Protein AF-0000000079819442 (afdb_homodimer)

Radius of gyration: 22.73 Å; Cα contacts (8 Å, |Δi|>4): 1414; chains: 2; bounding box: 49×64×48 Å

Sequence (502 aa):
MTVTVTVIGSAGTHSSAERVCSSYLVTHEGTDLLLDVGSGALHNLLKVRDVADLDGLVISHMHPDHYMDVFGLNYALRFHPSDLPAIPVFGPADMYPVVSNTLPEESVEKMADLLHFHTARAGDRVHVNEMAIELFAMNHPMETLGSRITIGDTVVAFTGDTAPTPEIDGLAADADLLICDATWLESQRPLPADVHCTGAEAGRAAASAGARRLLITHVSPYNDPQAVADEAATHYDGEVIVAVDLMEIDLMTVTVTVIGSAGTHSSAERVCSSYLVTHEGTDLLLDVGSGALHNLLKVRDVADLDGLVISHMHPDHYMDVFGLNYALRFHPSDLPAIPVFGPADMYPVVSNTLPEESVEKMADLLHFHTARAGDRVHVNEMAIELFAMNHPMETLGSRITIGDTVVAFTGDTAPTPEIDGLAADADLLICDATWLESQRPLPADVHCTGAEAGRAAASAGARRLLITHVSPYNDPQAVADEAATHYDGEVIVAVDLMEIDL

Structure (mmCIF, N/CA/C/O backbone):
data_AF-0000000079819442-model_v1
#
loop_
_entity.id
_entity.type
_entity.pdbx_description
1 polymer 'Metal-dependent hydrolase'
#
loop_
_atom_site.group_PDB
_atom_site.id
_atom_site.type_symbol
_atom_site.label_atom_id
_atom_site.label_alt_id
_atom_site.label_comp_id
_atom_site.label_asym_id
_atom_site.label_entity_id
_atom_site.label_seq_id
_atom_site.pdbx_PDB_ins_code
_atom_site.Cartn_x
_atom_site.Cartn_y
_atom_site.Cartn_z
_atom_site.occupancy
_atom_site.B_iso_or_equiv
_atom_site.auth_seq_id
_atom_site.auth_comp_id
_atom_site.auth_asym_id
_atom_site.auth_atom_id
_atom_site.pdbx_PDB_model_num
ATOM 1 N N . MET A 1 1 ? -18.938 -20.828 -19.391 1 66.25 1 MET A N 1
ATOM 2 C CA . MET A 1 1 ? -18.922 -19.516 -18.766 1 66.25 1 MET A CA 1
ATOM 3 C C . MET A 1 1 ? -17.5 -19.094 -18.422 1 66.25 1 MET A C 1
ATOM 5 O O . MET A 1 1 ? -16.656 -19.938 -18.125 1 66.25 1 MET A O 1
ATOM 9 N N . THR A 1 2 ? -16.922 -17.812 -18.75 1 91.19 2 THR A N 1
ATOM 10 C CA . THR A 1 2 ? -15.539 -17.375 -18.922 1 91.19 2 THR A CA 1
ATOM 11 C C . THR A 1 2 ? -14.898 -17.062 -17.578 1 91.19 2 THR A C 1
ATOM 13 O O . THR A 1 2 ? -15.562 -16.562 -16.672 1 91.19 2 THR A O 1
ATOM 16 N N . VAL A 1 3 ? -13.805 -17.766 -17.266 1 98.38 3 VAL A N 1
ATOM 17 C CA . VAL A 1 3 ? -12.953 -17.391 -16.156 1 98.38 3 VAL A CA 1
ATOM 18 C C . VAL A 1 3 ? -12.039 -16.234 -16.562 1 98.38 3 VAL A C 1
ATOM 20 O O . VAL A 1 3 ? -11.414 -16.281 -17.625 1 98.38 3 VAL A O 1
ATOM 23 N N . THR A 1 4 ? -12.055 -15.148 -15.727 1 98.75 4 THR A N 1
ATOM 24 C CA . THR A 1 4 ? -11.203 -13.992 -16 1 98.75 4 THR A CA 1
ATOM 25 C C . THR A 1 4 ? -10.195 -13.789 -14.875 1 98.75 4 THR A C 1
ATOM 27 O O . THR A 1 4 ? -10.547 -13.891 -13.695 1 98.75 4 THR A O 1
ATOM 30 N N . VAL A 1 5 ? -8.961 -13.578 -15.234 1 98.88 5 VAL A N 1
ATOM 31 C CA . VAL A 1 5 ? -7.93 -13.18 -14.273 1 98.88 5 VAL A CA 1
ATOM 32 C C . VAL A 1 5 ? -7.539 -11.727 -14.508 1 98.88 5 VAL A C 1
ATOM 34 O O . VAL A 1 5 ? -7.145 -11.359 -15.617 1 98.88 5 VAL A O 1
ATOM 37 N N . THR A 1 6 ? -7.695 -10.914 -13.523 1 98.94 6 THR A N 1
ATOM 38 C CA . THR A 1 6 ? -7.234 -9.531 -13.562 1 98.94 6 THR A CA 1
ATOM 39 C C . THR A 1 6 ? -5.961 -9.359 -12.742 1 98.94 6 THR A C 1
ATOM 41 O O . THR A 1 6 ? -5.926 -9.719 -11.562 1 98.94 6 THR A O 1
ATOM 44 N N . VAL A 1 7 ? -4.934 -8.836 -13.375 1 98.94 7 VAL A N 1
ATOM 45 C CA . VAL A 1 7 ? -3.709 -8.492 -12.648 1 98.94 7 VAL A CA 1
ATOM 46 C C . VAL A 1 7 ? -3.9 -7.18 -11.898 1 98.94 7 VAL A C 1
ATOM 48 O O . VAL A 1 7 ? -3.855 -6.102 -12.492 1 98.94 7 VAL A O 1
ATOM 51 N N . ILE A 1 8 ? -4.059 -7.301 -10.625 1 98.94 8 ILE A N 1
ATOM 52 C CA . ILE A 1 8 ? -4.238 -6.098 -9.82 1 98.94 8 ILE A CA 1
ATOM 53 C C . ILE A 1 8 ? -2.885 -5.438 -9.57 1 98.94 8 ILE A C 1
ATOM 55 O O . ILE A 1 8 ? -2.758 -4.215 -9.656 1 98.94 8 ILE A O 1
ATOM 59 N N . GLY A 1 9 ? -1.923 -6.227 -9.266 1 98.88 9 GLY A N 1
ATOM 60 C CA . GLY A 1 9 ? -0.54 -5.816 -9.086 1 98.88 9 GLY A CA 1
ATOM 61 C C . GLY A 1 9 ? 0.454 -6.926 -9.367 1 98.88 9 GLY A C 1
ATOM 62 O O . GLY A 1 9 ? 0.17 -8.102 -9.109 1 98.88 9 GLY A O 1
ATOM 63 N N . SER A 1 10 ? 1.693 -6.504 -9.828 1 98.75 10 SER A N 1
ATOM 64 C CA . SER A 1 10 ? 2.582 -7.551 -10.32 1 98.75 10 SER A CA 1
ATOM 65 C C . SER A 1 10 ? 4.039 -7.242 -9.984 1 98.75 10 SER A C 1
ATOM 67 O O . SER A 1 10 ? 4.945 -7.934 -10.453 1 98.75 10 SER A O 1
ATOM 69 N N . ALA A 1 11 ? 4.277 -6.195 -9.148 1 98.12 11 ALA A N 1
ATOM 70 C CA . ALA A 1 11 ? 5.656 -5.809 -8.852 1 98.12 11 ALA A CA 1
ATOM 71 C C . ALA A 1 11 ? 6.305 -6.797 -7.887 1 98.12 11 ALA A C 1
ATOM 73 O O . ALA A 1 11 ? 5.645 -7.316 -6.984 1 98.12 11 ALA A O 1
ATOM 74 N N . GLY A 1 12 ? 7.59 -7.004 -8.156 1 96.12 12 GLY A N 1
ATOM 75 C CA . GLY A 1 12 ? 8.367 -7.809 -7.223 1 96.12 12 GLY A CA 1
ATOM 76 C C . GLY A 1 12 ? 9.023 -6.988 -6.133 1 96.12 12 GLY A C 1
ATOM 77 O O . GLY A 1 12 ? 9.602 -5.93 -6.402 1 96.12 12 GLY A O 1
ATOM 78 N N . THR A 1 13 ? 8.859 -7.41 -4.977 1 94.56 13 THR A N 1
ATOM 79 C CA . THR A 1 13 ? 9.602 -6.953 -3.803 1 94.56 13 THR A CA 1
ATOM 80 C C . THR A 1 13 ? 9.055 -5.621 -3.305 1 94.56 13 THR A C 1
ATOM 82 O O . THR A 1 13 ? 8.82 -5.449 -2.105 1 94.56 13 THR A O 1
ATOM 85 N N . HIS A 1 14 ? 8.922 -4.668 -4.145 1 97.69 14 HIS A N 1
ATOM 86 C CA . HIS A 1 14 ? 8.289 -3.393 -3.824 1 97.69 14 HIS A CA 1
ATOM 87 C C . HIS A 1 14 ? 7.668 -2.762 -5.066 1 97.69 14 HIS A C 1
ATOM 89 O O . HIS A 1 14 ? 7.988 -3.15 -6.191 1 97.69 14 HIS A O 1
ATOM 95 N N . SER A 1 15 ? 6.773 -1.848 -4.852 1 98.38 15 SER A N 1
ATOM 96 C CA . SER A 1 15 ? 6.125 -1.174 -5.973 1 98.38 15 SER A CA 1
ATOM 97 C C . SER A 1 15 ? 7.125 -0.368 -6.789 1 98.38 15 SER A C 1
ATOM 99 O O . SER A 1 15 ? 8.227 -0.073 -6.316 1 98.38 15 SER A O 1
ATOM 101 N N . SER A 1 16 ? 6.848 -0.103 -8.039 1 98.12 16 SER A N 1
ATOM 102 C CA . SER A 1 16 ? 7.523 0.824 -8.938 1 98.12 16 SER A CA 1
ATOM 103 C C . SER A 1 16 ? 6.57 1.899 -9.445 1 98.12 16 SER A C 1
ATOM 105 O O . SER A 1 16 ? 5.406 1.946 -9.039 1 98.12 16 SER A O 1
ATOM 107 N N . ALA A 1 17 ? 7.086 2.805 -10.25 1 98 17 ALA A N 1
ATOM 108 C CA . ALA A 1 17 ? 6.227 3.809 -10.875 1 98 17 ALA A CA 1
ATOM 109 C C . ALA A 1 17 ? 5.191 3.152 -11.789 1 98 17 ALA A C 1
ATOM 111 O O . ALA A 1 17 ? 4.137 3.73 -12.047 1 98 17 ALA A O 1
ATOM 112 N N . GLU A 1 18 ? 5.434 1.902 -12.188 1 97.69 18 GLU A N 1
ATOM 113 C CA . GLU A 1 18 ? 4.598 1.271 -13.203 1 97.69 18 GLU A CA 1
ATOM 114 C C . GLU A 1 18 ? 3.682 0.214 -12.586 1 97.69 18 GLU A C 1
ATOM 116 O O . GLU A 1 18 ? 2.623 -0.095 -13.141 1 97.69 18 GLU A O 1
ATOM 121 N N . ARG A 1 19 ? 4.113 -0.333 -11.422 1 98.38 19 ARG A N 1
ATOM 122 C CA . ARG A 1 19 ? 3.414 -1.501 -10.898 1 98.38 19 ARG A CA 1
ATOM 123 C C . ARG A 1 19 ? 3.311 -1.443 -9.383 1 98.38 19 ARG A C 1
ATOM 125 O O . ARG A 1 19 ? 4.254 -1.028 -8.703 1 98.38 19 ARG A O 1
ATOM 132 N N . VAL A 1 20 ? 2.162 -1.886 -8.891 1 98.75 20 VAL A N 1
ATOM 133 C CA . VAL A 1 20 ? 2.016 -2.082 -7.453 1 98.75 20 VAL A CA 1
ATOM 134 C C . VAL A 1 20 ? 2.309 -3.537 -7.098 1 98.75 20 VAL A C 1
ATOM 136 O O . VAL A 1 20 ? 2.635 -4.344 -7.973 1 98.75 20 VAL A O 1
ATOM 139 N N . CYS A 1 21 ? 2.223 -3.883 -5.844 1 98.69 21 CYS A N 1
ATOM 140 C CA . CYS A 1 21 ? 2.701 -5.176 -5.367 1 98.69 21 CYS A CA 1
ATOM 141 C C . CYS A 1 21 ? 1.679 -6.273 -5.645 1 98.69 21 CYS A C 1
ATOM 143 O O . CYS A 1 21 ? 0.582 -5.996 -6.133 1 98.69 21 CYS A O 1
ATOM 145 N N . SER A 1 22 ? 2.025 -7.453 -5.355 1 98.81 22 SER A N 1
ATOM 146 C CA . SER A 1 22 ? 1.402 -8.703 -5.785 1 98.81 22 SER A CA 1
ATOM 147 C C . SER A 1 22 ? -0.069 -8.75 -5.387 1 98.81 22 SER A C 1
ATOM 149 O O . SER A 1 22 ? -0.402 -8.641 -4.207 1 98.81 22 SER A O 1
ATOM 151 N N . SER A 1 23 ? -0.927 -8.969 -6.418 1 98.94 23 SER A N 1
ATOM 152 C CA . SER A 1 23 ? -2.355 -9.211 -6.23 1 98.94 23 SER A CA 1
ATOM 153 C C . SER A 1 23 ? -3.023 -9.609 -7.543 1 98.94 23 SER A C 1
ATOM 155 O O . SER A 1 23 ? -2.752 -9.016 -8.586 1 98.94 23 SER A O 1
ATOM 157 N N . TYR A 1 24 ? -3.891 -10.609 -7.555 1 98.94 24 TYR A N 1
ATOM 158 C CA . TYR A 1 24 ? -4.59 -11.133 -8.719 1 98.94 24 TYR A CA 1
ATOM 159 C C . TYR A 1 24 ? -6.035 -11.477 -8.383 1 98.94 24 TYR A C 1
ATOM 161 O O . TYR A 1 24 ? -6.312 -12.062 -7.34 1 98.94 24 TYR A O 1
ATOM 169 N N . LEU A 1 25 ? -6.91 -11.078 -9.25 1 98.94 25 LEU A N 1
ATOM 170 C CA . LEU A 1 25 ? -8.336 -11.312 -9.047 1 98.94 25 LEU A CA 1
ATOM 171 C C . LEU A 1 25 ? -8.859 -12.359 -10.023 1 98.94 25 LEU A C 1
ATOM 173 O O . LEU A 1 25 ? -8.75 -12.188 -11.242 1 98.94 25 LEU A O 1
ATOM 177 N N . VAL A 1 26 ? -9.305 -13.453 -9.508 1 98.94 26 VAL A N 1
ATOM 178 C CA . VAL A 1 26 ? -9.945 -14.477 -10.32 1 98.94 26 VAL A CA 1
ATOM 179 C C . VAL A 1 26 ? -11.461 -14.336 -10.219 1 98.94 26 VAL A C 1
ATOM 181 O O . VAL A 1 26 ? -12.031 -14.398 -9.133 1 98.94 26 VAL A O 1
ATOM 184 N N . THR A 1 27 ? -12.109 -14.156 -11.344 1 98.69 27 THR A N 1
ATOM 185 C CA . THR A 1 27 ? -13.547 -13.93 -11.383 1 98.69 27 THR A CA 1
ATOM 186 C C . THR A 1 27 ? -14.242 -14.984 -12.234 1 98.69 27 THR A C 1
ATOM 188 O O . THR A 1 27 ? -13.773 -15.312 -13.328 1 98.69 27 THR A O 1
ATOM 191 N N . HIS A 1 28 ? -15.273 -15.562 -11.695 1 98.19 28 HIS A N 1
ATOM 192 C CA . HIS A 1 28 ? -16.141 -16.469 -12.43 1 98.19 28 HIS A CA 1
ATOM 193 C C . HIS A 1 28 ? -17.578 -16.391 -11.93 1 98.19 28 HIS A C 1
ATOM 195 O O . HIS A 1 28 ? -17.844 -16.656 -10.758 1 98.19 28 HIS A O 1
ATOM 201 N N . GLU A 1 29 ? -18.562 -16.094 -12.844 1 94.31 29 GLU A N 1
ATOM 202 C CA . GLU A 1 29 ? -20 -16.109 -12.578 1 94.31 29 GLU A CA 1
ATOM 203 C C . GLU A 1 29 ? -20.312 -15.414 -11.258 1 94.31 29 GLU A C 1
ATOM 205 O O . GLU A 1 29 ? -21.031 -15.969 -10.422 1 94.31 29 GLU A O 1
ATOM 210 N N . GLY A 1 30 ? -19.719 -14.242 -10.969 1 93.19 30 GLY A N 1
ATOM 211 C CA . GLY A 1 30 ? -20.062 -13.414 -9.82 1 93.19 30 GLY A CA 1
ATOM 212 C C . GLY A 1 30 ? -19.219 -13.727 -8.602 1 93.19 30 GLY A C 1
ATOM 213 O O . GLY A 1 30 ? -19.359 -13.07 -7.562 1 93.19 30 GLY A O 1
ATOM 214 N N . THR A 1 31 ? -18.406 -14.805 -8.656 1 97.69 31 THR A N 1
ATOM 215 C CA . THR A 1 31 ? -17.484 -15.109 -7.57 1 97.69 31 THR A CA 1
ATOM 216 C C . THR A 1 31 ? -16.141 -14.43 -7.801 1 97.69 31 THR A C 1
ATOM 218 O O . THR A 1 31 ? -15.555 -14.555 -8.883 1 97.69 31 THR A O 1
ATOM 221 N N . ASP A 1 32 ? -15.68 -13.688 -6.812 1 98.69 32 ASP A N 1
ATOM 222 C CA . ASP A 1 32 ? -14.398 -13 -6.871 1 98.69 32 ASP A CA 1
ATOM 223 C C . ASP A 1 32 ? -13.438 -13.523 -5.805 1 98.69 32 ASP A C 1
ATOM 225 O O . ASP A 1 32 ? -13.695 -13.391 -4.609 1 98.69 32 ASP A O 1
ATOM 229 N N . LEU A 1 33 ? -12.359 -14.148 -6.262 1 98.94 33 LEU A N 1
ATOM 230 C CA . LEU A 1 33 ? -11.297 -14.625 -5.387 1 98.94 33 LEU A CA 1
ATOM 231 C C . LEU A 1 33 ? -10.023 -13.805 -5.586 1 98.94 33 LEU A C 1
ATOM 233 O O . LEU A 1 33 ? -9.5 -13.719 -6.703 1 98.94 33 LEU A O 1
ATOM 237 N N . LEU A 1 34 ? -9.617 -13.203 -4.555 1 98.94 34 LEU A N 1
ATOM 238 C CA . LEU A 1 34 ? -8.375 -12.438 -4.602 1 98.94 34 LEU A CA 1
ATOM 239 C C . LEU A 1 34 ? -7.199 -13.281 -4.137 1 98.94 34 LEU A C 1
ATOM 241 O O . LEU A 1 34 ? -7.301 -14.008 -3.143 1 98.94 34 LEU A O 1
ATOM 245 N N . LEU A 1 35 ? -6.141 -13.266 -4.902 1 98.94 35 LEU A N 1
ATOM 246 C CA . LEU A 1 35 ? -4.867 -13.875 -4.531 1 98.94 35 LEU A CA 1
ATOM 247 C C . LEU A 1 35 ? -3.848 -12.812 -4.141 1 98.94 35 LEU A C 1
ATOM 249 O O . LEU A 1 35 ? -3.465 -11.984 -4.965 1 98.94 35 LEU A O 1
ATOM 253 N N . ASP A 1 36 ? -3.387 -12.805 -2.877 1 98.88 36 ASP A N 1
ATOM 254 C CA . ASP A 1 36 ? -2.525 -11.781 -2.287 1 98.88 36 ASP A CA 1
ATOM 255 C C . ASP A 1 36 ? -3.18 -10.406 -2.363 1 98.88 36 ASP A C 1
ATOM 257 O O . ASP A 1 36 ? -4.117 -10.195 -3.137 1 98.88 36 ASP A O 1
ATOM 261 N N . VAL A 1 37 ? -2.689 -9.531 -1.55 1 98.81 37 VAL A N 1
ATOM 262 C CA . VAL A 1 37 ? -3.115 -8.141 -1.525 1 98.81 37 VAL A CA 1
ATOM 263 C C . VAL A 1 37 ? -1.986 -7.262 -0.985 1 98.81 37 VAL A C 1
ATOM 265 O O . VAL A 1 37 ? -2.082 -6.73 0.124 1 98.81 37 VAL A O 1
ATOM 268 N N . GLY A 1 38 ? -0.968 -7.117 -1.791 1 98.38 38 GLY A N 1
ATOM 269 C CA . GLY A 1 38 ? 0.222 -6.375 -1.406 1 98.38 38 GLY A CA 1
ATOM 270 C C . GLY A 1 38 ? 0.031 -4.871 -1.465 1 98.38 38 GLY A C 1
ATOM 271 O O . GLY A 1 38 ? -1.04 -4.391 -1.842 1 98.38 38 GLY A O 1
ATOM 272 N N . SER A 1 39 ? 1.021 -4.164 -1.126 1 97.62 39 SER A N 1
ATOM 273 C CA . SER A 1 39 ? 0.965 -2.709 -1.042 1 97.62 39 SER A CA 1
ATOM 274 C C . SER A 1 39 ? 0.527 -2.094 -2.367 1 97.62 39 SER A C 1
ATOM 276 O O . SER A 1 39 ? 1.105 -2.389 -3.416 1 97.62 39 SER A O 1
ATOM 278 N N . GLY A 1 40 ? -0.453 -1.19 -2.305 1 98.56 40 GLY A N 1
ATOM 279 C CA . GLY A 1 40 ? -0.965 -0.514 -3.486 1 98.56 40 GLY A CA 1
ATOM 280 C C . GLY A 1 40 ? -2.055 -1.296 -4.195 1 98.56 40 GLY A C 1
ATOM 281 O O . GLY A 1 40 ? -2.76 -0.753 -5.051 1 98.56 40 GLY A O 1
ATOM 282 N N . ALA A 1 41 ? -2.238 -2.539 -3.848 1 98.88 41 ALA A N 1
ATOM 283 C CA . ALA A 1 41 ? -3.17 -3.412 -4.555 1 98.88 41 ALA A CA 1
ATOM 284 C C . ALA A 1 41 ? -4.613 -2.965 -4.344 1 98.88 41 ALA A C 1
ATOM 286 O O . ALA A 1 41 ? -5.438 -3.053 -5.254 1 98.88 41 ALA A O 1
ATOM 287 N N . LEU A 1 42 ? -4.957 -2.553 -3.111 1 98.88 42 LEU A N 1
ATOM 288 C CA . LEU A 1 42 ? -6.332 -2.139 -2.852 1 98.88 42 LEU A CA 1
ATOM 289 C C . LEU A 1 42 ? -6.734 -0.989 -3.768 1 98.88 42 LEU A C 1
ATOM 291 O O . LEU A 1 42 ? -7.859 -0.959 -4.273 1 98.88 42 LEU A O 1
ATOM 295 N N . HIS A 1 43 ? -5.816 -0.023 -3.963 1 98.88 43 HIS A N 1
ATOM 296 C CA . HIS A 1 43 ? -6.055 1.098 -4.867 1 98.88 43 HIS A CA 1
ATOM 297 C C . HIS A 1 43 ? -6.426 0.611 -6.262 1 98.88 43 HIS A C 1
ATOM 299 O O . HIS A 1 43 ? -7.414 1.062 -6.84 1 98.88 43 HIS A O 1
ATOM 305 N N . ASN A 1 44 ? -5.688 -0.311 -6.844 1 98.94 44 ASN A N 1
ATOM 306 C CA . ASN A 1 44 ? -5.953 -0.864 -8.164 1 98.94 44 ASN A CA 1
ATOM 307 C C . ASN A 1 44 ? -7.227 -1.705 -8.18 1 98.94 44 ASN A C 1
ATOM 309 O O . ASN A 1 44 ? -8.008 -1.637 -9.125 1 98.94 44 ASN A O 1
ATOM 313 N N . LEU A 1 45 ? -7.383 -2.521 -7.09 1 98.94 45 LEU A N 1
ATOM 314 C CA . LEU A 1 45 ? -8.57 -3.361 -6.996 1 98.94 45 LEU A CA 1
ATOM 315 C C . LEU A 1 45 ? -9.844 -2.521 -7.109 1 98.94 45 LEU A C 1
ATOM 317 O O . LEU A 1 45 ? -10.766 -2.883 -7.84 1 98.94 45 LEU A O 1
ATOM 321 N N . LEU A 1 46 ? -9.883 -1.383 -6.492 1 98.75 46 LEU A N 1
ATOM 322 C CA . LEU A 1 46 ? -11.078 -0.556 -6.395 1 98.75 46 LEU A CA 1
ATOM 323 C C . LEU A 1 46 ? -11.359 0.159 -7.711 1 98.75 46 LEU A C 1
ATOM 325 O O . LEU A 1 46 ? -12.43 0.732 -7.898 1 98.75 46 LEU A O 1
ATOM 329 N N . LYS A 1 47 ? -10.398 0.129 -8.625 1 98.69 47 LYS A N 1
ATOM 330 C CA . LYS A 1 47 ? -10.641 0.649 -9.969 1 98.69 47 LYS A CA 1
ATOM 331 C C . LYS A 1 47 ? -11.516 -0.304 -10.781 1 98.69 47 LYS A C 1
ATOM 333 O O . LYS A 1 47 ? -12.125 0.1 -11.766 1 98.69 47 LYS A O 1
ATOM 338 N N . VAL A 1 48 ? -11.555 -1.584 -10.32 1 98.56 48 VAL A N 1
ATOM 339 C CA . VAL A 1 48 ? -12.203 -2.549 -11.195 1 98.56 48 VAL A CA 1
ATOM 340 C C . VAL A 1 48 ? -13.297 -3.293 -10.438 1 98.56 48 VAL A C 1
ATOM 342 O O . VAL A 1 48 ? -14.172 -3.916 -11.039 1 98.56 48 VAL A O 1
ATOM 345 N N . ARG A 1 49 ? -13.219 -3.297 -9.117 1 98.19 49 ARG A N 1
ATOM 346 C CA . ARG A 1 49 ? -14.18 -4.055 -8.32 1 98.19 49 ARG A CA 1
ATOM 347 C C . ARG A 1 49 ? -14.469 -3.354 -7 1 98.19 49 ARG A C 1
ATOM 349 O O . ARG A 1 49 ? -13.578 -2.764 -6.395 1 98.19 49 ARG A O 1
ATOM 356 N N . ASP A 1 50 ? -15.742 -3.426 -6.559 1 98 50 ASP A N 1
ATOM 357 C CA . ASP A 1 50 ? -16.078 -3.043 -5.195 1 98 50 ASP A CA 1
ATOM 358 C C . ASP A 1 50 ? -15.688 -4.133 -4.199 1 98 50 ASP A C 1
ATOM 360 O O . ASP A 1 50 ? -15.82 -5.324 -4.488 1 98 50 ASP A O 1
ATOM 364 N N . VAL A 1 51 ? -15.258 -3.762 -3.02 1 98.31 51 VAL A N 1
ATOM 365 C CA . VAL A 1 51 ? -14.859 -4.758 -2.031 1 98.31 51 VAL A CA 1
ATOM 366 C C . VAL A 1 51 ? -16.062 -5.617 -1.642 1 98.31 51 VAL A C 1
ATOM 368 O O . VAL A 1 51 ? -15.891 -6.75 -1.183 1 98.31 51 VAL A O 1
ATOM 371 N N . ALA A 1 52 ? -17.234 -5.109 -1.767 1 97.62 52 ALA A N 1
ATOM 372 C CA . ALA A 1 52 ? -18.469 -5.84 -1.448 1 97.62 52 ALA A CA 1
ATOM 373 C C . ALA A 1 52 ? -18.609 -7.074 -2.338 1 97.62 52 ALA A C 1
ATOM 375 O O . ALA A 1 52 ? -19.375 -7.984 -2.023 1 97.62 52 ALA A O 1
ATOM 376 N N . ASP A 1 53 ? -17.875 -7.09 -3.459 1 97.62 53 ASP A N 1
ATOM 377 C CA . ASP A 1 53 ? -18 -8.172 -4.43 1 97.62 53 ASP A CA 1
ATOM 378 C C . ASP A 1 53 ? -17.016 -9.305 -4.117 1 97.62 53 ASP A C 1
ATOM 380 O O . ASP A 1 53 ? -17.094 -10.375 -4.715 1 97.62 53 ASP A O 1
ATOM 384 N N . LEU A 1 54 ? -16.094 -9.102 -3.176 1 98.5 54 LEU A N 1
ATOM 385 C CA . LEU A 1 54 ? -15.086 -10.109 -2.871 1 98.5 54 LEU A CA 1
ATOM 386 C C . LEU A 1 54 ? -15.695 -11.281 -2.104 1 98.5 54 LEU A C 1
ATOM 388 O O . LEU A 1 54 ? -16.422 -11.07 -1.129 1 98.5 54 LEU A O 1
ATOM 392 N N . ASP A 1 55 ? -15.359 -12.484 -2.543 1 98.69 55 ASP A N 1
ATOM 393 C CA . ASP A 1 55 ? -15.914 -13.672 -1.897 1 98.69 55 ASP A CA 1
ATOM 394 C C . ASP A 1 55 ? -14.852 -14.398 -1.078 1 98.69 55 ASP A C 1
ATOM 396 O O . ASP A 1 55 ? -15.18 -15.25 -0.24 1 98.69 55 ASP A O 1
ATOM 400 N N . GLY A 1 56 ? -13.609 -14.086 -1.303 1 98.81 56 GLY A N 1
ATOM 401 C CA . GLY A 1 56 ? -12.531 -14.719 -0.554 1 98.81 56 GLY A CA 1
ATOM 402 C C . GLY A 1 56 ? -11.164 -14.164 -0.9 1 98.81 56 GLY A C 1
ATOM 403 O O . GLY A 1 56 ? -11.008 -13.445 -1.891 1 98.81 56 GLY A O 1
ATOM 404 N N . LEU A 1 57 ? -10.219 -14.445 -0.083 1 98.88 57 LEU A N 1
ATOM 405 C CA . LEU A 1 57 ? -8.828 -14.016 -0.215 1 98.88 57 LEU A CA 1
ATOM 406 C C . LEU A 1 57 ? -7.871 -15.133 0.178 1 98.88 57 LEU A C 1
ATOM 408 O O . LEU A 1 57 ? -8.078 -15.812 1.188 1 98.88 57 LEU A O 1
ATOM 412 N N . VAL A 1 58 ? -6.898 -15.43 -0.665 1 98.94 58 VAL A N 1
ATOM 413 C CA . VAL A 1 58 ? -5.789 -16.312 -0.309 1 98.94 58 VAL A CA 1
ATOM 414 C C . VAL A 1 58 ? -4.496 -15.5 -0.229 1 98.94 58 VAL A C 1
ATOM 416 O O . VAL A 1 58 ? -4.164 -14.758 -1.156 1 98.94 58 VAL A O 1
ATOM 419 N N . ILE A 1 59 ? -3.816 -15.547 0.862 1 98.75 59 ILE A N 1
ATOM 420 C CA . ILE A 1 59 ? -2.508 -14.93 1.033 1 98.75 59 ILE A CA 1
ATOM 421 C C . ILE A 1 59 ? -1.415 -15.992 0.933 1 98.75 59 ILE A C 1
ATOM 423 O O . ILE A 1 59 ? -1.397 -16.953 1.712 1 98.75 59 ILE A O 1
ATOM 427 N N . SER A 1 60 ? -0.557 -15.789 -0.005 1 98.75 60 SER A N 1
ATOM 428 C CA . SER A 1 60 ? 0.465 -16.797 -0.267 1 98.75 60 SER A CA 1
ATOM 429 C C . SER A 1 60 ? 1.461 -16.891 0.884 1 98.75 60 SER A C 1
ATOM 431 O O . SER A 1 60 ? 1.831 -17.984 1.307 1 98.75 60 SER A O 1
ATOM 433 N N . HIS A 1 61 ? 1.935 -15.734 1.375 1 97.25 61 HIS A N 1
ATOM 434 C CA . HIS A 1 61 ? 2.893 -15.711 2.475 1 97.25 61 HIS A CA 1
ATOM 435 C C . HIS A 1 61 ? 3.01 -14.312 3.072 1 97.25 61 HIS A C 1
ATOM 437 O O . HIS A 1 61 ? 2.363 -13.375 2.6 1 97.25 61 HIS A O 1
ATOM 443 N N . MET A 1 62 ? 3.844 -14.18 4.109 1 95.31 62 MET A N 1
ATOM 444 C CA . MET A 1 62 ? 3.754 -12.984 4.941 1 95.31 62 MET A CA 1
ATOM 445 C C . MET A 1 62 ? 4.902 -12.031 4.645 1 95.31 62 MET A C 1
ATOM 447 O O . MET A 1 62 ? 5.336 -11.281 5.52 1 95.31 62 MET A O 1
ATOM 451 N N . HIS A 1 63 ? 5.484 -12.039 3.436 1 95.19 63 HIS A N 1
ATOM 452 C CA . HIS A 1 63 ? 6.254 -10.867 3.031 1 95.19 63 HIS A CA 1
ATOM 453 C C . HIS A 1 63 ? 5.344 -9.68 2.764 1 95.19 63 HIS A C 1
ATOM 455 O O . HIS A 1 63 ? 4.27 -9.828 2.18 1 95.19 63 HIS A O 1
ATOM 461 N N . PRO A 1 64 ? 5.785 -8.5 3.109 1 94.12 64 PRO A N 1
ATOM 462 C CA . PRO A 1 64 ? 4.938 -7.309 3.059 1 94.12 64 PRO A CA 1
ATOM 463 C C . PRO A 1 64 ? 4.344 -7.062 1.674 1 94.12 64 PRO A C 1
ATOM 465 O O . PRO A 1 64 ? 3.191 -6.633 1.56 1 94.12 64 PRO A O 1
ATOM 468 N N . ASP A 1 65 ? 5.051 -7.312 0.642 1 96.56 65 ASP A N 1
ATOM 469 C CA . ASP A 1 65 ? 4.586 -7.02 -0.709 1 96.56 65 ASP A CA 1
ATOM 470 C C . ASP A 1 65 ? 3.51 -8.008 -1.147 1 96.56 65 ASP A C 1
ATOM 472 O O . ASP A 1 65 ? 3 -7.93 -2.268 1 96.56 65 ASP A O 1
ATOM 476 N N . HIS A 1 66 ? 3.049 -8.859 -0.241 1 97.94 66 HIS A N 1
ATOM 477 C CA . HIS A 1 66 ? 2.014 -9.812 -0.61 1 97.94 66 HIS A CA 1
ATOM 478 C C . HIS A 1 66 ? 0.768 -9.641 0.253 1 97.94 66 HIS A C 1
ATOM 480 O O . HIS A 1 66 ? -0.295 -10.172 -0.07 1 97.94 66 HIS A O 1
ATOM 486 N N . TYR A 1 67 ? 0.862 -8.836 1.374 1 96.88 67 TYR A N 1
ATOM 487 C CA . TYR A 1 67 ? -0.322 -8.875 2.225 1 96.88 67 TYR A CA 1
ATOM 488 C C . TYR A 1 67 ? -0.596 -7.508 2.84 1 96.88 67 TYR A C 1
ATOM 490 O O . TYR A 1 67 ? -1.62 -7.309 3.498 1 96.88 67 TYR A O 1
ATOM 498 N N . MET A 1 68 ? 0.178 -6.531 2.676 1 96.5 68 MET A N 1
ATOM 499 C CA . MET A 1 68 ? 0.139 -5.316 3.484 1 96.5 68 MET A CA 1
ATOM 500 C C . MET A 1 68 ? -1.197 -4.602 3.326 1 96.5 68 MET A C 1
ATOM 502 O O . MET A 1 68 ? -1.655 -3.922 4.246 1 96.5 68 MET A O 1
ATOM 506 N N . ASP A 1 69 ? -1.848 -4.68 2.24 1 98.06 69 ASP A N 1
ATOM 507 C CA . ASP A 1 69 ? -3.098 -3.955 2.027 1 98.06 69 ASP A CA 1
ATOM 508 C C . ASP A 1 69 ? -4.273 -4.691 2.664 1 98.06 69 ASP A C 1
ATOM 510 O O . ASP A 1 69 ? -5.426 -4.273 2.52 1 98.06 69 ASP A O 1
ATOM 514 N N . VAL A 1 70 ? -3.996 -5.797 3.473 1 97.12 70 VAL A N 1
ATOM 515 C CA . VAL A 1 70 ? -5.051 -6.453 4.238 1 97.12 70 VAL A CA 1
ATOM 516 C C . VAL A 1 70 ? -5.672 -5.461 5.219 1 97.12 70 VAL A C 1
ATOM 518 O O . VAL A 1 70 ? -6.879 -5.508 5.477 1 97.12 70 VAL A O 1
ATOM 521 N N . PHE A 1 71 ? -4.879 -4.586 5.711 1 95.94 71 PHE A N 1
ATOM 522 C CA . PHE A 1 71 ? -5.359 -3.6 6.672 1 95.94 71 PHE A CA 1
ATOM 523 C C . PHE A 1 71 ? -6.293 -2.6 6.004 1 95.94 71 PHE A C 1
ATOM 525 O O . PHE A 1 71 ? -7.359 -2.283 6.539 1 95.94 71 PHE A O 1
ATOM 532 N N . GLY A 1 72 ? -5.848 -2.096 4.828 1 96.75 72 GLY A N 1
ATOM 533 C CA . GLY A 1 72 ? -6.738 -1.245 4.055 1 96.75 72 GLY A CA 1
ATOM 534 C C . GLY A 1 72 ? -8.023 -1.938 3.648 1 96.75 72 GLY A C 1
ATOM 535 O O . GLY A 1 72 ? -9.094 -1.329 3.67 1 96.75 72 GLY A O 1
ATOM 536 N N . LEU A 1 73 ? -7.879 -3.188 3.277 1 97.94 73 LEU A N 1
ATOM 537 C CA . LEU A 1 73 ? -9.055 -3.975 2.912 1 97.94 73 LEU A CA 1
ATOM 538 C C . LEU A 1 73 ? -10.016 -4.09 4.086 1 97.94 73 LEU A C 1
ATOM 540 O O . LEU A 1 73 ? -11.227 -3.918 3.918 1 97.94 73 LEU A O 1
ATOM 544 N N . ASN A 1 74 ? -9.508 -4.387 5.258 1 96.44 74 ASN A N 1
ATOM 545 C CA . ASN A 1 74 ? -10.328 -4.441 6.461 1 96.44 74 ASN A CA 1
ATOM 546 C C . ASN A 1 74 ? -11.094 -3.139 6.676 1 96.44 74 ASN A C 1
ATOM 548 O O . ASN A 1 74 ? -12.289 -3.158 6.98 1 96.44 74 ASN A O 1
ATOM 552 N N . TYR A 1 75 ? -10.445 -2.014 6.516 1 95.56 75 TYR A N 1
ATOM 553 C CA . TYR A 1 75 ? -11.078 -0.712 6.688 1 95.56 75 TYR A CA 1
ATOM 554 C C . TYR A 1 75 ? -12.141 -0.479 5.617 1 95.56 75 TYR A C 1
ATOM 556 O O . TYR A 1 75 ? -13.219 0.052 5.906 1 95.56 75 TYR A O 1
ATOM 564 N N . ALA A 1 76 ? -11.797 -0.848 4.383 1 97.31 76 ALA A N 1
ATOM 565 C CA . ALA A 1 76 ? -12.758 -0.685 3.293 1 97.31 76 ALA A CA 1
ATOM 566 C C . ALA A 1 76 ? -14.031 -1.471 3.566 1 97.31 76 ALA A C 1
ATOM 568 O O . ALA A 1 76 ? -15.133 -0.996 3.279 1 97.31 76 ALA A O 1
ATOM 569 N N . LEU A 1 77 ? -13.891 -2.684 4.121 1 97.12 77 LEU A N 1
ATOM 570 C CA . LEU A 1 77 ? -15.047 -3.5 4.484 1 97.12 77 LEU A CA 1
ATOM 571 C C . LEU A 1 77 ? -15.805 -2.887 5.66 1 97.12 77 LEU A C 1
ATOM 573 O O . LEU A 1 77 ? -17.031 -2.781 5.629 1 97.12 77 LEU A O 1
ATOM 577 N N . ARG A 1 78 ? -15.109 -2.451 6.633 1 94.38 78 ARG A N 1
ATOM 578 C CA . ARG A 1 78 ? -15.672 -1.954 7.887 1 94.38 78 ARG A CA 1
ATOM 579 C C . ARG A 1 78 ? -16.484 -0.691 7.66 1 94.38 78 ARG A C 1
ATOM 581 O O . ARG A 1 78 ? -17.547 -0.517 8.266 1 94.38 78 ARG A O 1
ATOM 588 N N . PHE A 1 79 ? -15.961 0.167 6.797 1 93.56 79 PHE A N 1
ATOM 589 C CA . PHE A 1 79 ? -16.578 1.485 6.676 1 93.56 79 PHE A CA 1
ATOM 590 C C . PHE A 1 79 ? -17.406 1.585 5.402 1 93.56 79 PHE A C 1
ATOM 592 O O . PHE A 1 79 ? -17.844 2.672 5.027 1 93.56 79 PHE A O 1
ATOM 599 N N . HIS A 1 80 ? -17.516 0.471 4.73 1 95.94 80 HIS A N 1
ATOM 600 C CA . HIS A 1 80 ? -18.375 0.438 3.553 1 95.94 80 HIS A CA 1
ATOM 601 C C . HIS A 1 80 ? -19.781 0.931 3.885 1 95.94 80 HIS A C 1
ATOM 603 O O . HIS A 1 80 ? -20.297 0.668 4.977 1 95.94 80 HIS A O 1
ATOM 609 N N . PRO A 1 81 ? -20.375 1.693 2.965 1 94.69 81 PRO A N 1
ATOM 610 C CA . PRO A 1 81 ? -21.719 2.221 3.229 1 94.69 81 PRO A CA 1
ATOM 611 C C . PRO A 1 81 ? -22.75 1.121 3.51 1 94.69 81 PRO A C 1
ATOM 613 O O . PRO A 1 81 ? -23.766 1.371 4.16 1 94.69 81 PRO A O 1
ATOM 616 N N . SER A 1 82 ? -22.469 -0.079 2.979 1 95.19 82 SER A N 1
ATOM 617 C CA . SER A 1 82 ? -23.312 -1.23 3.266 1 95.19 82 SER A CA 1
ATOM 618 C C . SER A 1 82 ? -22.688 -2.123 4.336 1 95.19 82 SER A C 1
ATOM 620 O O . SER A 1 82 ? -21.469 -2.102 4.543 1 95.19 82 SER A O 1
ATOM 622 N N . ASP A 1 83 ? -23.578 -2.777 5.078 1 93.56 83 ASP A N 1
ATOM 623 C CA . ASP A 1 83 ? -23.094 -3.812 5.984 1 93.56 83 ASP A CA 1
ATOM 624 C C . ASP A 1 83 ? -22.688 -5.07 5.219 1 93.56 83 ASP A C 1
ATOM 626 O O . ASP A 1 83 ? -23.531 -5.734 4.617 1 93.56 83 ASP A O 1
ATOM 630 N N . LEU A 1 84 ? -21.453 -5.281 5.305 1 94.88 84 LEU A N 1
ATOM 631 C CA . LEU A 1 84 ? -20.938 -6.387 4.5 1 94.88 84 LEU A CA 1
ATOM 632 C C . LEU A 1 84 ? -20.625 -7.598 5.371 1 94.88 84 LEU A C 1
ATOM 634 O O . LEU A 1 84 ? -20.203 -7.449 6.52 1 94.88 84 LEU A O 1
ATOM 638 N N . PRO A 1 85 ? -20.859 -8.773 4.824 1 93.19 85 PRO A N 1
ATOM 639 C CA . PRO A 1 85 ? -20.438 -9.977 5.551 1 93.19 85 PRO A CA 1
ATOM 640 C C . PRO A 1 85 ? -18.922 -10.156 5.574 1 93.19 85 PRO A C 1
ATOM 642 O O . PRO A 1 85 ? -18.219 -9.57 4.754 1 93.19 85 PRO A O 1
ATOM 645 N N . ALA A 1 86 ? -18.5 -10.969 6.52 1 96.06 86 ALA A N 1
ATOM 646 C CA . ALA A 1 86 ? -17.078 -11.328 6.566 1 96.06 86 ALA A CA 1
ATOM 647 C C . ALA A 1 86 ? -16.688 -12.172 5.355 1 96.06 86 ALA A C 1
ATOM 649 O O . ALA A 1 86 ? -17.516 -12.922 4.82 1 96.06 86 ALA A O 1
ATOM 650 N N . ILE A 1 87 ? -15.484 -11.953 4.91 1 96.94 87 ILE A N 1
ATOM 651 C CA . ILE A 1 87 ? -15.008 -12.828 3.844 1 96.94 87 ILE A CA 1
ATOM 652 C C . ILE A 1 87 ? -13.93 -13.758 4.387 1 96.94 87 ILE A C 1
ATOM 654 O O . ILE A 1 87 ? -13.156 -13.38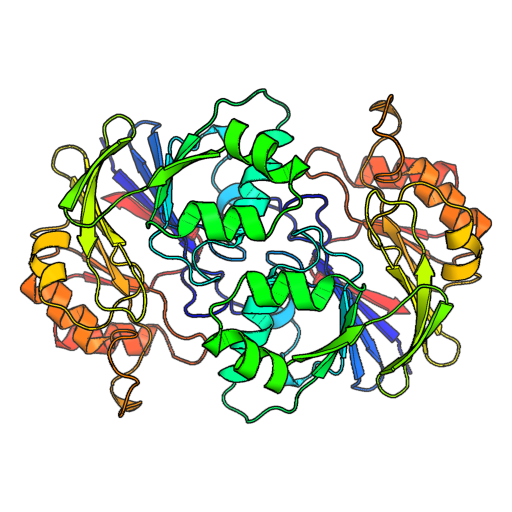3 5.273 1 96.94 87 ILE A O 1
ATOM 658 N N . PRO A 1 88 ? -13.891 -15.031 3.891 1 98.44 88 PRO A N 1
ATOM 659 C CA . PRO A 1 88 ? -12.828 -15.945 4.309 1 98.44 88 PRO A CA 1
ATOM 660 C C . PRO A 1 88 ? -11.461 -15.555 3.752 1 98.44 88 PRO A C 1
ATOM 662 O O . PRO A 1 88 ? -11.352 -15.133 2.598 1 98.44 88 PRO A O 1
ATOM 665 N N . VAL A 1 89 ? -10.477 -15.617 4.605 1 98.62 89 VAL A N 1
ATOM 666 C CA . VAL A 1 89 ? -9.086 -15.391 4.242 1 98.62 89 VAL A CA 1
ATOM 667 C C . VAL A 1 89 ? -8.25 -16.625 4.586 1 98.62 89 VAL A C 1
ATOM 669 O O . VAL A 1 89 ? -8.148 -17.016 5.75 1 98.62 89 VAL A O 1
ATOM 672 N N . PHE A 1 90 ? -7.676 -17.234 3.57 1 98.75 90 PHE A N 1
ATOM 673 C CA . PHE A 1 90 ? -6.828 -18.406 3.766 1 98.75 90 PHE A CA 1
ATOM 674 C C . PHE A 1 90 ? -5.355 -18.031 3.662 1 98.75 90 PHE A C 1
ATOM 676 O O . PHE A 1 90 ? -4.961 -17.266 2.771 1 98.75 90 PHE A O 1
ATOM 683 N N . GLY A 1 91 ? -4.535 -18.422 4.492 1 98.38 91 GLY A N 1
ATOM 684 C CA . GLY A 1 91 ? -3.111 -18.125 4.449 1 98.38 91 GLY A CA 1
ATOM 685 C C . GLY A 1 91 ? -2.295 -19 5.383 1 98.38 91 GLY A C 1
ATOM 686 O O . GLY A 1 91 ? -2.832 -19.906 6.027 1 98.38 91 GLY A O 1
ATOM 687 N N . PRO A 1 92 ? -0.999 -18.781 5.414 1 97.94 92 PRO A N 1
ATOM 688 C CA . PRO A 1 92 ? -0.114 -19.641 6.207 1 97.94 92 PRO A CA 1
ATOM 689 C C . PRO A 1 92 ? -0.315 -19.469 7.711 1 97.94 92 PRO A C 1
ATOM 691 O O . PRO A 1 92 ? -1.117 -18.641 8.141 1 97.94 92 PRO A O 1
ATOM 694 N N . ALA A 1 93 ? 0.354 -20.266 8.5 1 96 93 ALA A N 1
ATOM 695 C CA . ALA A 1 93 ? 0.146 -20.375 9.938 1 96 93 ALA A CA 1
ATOM 696 C C . ALA A 1 93 ? 0.434 -19.047 10.648 1 96 93 ALA A C 1
ATOM 698 O O . ALA A 1 93 ? -0.213 -18.719 11.641 1 96 93 ALA A O 1
ATOM 699 N N . ASP A 1 94 ? 1.317 -18.281 10.117 1 93.06 94 ASP A N 1
ATOM 700 C CA . ASP A 1 94 ? 1.752 -17.062 10.797 1 93.06 94 ASP A CA 1
ATOM 701 C C . ASP A 1 94 ? 0.873 -15.883 10.406 1 93.06 94 ASP A C 1
ATOM 703 O O . ASP A 1 94 ? 1.033 -14.781 10.938 1 93.06 94 ASP A O 1
ATOM 707 N N . MET A 1 95 ? -0.114 -16.062 9.555 1 94 95 MET A N 1
ATOM 708 C CA . MET A 1 95 ? -0.888 -14.961 8.992 1 94 95 MET A CA 1
ATOM 709 C C . MET A 1 95 ? -1.592 -14.18 10.094 1 94 95 MET A C 1
ATOM 711 O O . MET A 1 95 ? -1.329 -12.992 10.281 1 94 95 MET A O 1
ATOM 715 N N . TYR A 1 96 ? -2.387 -14.883 10.953 1 91.81 96 TYR A N 1
ATOM 716 C CA . TYR A 1 96 ? -3.191 -14.18 11.953 1 91.81 96 TYR A CA 1
ATOM 717 C C . TYR A 1 96 ? -2.305 -13.523 13 1 91.81 96 TYR A C 1
ATOM 719 O O . TYR A 1 96 ? -2.465 -12.336 13.305 1 91.81 96 TYR A O 1
ATOM 727 N N . PRO A 1 97 ? -1.269 -14.211 13.508 1 89.75 97 PRO A N 1
ATOM 728 C CA . PRO A 1 97 ? -0.371 -13.57 14.469 1 89.75 97 PRO A CA 1
ATOM 729 C C . PRO A 1 97 ? 0.316 -12.328 13.914 1 89.75 97 PRO A C 1
ATOM 731 O O . PRO A 1 97 ? 0.415 -11.312 14.602 1 89.75 97 PRO A O 1
ATOM 734 N N . VAL A 1 98 ? 0.743 -12.375 12.695 1 89.75 98 VAL A N 1
ATOM 735 C CA . VAL A 1 98 ? 1.474 -11.266 12.102 1 89.75 98 VAL A CA 1
ATOM 736 C C . VAL A 1 98 ? 0.54 -10.07 11.914 1 89.75 98 VAL A C 1
ATOM 738 O O . VAL A 1 98 ? 0.875 -8.945 12.305 1 89.75 98 VAL A O 1
ATOM 741 N N . VAL A 1 99 ? -0.631 -10.297 11.367 1 91.56 99 VAL A N 1
ATOM 742 C CA . VAL A 1 99 ? -1.585 -9.227 11.102 1 91.56 99 VAL A CA 1
ATOM 743 C C . VAL A 1 99 ? -2.092 -8.641 12.422 1 91.56 99 VAL A C 1
ATOM 745 O O . VAL A 1 99 ? -2.207 -7.426 12.562 1 91.56 99 VAL A O 1
ATOM 748 N N . SER A 1 100 ? -2.334 -9.469 13.43 1 88.12 100 SER A N 1
ATOM 749 C CA . SER A 1 100 ? -2.875 -9.031 14.711 1 88.12 100 SER A CA 1
ATOM 750 C C . SER A 1 100 ? -1.851 -8.219 15.492 1 88.12 100 SER A C 1
ATOM 752 O O . SER A 1 100 ? -2.211 -7.285 16.219 1 88.12 100 SER A O 1
ATOM 754 N N . ASN A 1 101 ? -0.636 -8.547 15.281 1 83.81 101 ASN A N 1
ATOM 755 C CA . ASN A 1 101 ? 0.419 -7.855 16.016 1 83.81 101 ASN A CA 1
ATOM 756 C C . ASN A 1 101 ? 0.673 -6.457 15.453 1 83.81 101 ASN A C 1
ATOM 758 O O . ASN A 1 101 ? 1.328 -5.637 16.094 1 83.81 101 ASN A O 1
ATOM 762 N N . THR A 1 102 ? 0.229 -6.246 14.32 1 82.06 102 THR A N 1
ATOM 763 C CA . THR A 1 102 ? 0.438 -4.957 13.664 1 82.06 102 THR A CA 1
ATOM 764 C C . THR A 1 102 ? -0.621 -3.951 14.102 1 82.06 102 THR A C 1
ATOM 766 O O . THR A 1 102 ? -0.452 -2.744 13.914 1 82.06 102 THR A O 1
ATOM 769 N N . LEU A 1 103 ? -1.713 -4.398 14.703 1 80.75 103 LEU A N 1
ATOM 770 C CA . LEU A 1 103 ? -2.854 -3.559 15.055 1 80.75 103 LEU A CA 1
ATOM 771 C C . LEU A 1 103 ? -3.012 -3.459 16.562 1 80.75 103 LEU A C 1
ATOM 773 O O . LEU A 1 103 ? -2.678 -4.398 17.297 1 80.75 103 LEU A O 1
ATOM 777 N N . PRO A 1 104 ? -3.498 -2.252 16.953 1 73.12 104 PRO A N 1
ATOM 778 C CA . PRO A 1 104 ? -3.916 -2.225 18.359 1 73.12 104 PRO A CA 1
ATOM 779 C C . PRO A 1 104 ? -4.961 -3.289 18.672 1 73.12 104 PRO A C 1
ATOM 781 O O . PRO A 1 104 ? -5.758 -3.662 17.812 1 73.12 104 PRO A O 1
ATOM 784 N N . GLU A 1 105 ? -4.98 -3.766 19.922 1 70.56 105 GLU A N 1
ATOM 785 C CA . GLU A 1 105 ? -5.828 -4.875 20.344 1 70.56 105 GLU A CA 1
ATOM 786 C C . GLU A 1 105 ? -7.281 -4.645 19.953 1 70.56 105 GLU A C 1
ATOM 788 O O . GLU A 1 105 ? -7.934 -5.543 19.406 1 70.56 105 GLU A O 1
ATOM 793 N N . GLU A 1 106 ? -7.801 -3.48 20.188 1 70.62 106 GLU A N 1
ATOM 794 C CA . GLU A 1 106 ? -9.195 -3.188 19.859 1 70.62 106 GLU A CA 1
ATOM 795 C C . GLU A 1 106 ? -9.461 -3.312 18.375 1 70.62 106 GLU A C 1
ATOM 797 O O . GLU A 1 106 ? -10.578 -3.615 17.953 1 70.62 106 GLU A O 1
ATOM 802 N N . SER A 1 107 ? -8.43 -3.223 17.656 1 79.94 107 SER A N 1
ATOM 803 C CA . SER A 1 107 ? -8.547 -3.289 16.203 1 79.94 107 SER A CA 1
ATOM 804 C C . SER A 1 107 ? -8.531 -4.73 15.711 1 79.94 107 SER A C 1
ATOM 806 O O . SER A 1 107 ? -9.047 -5.031 14.633 1 79.94 107 SER A O 1
ATOM 808 N N . VAL A 1 108 ? -8.023 -5.664 16.531 1 80.12 108 VAL A N 1
ATOM 809 C CA . VAL A 1 108 ? -7.875 -7.059 16.125 1 80.12 108 VAL A CA 1
ATOM 810 C C . VAL A 1 108 ? -9.242 -7.73 16.078 1 80.12 108 VAL A C 1
ATOM 812 O O . VAL A 1 108 ? -9.555 -8.445 15.125 1 80.12 108 VAL A O 1
ATOM 815 N N . GLU A 1 109 ? -10.039 -7.441 17.078 1 82.62 109 GLU A N 1
ATOM 816 C CA . GLU A 1 109 ? -11.375 -8.023 17.125 1 82.62 109 GLU A CA 1
ATOM 817 C C . GLU A 1 109 ? -12.234 -7.539 15.953 1 82.62 109 GLU A C 1
ATOM 819 O O . GLU A 1 109 ? -12.922 -8.328 15.312 1 82.62 109 GLU A O 1
ATOM 824 N N . LYS A 1 110 ? -12.156 -6.328 15.703 1 85.19 110 LYS A N 1
ATOM 825 C CA . LYS A 1 110 ? -12.93 -5.734 14.617 1 85.19 110 LYS A CA 1
ATOM 826 C C . LYS A 1 110 ? -12.484 -6.281 13.258 1 85.19 110 LYS A C 1
ATOM 828 O O . LYS A 1 110 ? -13.312 -6.531 12.383 1 85.19 110 LYS A O 1
ATOM 833 N N . MET A 1 111 ? -11.172 -6.477 13.18 1 89.56 111 MET A N 1
ATOM 834 C CA . MET A 1 111 ? -10.633 -7.055 11.953 1 89.56 111 MET A CA 1
ATOM 835 C C . MET A 1 111 ? -11.148 -8.477 11.75 1 89.56 111 MET A C 1
ATOM 837 O O . MET A 1 111 ? -11.578 -8.836 10.648 1 89.56 111 MET A O 1
ATOM 841 N N . ALA A 1 112 ? -11.242 -9.227 12.828 1 88.56 112 ALA A N 1
ATOM 842 C CA . ALA A 1 112 ? -11.648 -10.625 12.75 1 88.56 112 ALA A CA 1
ATOM 843 C C . ALA A 1 112 ? -13.141 -10.742 12.43 1 88.56 112 ALA A C 1
ATOM 845 O O . ALA A 1 112 ? -13.586 -11.773 11.914 1 88.56 112 ALA A O 1
ATOM 846 N N . ASP A 1 113 ? -13.875 -9.68 12.719 1 91.88 113 ASP A N 1
ATOM 847 C CA . ASP A 1 113 ? -15.305 -9.656 12.422 1 91.88 113 ASP A CA 1
ATOM 848 C C . ASP A 1 113 ? -15.547 -9.547 10.922 1 91.88 113 ASP A C 1
ATOM 850 O O . ASP A 1 113 ? -16.609 -9.938 10.43 1 91.88 113 ASP A O 1
ATOM 854 N N . LEU A 1 114 ? -14.547 -9.023 10.164 1 95.38 114 LEU A N 1
ATOM 855 C CA . LEU A 1 114 ? -14.766 -8.734 8.75 1 95.38 114 LEU A CA 1
ATOM 856 C C . LEU A 1 114 ? -13.906 -9.633 7.875 1 95.38 114 LEU A C 1
ATOM 858 O O . LEU A 1 114 ? -14.211 -9.844 6.699 1 95.38 114 LEU A O 1
ATOM 862 N N . LEU A 1 115 ? -12.805 -10.062 8.406 1 97.12 115 LEU A N 1
ATOM 863 C CA . LEU A 1 115 ? -11.914 -11.016 7.758 1 97.12 115 LEU A CA 1
ATOM 864 C C . LEU A 1 115 ? -11.797 -12.305 8.57 1 97.12 115 LEU A C 1
ATOM 866 O O . LEU A 1 115 ? -11.211 -12.305 9.656 1 97.12 115 LEU A O 1
ATOM 870 N N . HIS A 1 116 ? -12.391 -13.352 8.062 1 97.12 116 HIS A N 1
ATOM 871 C CA . HIS A 1 116 ? -12.344 -14.641 8.75 1 97.12 116 HIS A CA 1
ATOM 872 C C . HIS A 1 116 ? -11.094 -15.422 8.375 1 97.12 116 HIS A C 1
ATOM 874 O O . HIS A 1 116 ? -11.07 -16.125 7.363 1 97.12 116 HIS A O 1
ATOM 880 N N . PHE A 1 117 ? -10.102 -15.383 9.211 1 96.88 117 PHE A N 1
ATOM 881 C CA . PHE A 1 117 ? -8.797 -15.977 8.938 1 96.88 117 PHE A CA 1
ATOM 882 C C . PHE A 1 117 ? -8.836 -17.484 9.141 1 96.88 117 PHE A C 1
ATOM 884 O O . PHE A 1 117 ? -9.25 -17.969 10.203 1 96.88 117 PHE A O 1
ATOM 891 N N . HIS A 1 118 ? -8.477 -18.188 8.133 1 97.88 118 HIS A N 1
ATOM 892 C CA . HIS A 1 118 ? -8.312 -19.641 8.18 1 97.88 118 HIS A CA 1
ATOM 893 C C . HIS A 1 118 ? -6.867 -20.031 7.902 1 97.88 118 HIS A C 1
ATOM 895 O O . HIS A 1 118 ? -6.344 -19.766 6.816 1 97.88 118 HIS A O 1
ATOM 901 N N . THR A 1 119 ? -6.277 -20.719 8.883 1 98.06 119 THR A N 1
ATOM 902 C CA . THR A 1 119 ? -4.938 -21.25 8.641 1 98.06 119 THR A CA 1
ATOM 903 C C . THR A 1 119 ? -4.98 -22.359 7.602 1 98.06 119 THR A C 1
ATOM 905 O O . THR A 1 119 ? -5.766 -23.312 7.727 1 98.06 119 THR A O 1
ATOM 908 N N . ALA A 1 120 ? -4.18 -22.188 6.578 1 98.06 120 ALA A N 1
ATOM 909 C CA . ALA A 1 120 ? -4.066 -23.203 5.531 1 98.06 120 ALA A CA 1
ATOM 910 C C . ALA A 1 120 ? -2.66 -23.797 5.484 1 98.06 120 ALA A C 1
ATOM 912 O O . ALA A 1 120 ? -1.702 -23.172 5.938 1 98.06 120 ALA A O 1
ATOM 913 N N . ARG A 1 121 ? -2.557 -25.031 4.984 1 98.06 121 ARG A N 1
ATOM 914 C CA . ARG A 1 121 ? -1.285 -25.734 4.816 1 98.06 121 ARG A CA 1
ATOM 915 C C . ARG A 1 121 ? -1.201 -26.406 3.447 1 98.06 121 ARG A C 1
ATOM 917 O O . ARG A 1 121 ? -2.223 -26.609 2.787 1 98.06 121 ARG A O 1
ATOM 924 N N . ALA A 1 122 ? 0.063 -26.609 3.094 1 98.38 122 ALA A N 1
ATOM 925 C CA . ALA A 1 122 ? 0.226 -27.375 1.864 1 98.38 122 ALA A CA 1
ATOM 926 C C . ALA A 1 122 ? -0.559 -28.688 1.928 1 98.38 122 ALA A C 1
ATOM 928 O O . ALA A 1 122 ? -0.559 -29.359 2.955 1 98.38 122 ALA A O 1
ATOM 929 N N . GLY A 1 123 ? -1.226 -28.953 0.901 1 98.44 123 GLY A N 1
ATOM 930 C CA . GLY A 1 123 ? -2.025 -30.172 0.84 1 98.44 123 GLY A CA 1
ATOM 931 C C . GLY A 1 123 ? -3.496 -29.938 1.123 1 98.44 123 GLY A C 1
ATOM 932 O O . GLY A 1 123 ? -4.34 -30.766 0.811 1 98.44 123 GLY A O 1
ATOM 933 N N . ASP A 1 124 ? -3.84 -28.797 1.761 1 98.62 124 ASP A N 1
ATOM 934 C CA . ASP A 1 124 ? -5.234 -28.469 2.051 1 98.62 124 ASP A CA 1
ATOM 935 C C . ASP A 1 124 ? -6.016 -28.203 0.766 1 98.62 124 ASP A C 1
ATOM 937 O O . ASP A 1 124 ? -5.449 -27.75 -0.229 1 98.62 124 ASP A O 1
ATOM 941 N N . ARG A 1 125 ? -7.27 -28.578 0.762 1 98.44 125 ARG A N 1
ATOM 942 C CA . ARG A 1 125 ? -8.258 -28.219 -0.251 1 98.44 125 ARG A CA 1
ATOM 943 C C . ARG A 1 125 ? -9.398 -27.422 0.36 1 98.44 125 ARG A C 1
ATOM 945 O O . ARG A 1 125 ? -10.078 -27.891 1.277 1 98.44 125 ARG A O 1
ATOM 952 N N . VAL A 1 126 ? -9.578 -26.203 -0.099 1 98.25 126 VAL A N 1
ATOM 953 C CA . VAL A 1 126 ? -10.648 -25.359 0.401 1 98.25 126 VAL A CA 1
ATOM 954 C C . VAL A 1 126 ? -11.5 -24.859 -0.764 1 98.25 126 VAL A C 1
ATOM 956 O O . VAL A 1 126 ? -11.172 -25.094 -1.929 1 98.25 126 VAL A O 1
ATOM 959 N N . HIS A 1 127 ? -12.625 -24.234 -0.42 1 98.25 127 HIS A N 1
ATOM 960 C CA . HIS A 1 127 ? -13.539 -23.766 -1.455 1 98.25 127 HIS A CA 1
ATOM 961 C C . HIS A 1 127 ? -13.977 -22.328 -1.19 1 98.25 127 HIS A C 1
ATOM 963 O O . HIS A 1 127 ? -14.156 -21.922 -0.036 1 98.25 127 HIS A O 1
ATOM 969 N N . VAL A 1 128 ? -14.07 -21.594 -2.162 1 98.44 128 VAL A N 1
ATOM 970 C CA . VAL A 1 128 ? -14.82 -20.328 -2.209 1 98.44 128 VAL A CA 1
ATOM 971 C C . VAL A 1 128 ? -15.891 -20.406 -3.293 1 98.44 128 VAL A C 1
ATOM 973 O O . VAL A 1 128 ? -15.586 -20.359 -4.484 1 98.44 128 VAL A O 1
ATOM 976 N N . ASN A 1 129 ? -17.094 -20.609 -2.844 1 97.69 129 ASN A N 1
ATOM 977 C CA . ASN A 1 129 ? -18.203 -20.938 -3.754 1 97.69 129 ASN A CA 1
ATOM 978 C C . ASN A 1 129 ? -17.828 -22.062 -4.707 1 97.69 129 ASN A C 1
ATOM 980 O O . ASN A 1 129 ? -17.453 -23.156 -4.27 1 97.69 129 ASN A O 1
ATOM 984 N N . GLU A 1 130 ? -17.797 -21.828 -6.004 1 96.75 130 GLU A N 1
ATOM 985 C CA . GLU A 1 130 ? -17.578 -22.891 -6.973 1 96.75 130 GLU A CA 1
ATOM 986 C C . GLU A 1 130 ? -16.094 -23.062 -7.277 1 96.75 130 GLU A C 1
ATOM 988 O O . GLU A 1 130 ? -15.703 -23.938 -8.055 1 96.75 130 GLU A O 1
ATOM 993 N N . MET A 1 131 ? -15.242 -22.281 -6.66 1 98.62 131 MET A N 1
ATOM 994 C CA . MET A 1 131 ? -13.805 -22.359 -6.898 1 98.62 131 MET A CA 1
ATOM 995 C C . MET A 1 131 ? -13.133 -23.297 -5.898 1 98.62 131 MET A C 1
ATOM 997 O O . MET A 1 131 ? -13.18 -23.047 -4.688 1 98.62 131 MET A O 1
ATOM 1001 N N . ALA A 1 132 ? -12.594 -24.375 -6.441 1 98.81 132 ALA A N 1
ATOM 1002 C CA . ALA A 1 132 ? -11.797 -25.281 -5.609 1 98.81 132 ALA A CA 1
ATOM 1003 C C . ALA A 1 132 ? -10.336 -24.844 -5.574 1 98.81 132 ALA A C 1
ATOM 1005 O O . ALA A 1 132 ? -9.711 -24.656 -6.621 1 98.81 132 ALA A O 1
ATOM 1006 N N . ILE A 1 133 ? -9.797 -24.672 -4.375 1 98.94 133 ILE A N 1
ATOM 1007 C CA . ILE A 1 133 ? -8.438 -24.172 -4.207 1 98.94 133 ILE A CA 1
ATOM 1008 C C . ILE A 1 133 ? -7.586 -25.234 -3.506 1 98.94 133 ILE A C 1
ATOM 1010 O O . ILE A 1 133 ? -7.875 -25.625 -2.373 1 98.94 133 ILE A O 1
ATOM 1014 N N . GLU A 1 134 ? -6.633 -25.734 -4.16 1 98.94 134 GLU A N 1
ATOM 1015 C CA . GLU A 1 134 ? -5.637 -26.625 -3.572 1 98.94 134 GLU A CA 1
ATOM 1016 C C . GLU A 1 134 ? -4.324 -25.891 -3.318 1 98.94 134 GLU A C 1
ATOM 1018 O O . GLU A 1 134 ? -3.85 -25.141 -4.176 1 98.94 134 GLU A O 1
ATOM 1023 N N . LEU A 1 135 ? -3.764 -26.094 -2.16 1 98.88 135 LEU A N 1
ATOM 1024 C CA . LEU A 1 135 ? -2.568 -25.359 -1.767 1 98.88 135 LEU A CA 1
ATOM 1025 C C . LEU A 1 135 ? -1.329 -26.234 -1.85 1 98.88 135 LEU A C 1
ATOM 1027 O O . LEU A 1 135 ? -1.384 -27.422 -1.51 1 98.88 135 LEU A O 1
ATOM 1031 N N . PHE A 1 136 ? -0.241 -25.719 -2.283 1 98.88 136 PHE A N 1
ATOM 1032 C CA . PHE A 1 136 ? 1.03 -26.406 -2.457 1 98.88 136 PHE A CA 1
ATOM 1033 C C . PHE A 1 136 ? 2.158 -25.656 -1.761 1 98.88 136 PHE A C 1
ATOM 1035 O O . PHE A 1 136 ? 2.164 -24.422 -1.734 1 98.88 136 PHE A O 1
ATOM 1042 N N . ALA A 1 137 ? 3.105 -26.391 -1.213 1 98.75 137 ALA A N 1
ATOM 1043 C CA . ALA A 1 137 ? 4.289 -25.75 -0.638 1 98.75 137 ALA A CA 1
ATOM 1044 C C . ALA A 1 137 ? 5.199 -25.203 -1.73 1 98.75 137 ALA A C 1
ATOM 1046 O O . ALA A 1 137 ? 5.461 -25.875 -2.73 1 98.75 137 ALA A O 1
ATOM 1047 N N . MET A 1 138 ? 5.645 -23.984 -1.552 1 98.75 138 MET A N 1
ATOM 1048 C CA . MET A 1 138 ? 6.605 -23.391 -2.471 1 98.75 138 MET A CA 1
ATOM 1049 C C . MET A 1 138 ? 7.984 -23.281 -1.824 1 98.75 138 MET A C 1
ATOM 1051 O O . MET A 1 138 ? 8.125 -23.5 -0.621 1 98.75 138 MET A O 1
ATOM 1055 N N . ASN A 1 139 ? 9 -23.078 -2.645 1 98.69 139 ASN A N 1
ATOM 1056 C CA . ASN A 1 139 ? 10.383 -22.922 -2.193 1 98.69 139 ASN A CA 1
ATOM 1057 C C . ASN A 1 139 ? 10.734 -21.453 -1.938 1 98.69 139 ASN A C 1
ATOM 1059 O O . ASN A 1 139 ? 11.117 -20.734 -2.861 1 98.69 139 ASN A O 1
ATOM 1063 N N . HIS A 1 140 ? 10.602 -21.031 -0.768 1 97.56 140 HIS A N 1
ATOM 1064 C CA . HIS A 1 140 ? 10.828 -19.656 -0.295 1 97.56 140 HIS A CA 1
ATOM 1065 C C . HIS A 1 140 ? 11.211 -19.656 1.182 1 97.56 140 HIS A C 1
ATOM 1067 O O . HIS A 1 140 ? 10.945 -20.609 1.904 1 97.56 140 HIS A O 1
ATOM 1073 N N . PRO A 1 141 ? 11.992 -18.703 1.687 1 93.62 141 PRO A N 1
ATOM 1074 C CA . PRO A 1 141 ? 12.609 -18.75 3.016 1 93.62 141 PRO A CA 1
ATOM 1075 C C . PRO A 1 141 ? 11.578 -18.75 4.145 1 93.62 141 PRO A C 1
ATOM 1077 O O . PRO A 1 141 ? 11.938 -18.922 5.312 1 93.62 141 PRO A O 1
ATOM 1080 N N . MET A 1 142 ? 10.336 -18.734 3.941 1 94.19 142 MET A N 1
ATOM 1081 C CA . MET A 1 142 ? 9.25 -18.875 4.902 1 94.19 142 MET A CA 1
ATOM 1082 C C . MET A 1 142 ? 8.109 -19.719 4.324 1 94.19 142 MET A C 1
ATOM 1084 O O . MET A 1 142 ? 8.133 -20.047 3.139 1 94.19 142 MET A O 1
ATOM 1088 N N . GLU A 1 143 ? 7.223 -20.109 5.207 1 96.94 143 GLU A N 1
ATOM 1089 C CA . GLU A 1 143 ? 6.082 -20.875 4.699 1 96.94 143 GLU A CA 1
ATOM 1090 C C . GLU A 1 143 ? 5.352 -20.094 3.605 1 96.94 143 GLU A C 1
ATOM 1092 O O . GLU A 1 143 ? 4.879 -18.984 3.836 1 96.94 143 GLU A O 1
ATOM 1097 N N . THR A 1 144 ? 5.336 -20.609 2.426 1 98.19 144 THR A N 1
ATOM 1098 C CA . THR A 1 144 ? 4.723 -20 1.251 1 98.19 144 THR A CA 1
ATOM 1099 C C . THR A 1 144 ? 3.811 -21 0.54 1 98.19 144 THR A C 1
ATOM 1101 O O . THR A 1 144 ? 4.195 -22.141 0.307 1 98.19 144 THR A O 1
ATOM 1104 N N . LEU A 1 145 ? 2.619 -20.547 0.254 1 98.88 145 LEU A N 1
ATOM 1105 C CA . LEU A 1 145 ? 1.598 -21.422 -0.328 1 98.88 145 LEU A CA 1
ATOM 1106 C C . LEU A 1 145 ? 1.27 -20.984 -1.753 1 98.88 145 LEU A C 1
ATOM 1108 O O . LEU A 1 145 ? 0.83 -19.859 -1.979 1 98.88 145 LEU A O 1
ATOM 1112 N N . GLY A 1 146 ? 1.527 -21.844 -2.74 1 98.88 146 GLY A N 1
ATOM 1113 C CA . GLY A 1 146 ? 0.944 -21.688 -4.062 1 98.88 146 GLY A CA 1
ATOM 1114 C C . GLY A 1 146 ? -0.494 -22.156 -4.141 1 98.88 146 GLY A C 1
ATOM 1115 O O . GLY A 1 146 ? -0.928 -22.984 -3.326 1 98.88 146 GLY A O 1
ATOM 1116 N N . SER A 1 147 ? -1.254 -21.688 -5.113 1 98.94 147 SER A N 1
ATOM 1117 C CA . SER A 1 147 ? -2.678 -21.984 -5.211 1 98.94 147 SER A CA 1
ATOM 1118 C C . SER A 1 147 ? -3.031 -22.547 -6.586 1 98.94 147 SER A C 1
ATOM 1120 O O . SER A 1 147 ? -2.717 -21.938 -7.609 1 98.94 147 SER A O 1
ATOM 1122 N N . ARG A 1 148 ? -3.631 -23.688 -6.645 1 98.94 148 ARG A N 1
ATOM 1123 C CA . ARG A 1 148 ? -4.305 -24.234 -7.824 1 98.94 148 ARG A CA 1
ATOM 1124 C C . ARG A 1 148 ? -5.812 -24.031 -7.73 1 98.94 148 ARG A C 1
ATOM 1126 O O . ARG A 1 148 ? -6.473 -24.656 -6.898 1 98.94 148 ARG A O 1
ATOM 1133 N N . ILE A 1 149 ? -6.359 -23.141 -8.523 1 98.94 149 ILE A N 1
ATOM 1134 C CA . ILE A 1 149 ? -7.785 -22.844 -8.531 1 98.94 149 ILE A CA 1
ATOM 1135 C C . ILE A 1 149 ? -8.461 -23.578 -9.688 1 98.94 149 ILE A C 1
ATOM 1137 O O . ILE A 1 149 ? -8.148 -23.328 -10.852 1 98.94 149 ILE A O 1
ATOM 1141 N N . THR A 1 150 ? -9.336 -24.453 -9.367 1 98.81 150 THR A N 1
ATOM 1142 C CA . THR A 1 150 ? -10.086 -25.203 -10.375 1 98.81 150 THR A CA 1
ATOM 1143 C C . THR A 1 150 ? -11.531 -24.734 -10.445 1 98.81 150 THR A C 1
ATOM 1145 O O . THR A 1 150 ? -12.234 -24.703 -9.43 1 98.81 150 THR A O 1
ATOM 1148 N N . ILE A 1 151 ? -11.922 -24.297 -11.57 1 98.56 151 ILE A N 1
ATOM 1149 C CA . ILE A 1 151 ? -13.281 -23.844 -11.875 1 98.56 151 ILE A CA 1
ATOM 1150 C C . ILE A 1 151 ? -13.828 -24.641 -13.07 1 98.56 151 ILE A C 1
ATOM 1152 O O . ILE A 1 151 ? -13.531 -24.312 -14.219 1 98.56 151 ILE A O 1
ATOM 1156 N N . GLY A 1 152 ? -14.695 -25.625 -12.773 1 96.75 152 GLY A N 1
ATOM 1157 C CA . GLY A 1 152 ? -15.039 -26.531 -13.859 1 96.75 152 GLY A CA 1
ATOM 1158 C C . GLY A 1 152 ? -13.828 -27.188 -14.5 1 96.75 152 GLY A C 1
ATOM 1159 O O . GLY A 1 152 ? -13.031 -27.828 -13.828 1 96.75 152 GLY A O 1
ATOM 1160 N N . ASP A 1 153 ? -13.641 -26.906 -15.781 1 97 153 ASP A N 1
ATOM 1161 C CA . ASP A 1 153 ? -12.516 -27.5 -16.5 1 97 153 ASP A CA 1
ATOM 1162 C C . ASP A 1 153 ? -11.359 -26.516 -16.609 1 97 153 ASP A C 1
ATOM 1164 O O . ASP A 1 153 ? -10.32 -26.828 -17.188 1 97 153 ASP A O 1
ATOM 1168 N N . THR A 1 154 ? -11.547 -25.344 -16.078 1 98.56 154 THR A N 1
ATOM 1169 C CA . THR A 1 154 ? -10.523 -24.297 -16.156 1 98.56 154 THR A CA 1
ATOM 1170 C C . THR A 1 154 ? -9.641 -24.312 -14.914 1 98.56 154 THR A C 1
ATOM 1172 O O . THR A 1 154 ? -10.133 -24.438 -13.797 1 98.56 154 THR A O 1
ATOM 1175 N N . VAL A 1 155 ? -8.312 -24.203 -15.109 1 98.81 155 VAL A N 1
ATOM 1176 C CA . VAL A 1 155 ? -7.371 -24.219 -14 1 98.81 155 VAL A CA 1
ATOM 1177 C C . VAL A 1 155 ? -6.496 -22.969 -14.039 1 98.81 155 VAL A C 1
ATOM 1179 O O . VAL A 1 155 ? -5.867 -22.672 -15.062 1 98.81 155 VAL A O 1
ATOM 1182 N N . VAL A 1 156 ? -6.488 -22.188 -12.969 1 98.94 156 VAL A N 1
ATOM 1183 C CA . VAL A 1 156 ? -5.562 -21.078 -12.742 1 98.94 156 VAL A CA 1
ATOM 1184 C C . VAL A 1 156 ? -4.57 -21.453 -11.641 1 98.94 156 VAL A C 1
ATOM 1186 O O . VAL A 1 156 ? -4.973 -21.844 -10.539 1 98.94 156 VAL A O 1
ATOM 1189 N N . ALA A 1 157 ? -3.328 -21.391 -11.945 1 99 157 ALA A N 1
ATOM 1190 C CA . ALA A 1 157 ? -2.281 -21.703 -10.977 1 99 157 ALA A CA 1
ATOM 1191 C C . ALA A 1 157 ? -1.472 -20.469 -10.617 1 99 157 ALA A C 1
ATOM 1193 O O . ALA A 1 157 ? -1.087 -19.688 -11.5 1 99 157 ALA A O 1
ATOM 1194 N N . PHE A 1 158 ? -1.243 -20.25 -9.359 1 99 158 PHE A N 1
ATOM 1195 C CA . PHE A 1 158 ? -0.489 -19.109 -8.844 1 99 158 PHE A CA 1
ATOM 1196 C C . PHE A 1 158 ? 0.593 -19.562 -7.879 1 99 158 PHE A C 1
ATOM 1198 O O . PHE A 1 158 ? 0.291 -20.125 -6.824 1 99 158 PHE A O 1
ATOM 1205 N N . THR A 1 159 ? 1.805 -19.234 -8.148 1 98.94 159 THR A N 1
ATOM 1206 C CA . THR A 1 159 ? 2.895 -19.797 -7.359 1 98.94 159 THR A CA 1
ATOM 1207 C C . THR A 1 159 ? 3.117 -18.984 -6.09 1 98.94 159 THR A C 1
ATOM 1209 O O . THR A 1 159 ? 3.66 -19.484 -5.105 1 98.94 159 THR A O 1
ATOM 1212 N N . GLY A 1 160 ? 2.684 -17.719 -6.043 1 98.69 160 GLY A N 1
ATOM 1213 C CA . GLY A 1 160 ? 3.332 -16.812 -5.105 1 98.69 160 GLY A CA 1
ATOM 1214 C C . GLY A 1 160 ? 4.805 -16.609 -5.398 1 98.69 160 GLY A C 1
ATOM 1215 O O . GLY A 1 160 ? 5.207 -16.516 -6.559 1 98.69 160 GLY A O 1
ATOM 1216 N N . ASP A 1 161 ? 5.562 -16.422 -4.312 1 98.69 161 ASP A N 1
ATOM 1217 C CA . ASP A 1 161 ? 7.012 -16.359 -4.477 1 98.69 161 ASP A CA 1
ATOM 1218 C C . ASP A 1 161 ? 7.629 -17.75 -4.363 1 98.69 161 ASP A C 1
ATOM 1220 O O . ASP A 1 161 ? 7.254 -18.531 -3.488 1 98.69 161 ASP A O 1
ATOM 1224 N N . THR A 1 162 ? 8.578 -18.016 -5.273 1 98.81 162 THR A N 1
ATOM 1225 C CA . THR A 1 162 ? 9.219 -19.328 -5.168 1 98.81 162 THR A CA 1
ATOM 1226 C C . THR A 1 162 ? 10.5 -19.375 -5.996 1 98.81 162 THR A C 1
ATOM 1228 O O . THR A 1 162 ? 10.562 -18.797 -7.086 1 98.81 162 THR A O 1
ATOM 1231 N N . ALA A 1 163 ? 11.484 -20.047 -5.445 1 98.62 163 ALA A N 1
ATOM 1232 C CA . ALA A 1 163 ? 12.547 -20.609 -6.27 1 98.62 163 ALA A CA 1
ATOM 1233 C C . ALA A 1 163 ? 12.094 -21.906 -6.934 1 98.62 163 ALA A C 1
ATOM 1235 O O . ALA A 1 163 ? 10.992 -22.406 -6.672 1 98.62 163 ALA A O 1
ATOM 1236 N N . PRO A 1 164 ? 12.914 -22.406 -7.953 1 98.44 164 PRO A N 1
ATOM 1237 C CA . PRO A 1 164 ? 12.492 -23.656 -8.609 1 98.44 164 PRO A CA 1
ATOM 1238 C C . PRO A 1 164 ? 12.164 -24.766 -7.617 1 98.44 164 PRO A C 1
ATOM 1240 O O . PRO A 1 164 ? 12.859 -24.922 -6.609 1 98.44 164 PRO A O 1
ATOM 1243 N N . THR A 1 165 ? 11.125 -25.422 -7.824 1 98.75 165 THR A N 1
ATOM 1244 C CA . THR A 1 165 ? 10.695 -26.547 -7.02 1 98.75 165 THR A CA 1
ATOM 1245 C C . THR A 1 165 ? 9.852 -27.516 -7.855 1 98.75 165 THR A C 1
ATOM 1247 O O . THR A 1 165 ? 9.055 -27.078 -8.695 1 98.75 165 THR A O 1
ATOM 1250 N N . PRO A 1 166 ? 10.016 -28.844 -7.625 1 98.25 166 PRO A N 1
ATOM 1251 C CA . PRO A 1 166 ? 9.188 -29.812 -8.367 1 98.25 166 PRO A CA 1
ATOM 1252 C C . PRO A 1 166 ? 7.699 -29.672 -8.055 1 98.25 166 PRO A C 1
ATOM 1254 O O . PRO A 1 166 ? 6.859 -30.156 -8.812 1 98.25 166 PRO A O 1
ATOM 1257 N N . GLU A 1 167 ? 7.293 -28.984 -6.973 1 98.75 167 GLU A N 1
ATOM 1258 C CA . GLU A 1 167 ? 5.902 -28.844 -6.547 1 98.75 167 GLU A CA 1
ATOM 1259 C C . GLU A 1 167 ? 5.082 -28.078 -7.59 1 98.75 167 GLU A C 1
ATOM 1261 O O . GLU A 1 167 ? 3.857 -28.203 -7.633 1 98.75 167 GLU A O 1
ATOM 1266 N N . ILE A 1 168 ? 5.766 -27.281 -8.422 1 98.88 168 ILE A N 1
ATOM 1267 C CA . ILE A 1 168 ? 5.055 -26.5 -9.422 1 98.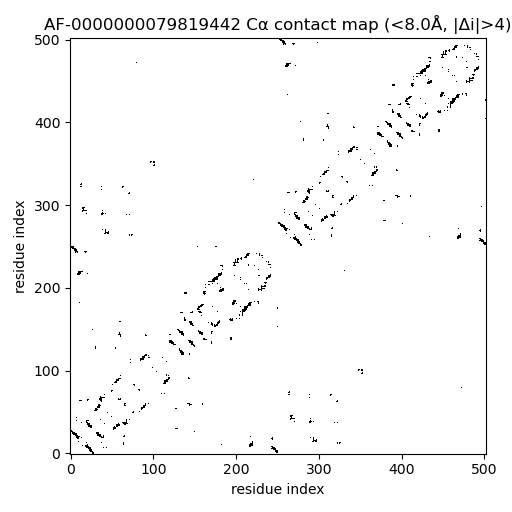88 168 ILE A CA 1
ATOM 1268 C C . ILE A 1 168 ? 4.418 -27.438 -10.453 1 98.88 168 ILE A C 1
ATOM 1270 O O . ILE A 1 168 ? 3.371 -27.109 -11.023 1 98.88 168 ILE A O 1
ATOM 1274 N N . ASP A 1 169 ? 5.027 -28.656 -10.695 1 98.75 169 ASP A N 1
ATOM 1275 C CA . ASP A 1 169 ? 4.477 -29.609 -11.656 1 98.75 169 ASP A CA 1
ATOM 1276 C C . ASP A 1 169 ? 3.051 -30 -11.281 1 98.75 169 ASP A C 1
ATOM 1278 O O . ASP A 1 169 ? 2.164 -30.031 -12.133 1 98.75 169 ASP A O 1
ATOM 1282 N N . GLY A 1 170 ? 2.879 -30.312 -9.945 1 98.69 170 GLY A N 1
ATOM 1283 C CA . GLY A 1 170 ? 1.543 -30.625 -9.469 1 98.69 170 GLY A CA 1
ATOM 1284 C C . GLY A 1 170 ? 0.627 -29.422 -9.414 1 98.69 170 GLY A C 1
ATOM 1285 O O . GLY A 1 170 ? -0.526 -29.484 -9.844 1 98.69 170 GLY A O 1
ATOM 1286 N N . LEU A 1 171 ? 1.076 -28.297 -8.953 1 98.81 171 LEU A N 1
ATOM 1287 C CA . LEU A 1 171 ? 0.328 -27.047 -8.805 1 98.81 171 LEU A CA 1
ATOM 1288 C C . LEU A 1 171 ? -0.253 -26.594 -10.141 1 98.81 171 LEU A C 1
ATOM 1290 O O . LEU A 1 171 ? -1.409 -26.172 -10.211 1 98.81 171 LEU A O 1
ATOM 1294 N N . ALA A 1 172 ? 0.562 -26.688 -11.211 1 98.81 172 ALA A N 1
ATOM 1295 C CA . ALA A 1 172 ? 0.217 -26.078 -12.484 1 98.81 172 ALA A CA 1
ATOM 1296 C C . ALA A 1 172 ? -0.046 -27.125 -13.555 1 98.81 172 ALA A C 1
ATOM 1298 O O . ALA A 1 172 ? -0.035 -26.828 -14.75 1 98.81 172 ALA A O 1
ATOM 1299 N N . ALA A 1 173 ? -0.213 -28.422 -13.133 1 98.75 173 ALA A N 1
ATOM 1300 C CA . ALA A 1 173 ? -0.462 -29.484 -14.102 1 98.75 173 ALA A CA 1
ATOM 1301 C C . ALA A 1 173 ? -1.606 -29.125 -15.039 1 98.75 173 ALA A C 1
ATOM 1303 O O . ALA A 1 173 ? -2.74 -28.922 -14.602 1 98.75 173 ALA A O 1
ATOM 1304 N N . ASP A 1 174 ? -1.303 -28.969 -16.344 1 97.94 174 ASP A N 1
ATOM 1305 C CA . ASP A 1 174 ? -2.24 -28.688 -17.422 1 97.94 174 ASP A CA 1
ATOM 1306 C C . ASP A 1 174 ? -3.055 -27.438 -17.125 1 97.94 174 ASP A C 1
ATOM 1308 O O . ASP A 1 174 ? -4.234 -27.359 -17.484 1 97.94 174 ASP A O 1
ATOM 1312 N N . ALA A 1 175 ? -2.516 -26.5 -16.375 1 98.88 175 ALA A N 1
ATOM 1313 C CA . ALA A 1 175 ? -3.201 -25.25 -16.062 1 98.88 175 ALA A CA 1
ATOM 1314 C C . ALA A 1 175 ? -3.479 -24.453 -17.328 1 98.88 175 ALA A C 1
ATOM 1316 O O . ALA A 1 175 ? -2.66 -24.422 -18.25 1 98.88 175 ALA A O 1
ATOM 1317 N N . ASP A 1 176 ? -4.633 -23.812 -17.359 1 98.88 176 ASP A N 1
ATOM 1318 C CA . ASP A 1 176 ? -4.93 -22.875 -18.438 1 98.88 176 ASP A CA 1
ATOM 1319 C C . ASP A 1 176 ? -4.051 -21.641 -18.359 1 98.88 176 ASP A C 1
ATOM 1321 O O . ASP A 1 176 ? -3.695 -21.047 -19.375 1 98.88 176 ASP A O 1
ATOM 1325 N N . LEU A 1 177 ? -3.734 -21.219 -17.156 1 98.94 177 LEU A N 1
ATOM 1326 C CA . LEU A 1 177 ? -2.846 -20.094 -16.875 1 98.94 177 LEU A CA 1
ATOM 1327 C C . LEU A 1 177 ? -1.988 -20.375 -15.648 1 98.94 177 LEU A C 1
ATOM 1329 O O . LEU A 1 177 ? -2.514 -20.672 -14.578 1 98.94 177 LEU A O 1
ATOM 1333 N N . LEU A 1 178 ? -0.716 -20.328 -15.836 1 98.94 178 LEU A N 1
ATOM 1334 C CA . LEU A 1 178 ? 0.225 -20.344 -14.719 1 98.94 178 LEU A CA 1
ATOM 1335 C C . LEU A 1 178 ? 0.761 -18.938 -14.445 1 98.94 178 LEU A C 1
ATOM 1337 O O . LEU A 1 178 ? 1.432 -18.344 -15.297 1 98.94 178 LEU A O 1
ATOM 1341 N N . ILE A 1 179 ? 0.384 -18.344 -13.32 1 99 179 ILE A N 1
ATOM 1342 C CA . ILE A 1 179 ? 0.956 -17.109 -12.805 1 99 179 ILE A CA 1
ATOM 1343 C C . ILE A 1 179 ? 2.219 -17.422 -12.008 1 99 179 ILE A C 1
ATOM 1345 O O . ILE A 1 179 ? 2.143 -17.953 -10.891 1 99 179 ILE A O 1
ATOM 1349 N N . CYS A 1 180 ? 3.369 -17.031 -12.516 1 98.94 180 CYS A N 1
ATOM 1350 C CA . CYS A 1 180 ? 4.594 -17.609 -11.977 1 98.94 180 CYS A CA 1
ATOM 1351 C C . CYS A 1 180 ? 5.598 -16.531 -11.602 1 98.94 180 CYS A C 1
ATOM 1353 O O . CYS A 1 180 ? 5.867 -15.625 -12.398 1 98.94 180 CYS A O 1
ATOM 1355 N N . ASP A 1 181 ? 6.133 -16.656 -10.43 1 98.75 181 ASP A N 1
ATOM 1356 C CA . ASP A 1 181 ? 7.254 -15.836 -9.977 1 98.75 181 ASP A CA 1
ATOM 1357 C C . ASP A 1 181 ? 8.398 -15.867 -10.977 1 98.75 181 ASP A C 1
ATOM 1359 O O . ASP A 1 181 ? 8.852 -16.938 -11.383 1 98.75 181 ASP A O 1
ATOM 1363 N N . ALA A 1 182 ? 8.844 -14.711 -11.383 1 98.62 182 ALA A N 1
ATOM 1364 C CA . ALA A 1 182 ? 10 -14.555 -12.258 1 98.62 182 ALA A CA 1
ATOM 1365 C C . ALA A 1 182 ? 10.727 -13.242 -11.984 1 98.62 182 ALA A C 1
ATOM 1367 O O . ALA A 1 182 ? 10.797 -12.375 -12.859 1 98.62 182 ALA A O 1
ATOM 1368 N N . THR A 1 183 ? 11.406 -13.203 -10.875 1 98.44 183 THR A N 1
ATOM 1369 C CA . THR A 1 183 ? 11.977 -11.961 -10.352 1 98.44 183 THR A CA 1
ATOM 1370 C C . THR A 1 183 ? 13.289 -11.633 -11.062 1 98.44 183 THR A C 1
ATOM 1372 O O . THR A 1 183 ? 13.547 -10.477 -11.391 1 98.44 183 THR A O 1
ATOM 1375 N N . TRP A 1 184 ? 14.062 -12.664 -11.383 1 98.19 184 TRP A N 1
ATOM 1376 C CA . TRP A 1 184 ? 15.461 -12.461 -11.742 1 98.19 184 TRP A CA 1
ATOM 1377 C C . TRP A 1 184 ? 15.68 -12.719 -13.234 1 98.19 184 TRP A C 1
ATOM 1379 O O . TRP A 1 184 ? 14.852 -13.359 -13.883 1 98.19 184 TRP A O 1
ATOM 1389 N N . LEU A 1 185 ? 16.797 -12.172 -13.695 1 98.44 185 LEU A N 1
ATOM 1390 C CA . LEU A 1 185 ? 17.391 -12.562 -14.961 1 98.44 185 LEU A CA 1
ATOM 1391 C C . LEU A 1 185 ? 18.547 -13.531 -14.742 1 98.44 185 LEU A C 1
ATOM 1393 O O . LEU A 1 185 ? 19.266 -13.43 -13.742 1 98.44 185 LEU A O 1
ATOM 1397 N N . GLU A 1 186 ? 18.766 -14.406 -15.711 1 98.19 186 GLU A N 1
ATOM 1398 C CA . GLU A 1 186 ? 19.875 -15.352 -15.641 1 98.19 186 GLU A CA 1
ATOM 1399 C C . GLU A 1 186 ? 21.203 -14.625 -15.516 1 98.19 186 GLU A C 1
ATOM 1401 O O . GLU A 1 186 ? 22.125 -15.109 -14.859 1 98.19 186 GLU A O 1
ATOM 1406 N N . SER A 1 187 ? 21.297 -13.453 -16.078 1 97.62 187 SER A N 1
ATOM 1407 C CA . SER A 1 187 ? 22.531 -12.688 -16.109 1 97.62 187 SER A CA 1
ATOM 1408 C C . SER A 1 187 ? 22.906 -12.18 -14.719 1 97.62 187 SER A C 1
ATOM 1410 O O . SER A 1 187 ? 24.031 -11.711 -14.5 1 97.62 187 SER A O 1
ATOM 1412 N N . GLN A 1 188 ? 22.047 -12.305 -13.734 1 96.62 188 GLN A N 1
ATOM 1413 C CA . GLN A 1 188 ? 22.281 -11.781 -12.398 1 96.62 188 GLN A CA 1
ATOM 1414 C C . GLN A 1 188 ? 22.875 -12.852 -11.484 1 96.62 188 GLN A C 1
ATOM 1416 O O . GLN A 1 188 ? 23.094 -12.609 -10.297 1 96.62 188 GLN A O 1
ATOM 1421 N N . ARG A 1 189 ? 23.156 -13.953 -11.914 1 96.31 189 ARG A N 1
ATOM 1422 C CA . ARG A 1 189 ? 23.75 -15.008 -11.109 1 96.31 189 ARG A CA 1
ATOM 1423 C C . ARG A 1 189 ? 25.125 -14.594 -10.578 1 96.31 189 ARG A C 1
ATOM 1425 O O . ARG A 1 189 ? 25.859 -13.867 -11.242 1 96.31 189 ARG A O 1
ATOM 1432 N N . PRO A 1 190 ? 25.578 -15.078 -9.523 1 96.69 190 PRO A N 1
ATOM 1433 C CA . PRO A 1 190 ? 24.828 -15.984 -8.641 1 96.69 190 PRO A CA 1
ATOM 1434 C C . PRO A 1 190 ? 23.672 -15.297 -7.938 1 96.69 190 PRO A C 1
ATOM 1436 O O . PRO A 1 190 ? 23.75 -14.109 -7.602 1 96.69 190 PRO A O 1
ATOM 1439 N N . LEU A 1 191 ? 22.578 -16 -7.793 1 94.31 191 LEU A N 1
ATOM 1440 C CA . LEU A 1 191 ? 21.344 -15.523 -7.164 1 94.31 191 LEU A CA 1
ATOM 1441 C C . LEU A 1 191 ? 21.188 -16.094 -5.762 1 94.31 191 LEU A C 1
ATOM 1443 O O . LEU A 1 191 ? 21.719 -17.172 -5.465 1 94.31 191 LEU A O 1
ATOM 1447 N N . PRO A 1 192 ? 20.5 -15.32 -4.871 1 91.75 192 PRO A N 1
ATOM 1448 C CA . PRO A 1 192 ? 20.172 -15.938 -3.584 1 91.75 192 PRO A CA 1
ATOM 1449 C C . PRO A 1 192 ? 19.406 -17.25 -3.73 1 91.75 192 PRO A C 1
ATOM 1451 O O . PRO A 1 192 ? 18.516 -17.359 -4.578 1 91.75 192 PRO A O 1
ATOM 1454 N N . ALA A 1 193 ? 19.781 -18.188 -2.912 1 91.75 193 ALA A N 1
ATOM 1455 C CA . ALA A 1 193 ? 19.141 -19.484 -2.971 1 91.75 193 ALA A CA 1
ATOM 1456 C C . ALA A 1 193 ? 17.734 -19.438 -2.375 1 91.75 193 ALA A C 1
ATOM 1458 O O . ALA A 1 193 ? 17.484 -18.703 -1.405 1 91.75 193 ALA A O 1
ATOM 1459 N N . ASP A 1 194 ? 16.797 -20.156 -2.936 1 96 194 ASP A N 1
ATOM 1460 C CA . ASP A 1 194 ? 15.484 -20.469 -2.367 1 96 194 ASP A CA 1
ATOM 1461 C C . ASP A 1 194 ? 14.648 -19.203 -2.207 1 96 194 ASP A C 1
ATOM 1463 O O . ASP A 1 194 ? 13.914 -19.047 -1.229 1 96 194 ASP A O 1
ATOM 1467 N N . VAL A 1 195 ? 14.758 -18.266 -3.178 1 96.38 195 VAL A N 1
ATOM 1468 C CA . VAL A 1 195 ? 14.031 -17.016 -2.984 1 96.38 195 VAL A CA 1
ATOM 1469 C C . VAL A 1 195 ? 13.062 -16.797 -4.145 1 96.38 195 VAL A C 1
ATOM 1471 O O . VAL A 1 195 ? 11.844 -16.828 -3.953 1 96.38 195 VAL A O 1
ATOM 1474 N N . HIS A 1 196 ? 13.609 -16.656 -5.387 1 98.5 196 HIS A N 1
ATOM 1475 C CA . HIS A 1 196 ? 12.773 -16.375 -6.551 1 98.5 196 HIS A CA 1
ATOM 1476 C C . HIS A 1 196 ? 13.305 -17.078 -7.789 1 98.5 196 HIS A C 1
ATOM 1478 O O . HIS A 1 196 ? 14.461 -17.5 -7.828 1 98.5 196 HIS A O 1
ATOM 1484 N N . CYS A 1 197 ? 12.508 -17.219 -8.797 1 98.75 197 CYS A N 1
ATOM 1485 C CA . CYS A 1 197 ? 12.867 -17.812 -10.078 1 98.75 197 CYS A CA 1
ATOM 1486 C C . CYS A 1 197 ? 13.406 -16.75 -11.031 1 98.75 197 CYS A C 1
ATOM 1488 O O . CYS A 1 197 ? 13.086 -15.57 -10.898 1 98.75 197 CYS A O 1
ATOM 1490 N N . THR A 1 198 ? 14.219 -17.25 -12 1 98.75 198 THR A N 1
ATOM 1491 C CA . THR A 1 198 ? 14.492 -16.484 -13.203 1 98.75 198 THR A CA 1
ATOM 1492 C C . THR A 1 198 ? 13.414 -16.703 -14.25 1 98.75 198 THR A C 1
ATOM 1494 O O . THR A 1 198 ? 12.578 -17.609 -14.109 1 98.75 198 THR A O 1
ATOM 1497 N N . GLY A 1 199 ? 13.453 -15.836 -15.312 1 98.81 199 GLY A N 1
ATOM 1498 C CA . GLY A 1 199 ? 12.57 -16.094 -16.438 1 98.81 199 GLY A CA 1
ATOM 1499 C C . GLY A 1 199 ? 12.742 -17.484 -17.031 1 98.81 199 GLY A C 1
ATOM 1500 O O . GLY A 1 199 ? 11.758 -18.172 -17.297 1 98.81 199 GLY A O 1
ATOM 1501 N N . ALA A 1 200 ? 13.953 -17.953 -17.172 1 98.88 200 ALA A N 1
ATOM 1502 C CA . ALA A 1 200 ? 14.258 -19.266 -17.719 1 98.88 200 ALA A CA 1
ATOM 1503 C C . ALA A 1 200 ? 13.664 -20.375 -16.844 1 98.88 200 ALA A C 1
ATOM 1505 O O . ALA A 1 200 ? 13.086 -21.328 -17.344 1 98.88 200 ALA A O 1
ATOM 1506 N N . GLU A 1 201 ? 13.797 -20.203 -15.586 1 98.88 201 GLU A N 1
ATOM 1507 C CA . GLU A 1 201 ? 13.297 -21.203 -14.641 1 98.88 201 GLU A CA 1
ATOM 1508 C C . GLU A 1 201 ? 11.766 -21.25 -14.641 1 98.88 201 GLU A C 1
ATOM 1510 O O . GLU A 1 201 ? 11.172 -22.328 -14.57 1 98.88 201 GLU A O 1
ATOM 1515 N N . ALA A 1 202 ? 11.125 -20.078 -14.734 1 98.94 202 ALA A N 1
ATOM 1516 C CA . ALA A 1 202 ? 9.672 -20.031 -14.867 1 98.94 202 ALA A CA 1
ATOM 1517 C C . ALA A 1 202 ? 9.211 -20.734 -16.156 1 98.94 202 ALA A C 1
ATOM 1519 O O . ALA A 1 202 ? 8.219 -21.453 -16.141 1 98.94 202 ALA A O 1
ATOM 1520 N N . GLY A 1 203 ? 9.938 -20.484 -17.234 1 98.94 203 GLY A N 1
ATOM 1521 C CA . GLY A 1 203 ? 9.633 -21.156 -18.484 1 98.94 203 GLY A CA 1
ATOM 1522 C C . GLY A 1 203 ? 9.734 -22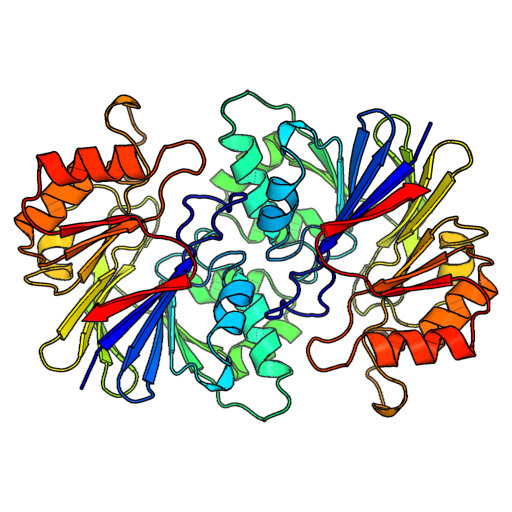.672 -18.375 1 98.94 203 GLY A C 1
ATOM 1523 O O . GLY A 1 203 ? 8.859 -23.391 -18.859 1 98.94 203 GLY A O 1
ATOM 1524 N N . ARG A 1 204 ? 10.82 -23.172 -17.75 1 98.88 204 ARG A N 1
ATOM 1525 C CA . ARG A 1 204 ? 10.992 -24.609 -17.562 1 98.88 204 ARG A CA 1
ATOM 1526 C C . ARG A 1 204 ? 9.859 -25.188 -16.734 1 98.88 204 ARG A C 1
ATOM 1528 O O . ARG A 1 204 ? 9.383 -26.297 -17.016 1 98.88 204 ARG A O 1
ATOM 1535 N N . ALA A 1 205 ? 9.469 -24.453 -15.719 1 98.88 205 ALA A N 1
ATOM 1536 C CA . ALA A 1 205 ? 8.367 -24.906 -14.867 1 98.88 205 ALA A CA 1
ATOM 1537 C C . ALA A 1 205 ? 7.07 -25.016 -15.664 1 98.88 205 ALA A C 1
ATOM 1539 O O . ALA A 1 205 ? 6.348 -26.016 -15.539 1 98.88 205 ALA A O 1
ATOM 1540 N N . ALA A 1 206 ? 6.773 -23.984 -16.438 1 98.88 206 ALA A N 1
ATOM 1541 C CA . ALA A 1 206 ? 5.559 -23.984 -17.266 1 98.88 206 ALA A CA 1
ATOM 1542 C C . ALA A 1 206 ? 5.559 -25.172 -18.219 1 98.88 206 ALA A C 1
ATOM 1544 O O . ALA A 1 206 ? 4.543 -25.859 -18.375 1 98.88 206 ALA A O 1
ATOM 1545 N N . ALA A 1 207 ? 6.715 -25.406 -18.859 1 98.81 207 ALA A N 1
ATOM 1546 C CA . ALA A 1 207 ? 6.855 -26.516 -19.812 1 98.81 207 ALA A CA 1
ATOM 1547 C C . ALA A 1 207 ? 6.66 -27.859 -19.109 1 98.81 207 ALA A C 1
ATOM 1549 O O . ALA A 1 207 ? 5.91 -28.703 -19.594 1 98.81 207 ALA A O 1
ATOM 1550 N N . SER A 1 208 ? 7.34 -28.031 -18.031 1 98.75 208 SER A N 1
ATOM 1551 C CA . SER A 1 208 ? 7.293 -29.281 -17.281 1 98.75 208 SER A CA 1
ATOM 1552 C C . SER A 1 208 ? 5.875 -29.578 -16.812 1 98.75 208 SER A C 1
ATOM 1554 O O . SER A 1 208 ? 5.441 -30.734 -16.828 1 98.75 208 SER A O 1
ATOM 1556 N N . ALA A 1 209 ? 5.098 -28.562 -16.391 1 98.75 209 ALA A N 1
ATOM 1557 C CA . ALA A 1 209 ? 3.762 -28.734 -15.82 1 98.75 209 ALA A CA 1
ATOM 1558 C C . ALA A 1 209 ? 2.719 -28.922 -16.922 1 98.75 209 ALA A C 1
ATOM 1560 O O . ALA A 1 209 ? 1.59 -29.328 -16.656 1 98.75 209 ALA A O 1
ATOM 1561 N N . GLY A 1 210 ? 3.109 -28.562 -18.172 1 98.62 210 GLY A N 1
ATOM 1562 C CA . GLY A 1 210 ? 2.162 -28.609 -19.281 1 98.62 210 GLY A CA 1
ATOM 1563 C C . GLY A 1 210 ? 1.146 -27.484 -19.234 1 98.62 210 GLY A C 1
ATOM 1564 O O . GLY A 1 210 ? -0.007 -27.656 -19.641 1 98.62 210 GLY A O 1
ATOM 1565 N N . ALA A 1 211 ? 1.479 -26.359 -18.641 1 98.81 211 ALA A N 1
ATOM 1566 C CA . ALA A 1 211 ? 0.584 -25.203 -18.609 1 98.81 211 ALA A CA 1
ATOM 1567 C C . ALA A 1 211 ? 0.321 -24.688 -20.016 1 98.81 211 ALA A C 1
ATOM 1569 O O . ALA A 1 211 ? 1.201 -24.734 -20.875 1 98.81 211 ALA A O 1
ATOM 1570 N N . ARG A 1 212 ? -0.822 -24.141 -20.281 1 98.62 212 ARG A N 1
ATOM 1571 C CA . ARG A 1 212 ? -1.188 -23.641 -21.594 1 98.62 212 ARG A CA 1
ATOM 1572 C C . ARG A 1 212 ? -0.643 -22.234 -21.828 1 98.62 212 ARG A C 1
ATOM 1574 O O . ARG A 1 212 ? -0.228 -21.906 -22.938 1 98.62 212 ARG A O 1
ATOM 1581 N N . ARG A 1 213 ? -0.709 -21.391 -20.812 1 98.88 213 ARG A N 1
ATOM 1582 C CA . ARG A 1 213 ? -0.186 -20.031 -20.844 1 98.88 213 ARG A CA 1
ATOM 1583 C C . ARG A 1 213 ? 0.616 -19.734 -19.578 1 98.88 213 ARG A C 1
ATOM 1585 O O . ARG A 1 213 ? 0.303 -20.25 -18.5 1 98.88 213 ARG A O 1
ATOM 1592 N N . LEU A 1 214 ? 1.624 -18.922 -19.766 1 98.94 214 LEU A N 1
ATOM 1593 C CA . LEU A 1 214 ? 2.492 -18.516 -18.672 1 98.94 214 LEU A CA 1
ATOM 1594 C C . LEU A 1 214 ? 2.453 -17 -18.469 1 98.94 214 LEU A C 1
ATOM 1596 O O . LEU A 1 214 ? 2.76 -16.25 -19.391 1 98.94 214 LEU A O 1
ATOM 1600 N N . LEU A 1 215 ? 1.97 -16.578 -17.344 1 98.94 215 LEU A N 1
ATOM 1601 C CA . LEU A 1 215 ? 2.02 -15.172 -16.953 1 98.94 215 LEU A CA 1
ATOM 1602 C C . LEU A 1 215 ? 3.227 -14.898 -16.062 1 98.94 215 LEU A C 1
ATOM 1604 O O . LEU A 1 215 ? 3.252 -15.312 -14.898 1 98.94 215 LEU A O 1
ATOM 1608 N N . ILE A 1 216 ? 4.168 -14.164 -16.578 1 98.62 216 ILE A N 1
ATOM 1609 C CA . ILE A 1 216 ? 5.359 -13.758 -15.844 1 98.62 216 ILE A CA 1
ATOM 1610 C C . ILE A 1 216 ? 5.023 -12.57 -14.938 1 98.62 216 ILE A C 1
ATOM 1612 O O . ILE A 1 216 ? 4.551 -11.539 -15.414 1 98.62 216 ILE A O 1
ATOM 1616 N N . THR A 1 217 ? 5.32 -12.773 -13.625 1 98.69 217 THR A N 1
ATOM 1617 C CA . THR A 1 217 ? 5 -11.719 -12.68 1 98.69 217 THR A CA 1
ATOM 1618 C C . THR A 1 217 ? 6.109 -11.562 -11.641 1 98.69 217 THR A C 1
ATOM 1620 O O . THR A 1 217 ? 7.137 -12.242 -11.719 1 98.69 217 THR A O 1
ATOM 1623 N N . HIS A 1 218 ? 5.949 -10.602 -10.727 1 98.75 218 HIS A N 1
ATOM 1624 C CA . HIS A 1 218 ? 6.867 -10.336 -9.625 1 98.75 218 HIS A CA 1
ATOM 1625 C C . HIS A 1 218 ? 8.273 -10.031 -10.133 1 98.75 218 HIS A C 1
ATOM 1627 O O . HIS A 1 218 ? 9.266 -10.453 -9.531 1 98.75 218 HIS A O 1
ATOM 1633 N N . VAL A 1 219 ? 8.367 -9.469 -11.297 1 98.56 219 VAL A N 1
ATOM 1634 C CA . VAL A 1 219 ? 9.648 -9.047 -11.867 1 98.56 219 VAL A CA 1
ATOM 1635 C C . VAL A 1 219 ? 10.234 -7.914 -11.031 1 98.56 219 VAL A C 1
ATOM 1637 O O . VAL A 1 219 ? 9.523 -6.988 -10.633 1 98.56 219 VAL A O 1
ATOM 1640 N N . SER A 1 220 ? 11.508 -8.008 -10.703 1 97.06 220 SER A N 1
ATOM 1641 C CA . SER A 1 220 ? 12.18 -6.93 -10 1 97.06 220 SER A CA 1
ATOM 1642 C C . SER A 1 220 ? 11.953 -5.59 -10.688 1 97.06 220 SER A C 1
ATOM 1644 O O . SER A 1 220 ? 12.016 -5.5 -11.922 1 97.06 220 SER A O 1
ATOM 1646 N N . PRO A 1 221 ? 11.742 -4.52 -9.883 1 95.81 221 PRO A N 1
ATOM 1647 C CA . PRO A 1 221 ? 11.555 -3.197 -10.484 1 95.81 221 PRO A CA 1
ATOM 1648 C C . PRO A 1 221 ? 12.758 -2.74 -11.305 1 95.81 221 PRO A C 1
ATOM 1650 O O . PRO A 1 221 ? 12.656 -1.79 -12.086 1 95.81 221 PRO A O 1
ATOM 1653 N N . TYR A 1 222 ? 13.875 -3.4 -11.195 1 95.31 222 TYR A N 1
ATOM 1654 C CA . TYR A 1 222 ? 15.102 -2.975 -11.859 1 95.31 222 TYR A CA 1
ATOM 1655 C C . TYR A 1 222 ? 15.398 -3.846 -13.078 1 95.31 222 TYR A C 1
ATOM 1657 O O . TYR A 1 222 ? 16.406 -3.658 -13.75 1 95.31 222 TYR A O 1
ATOM 1665 N N . ASN A 1 223 ? 14.562 -4.832 -13.336 1 97.31 223 ASN A N 1
ATOM 1666 C CA . ASN A 1 223 ? 14.695 -5.68 -14.516 1 97.31 223 ASN A CA 1
ATOM 1667 C C . ASN A 1 223 ? 13.664 -5.32 -15.578 1 97.31 223 ASN A C 1
ATOM 1669 O O . ASN A 1 223 ? 12.57 -4.848 -15.258 1 97.31 223 ASN A O 1
ATOM 1673 N N . ASP A 1 224 ? 14.016 -5.504 -16.812 1 97.25 224 ASP A N 1
ATOM 1674 C CA . ASP A 1 224 ? 13.078 -5.391 -17.922 1 97.25 224 ASP A CA 1
ATOM 1675 C C . ASP A 1 224 ? 12.172 -6.617 -18 1 97.25 224 ASP A C 1
ATOM 1677 O O . ASP A 1 224 ? 12.633 -7.715 -18.328 1 97.25 224 ASP A O 1
ATOM 1681 N N . PRO A 1 225 ? 10.906 -6.406 -17.75 1 98.06 225 PRO A N 1
ATOM 1682 C CA . PRO A 1 225 ? 10.008 -7.566 -17.766 1 98.06 225 PRO A CA 1
ATOM 1683 C C . PRO A 1 225 ? 10.039 -8.328 -19.078 1 98.06 225 PRO A C 1
ATOM 1685 O O . PRO A 1 225 ? 9.883 -9.547 -19.109 1 98.06 225 PRO A O 1
ATOM 1688 N N . GLN A 1 226 ? 10.211 -7.613 -20.141 1 98.25 226 GLN A N 1
ATOM 1689 C CA . GLN A 1 226 ? 10.266 -8.289 -21.438 1 98.25 226 GLN A CA 1
ATOM 1690 C C . GLN A 1 226 ? 11.492 -9.188 -21.531 1 98.25 226 GLN A C 1
ATOM 1692 O O . GLN A 1 226 ? 11.43 -10.266 -22.125 1 98.25 226 GLN A O 1
ATOM 1697 N N . ALA A 1 227 ? 12.609 -8.75 -21 1 98.75 227 ALA A N 1
ATOM 1698 C CA . ALA A 1 227 ? 13.805 -9.586 -20.984 1 98.75 227 ALA A CA 1
ATOM 1699 C C . ALA A 1 227 ? 13.57 -10.867 -20.188 1 98.75 227 ALA A C 1
ATOM 1701 O O . ALA A 1 227 ? 14.031 -11.945 -20.594 1 98.75 227 ALA A O 1
ATOM 1702 N N . VAL A 1 228 ? 12.844 -10.742 -19.125 1 98.81 228 VAL A N 1
ATOM 1703 C CA . VAL A 1 228 ? 12.5 -11.898 -18.312 1 98.81 228 VAL A CA 1
ATOM 1704 C C . VAL A 1 228 ? 11.594 -12.844 -19.094 1 98.81 228 VAL A C 1
ATOM 1706 O O . VAL A 1 228 ? 11.805 -14.062 -19.094 1 98.81 228 VAL A O 1
ATOM 1709 N N . ALA A 1 229 ? 10.617 -12.289 -19.75 1 98.75 229 ALA A N 1
ATOM 1710 C CA . ALA A 1 229 ? 9.703 -13.078 -20.578 1 98.75 229 ALA A CA 1
ATOM 1711 C C . ALA A 1 229 ? 10.453 -13.789 -21.703 1 98.75 229 ALA A C 1
ATOM 1713 O O . ALA A 1 229 ? 10.148 -14.93 -22.031 1 98.75 229 ALA A O 1
ATOM 1714 N N . ASP A 1 230 ? 11.398 -13.07 -22.297 1 98.75 230 ASP A N 1
ATOM 1715 C CA . ASP A 1 230 ? 12.203 -13.656 -23.359 1 98.75 230 ASP A CA 1
ATOM 1716 C C . ASP A 1 230 ? 12.977 -14.875 -22.859 1 98.75 230 ASP A C 1
ATOM 1718 O O . ASP A 1 230 ? 13.078 -15.883 -23.562 1 98.75 230 ASP A O 1
ATOM 1722 N N . GLU A 1 231 ? 13.531 -14.781 -21.672 1 98.81 231 GLU A N 1
ATOM 1723 C CA . GLU A 1 231 ? 14.203 -15.93 -21.062 1 98.81 231 GLU A CA 1
ATOM 1724 C C . GLU A 1 231 ? 13.242 -17.109 -20.906 1 98.81 231 GLU A C 1
ATOM 1726 O O . GLU A 1 231 ? 13.609 -18.25 -21.203 1 98.81 231 GLU A O 1
ATOM 1731 N N . ALA A 1 232 ? 12.047 -16.812 -20.422 1 98.88 232 ALA A N 1
ATOM 1732 C CA . ALA A 1 232 ? 11.047 -17.859 -20.234 1 98.88 232 ALA A CA 1
ATOM 1733 C C . ALA A 1 232 ? 10.727 -18.547 -21.562 1 98.88 232 ALA A C 1
ATOM 1735 O O . ALA A 1 232 ? 10.625 -19.766 -21.625 1 98.88 232 ALA A O 1
ATOM 1736 N N . ALA A 1 233 ? 10.625 -17.797 -22.594 1 98.69 233 ALA A N 1
ATOM 1737 C CA . ALA A 1 233 ? 10.203 -18.281 -23.906 1 98.69 233 ALA A CA 1
ATOM 1738 C C . ALA A 1 233 ? 11.258 -19.203 -24.516 1 98.69 233 ALA A C 1
ATOM 1740 O O . ALA A 1 233 ? 10.953 -20 -25.406 1 98.69 233 ALA A O 1
ATOM 1741 N N . THR A 1 234 ? 12.477 -19.109 -24.062 1 98.62 234 THR A N 1
ATOM 1742 C CA . THR A 1 234 ? 13.523 -20 -24.562 1 98.62 234 THR A CA 1
ATOM 1743 C C . THR A 1 234 ? 13.32 -21.422 -24.047 1 98.62 234 THR A C 1
ATOM 1745 O O . THR A 1 234 ? 13.898 -22.375 -24.594 1 98.62 234 THR A O 1
ATOM 1748 N N . HIS A 1 235 ? 12.461 -21.578 -23.031 1 98.69 235 HIS A N 1
ATOM 1749 C CA . HIS A 1 235 ? 12.312 -22.891 -22.406 1 98.69 235 HIS A CA 1
ATOM 1750 C C . HIS A 1 235 ? 10.852 -23.328 -22.406 1 98.69 235 HIS A C 1
ATOM 1752 O O . HIS A 1 235 ? 10.523 -24.375 -21.844 1 98.69 235 HIS A O 1
ATOM 1758 N N . TYR A 1 236 ? 10.047 -22.578 -22.891 1 98.62 236 TYR A N 1
ATOM 1759 C CA . TYR A 1 236 ? 8.602 -22.812 -22.922 1 98.62 236 TYR A CA 1
ATOM 1760 C C . TYR A 1 236 ? 8.008 -22.422 -24.266 1 98.62 236 TYR A C 1
ATOM 1762 O O . TYR A 1 236 ? 8.203 -21.297 -24.734 1 98.62 236 TYR A O 1
ATOM 1770 N N . ASP A 1 237 ? 7.184 -23.312 -24.938 1 98.25 237 ASP A N 1
ATOM 1771 C CA . ASP A 1 237 ? 6.719 -23.094 -26.297 1 98.25 237 ASP A CA 1
ATOM 1772 C C . ASP A 1 237 ? 5.328 -22.469 -26.328 1 98.25 237 ASP A C 1
ATOM 1774 O O . ASP A 1 237 ? 4.828 -22.094 -27.391 1 98.25 237 ASP A O 1
ATOM 1778 N N . GLY A 1 238 ? 4.633 -22.422 -25.172 1 98.44 238 GLY A N 1
ATOM 1779 C CA . GLY A 1 238 ? 3.32 -21.797 -25.125 1 98.44 238 GLY A CA 1
ATOM 1780 C C . GLY A 1 238 ? 3.387 -20.281 -25.062 1 98.44 238 GLY A C 1
ATOM 1781 O O . GLY A 1 238 ? 4.449 -19.703 -25.266 1 98.44 238 GLY A O 1
ATOM 1782 N N . GLU A 1 239 ? 2.281 -19.656 -24.875 1 98.69 239 GLU A N 1
ATOM 1783 C CA . GLU A 1 239 ? 2.191 -18.188 -24.812 1 98.69 239 GLU A CA 1
ATOM 1784 C C . GLU A 1 239 ? 2.75 -17.656 -23.5 1 98.69 239 GLU A C 1
ATOM 1786 O O . GLU A 1 239 ? 2.309 -18.062 -22.422 1 98.69 239 GLU A O 1
ATOM 1791 N N . VAL A 1 240 ? 3.748 -16.781 -23.594 1 98.88 240 VAL A N 1
ATOM 1792 C CA . VAL A 1 240 ? 4.301 -16.078 -22.438 1 98.88 240 VAL A CA 1
ATOM 1793 C C . VAL A 1 240 ? 3.738 -14.656 -22.375 1 98.88 240 VAL A C 1
ATOM 1795 O O . VAL A 1 240 ? 3.834 -13.906 -23.344 1 98.88 240 VAL A O 1
ATOM 1798 N N . ILE A 1 241 ? 3.141 -14.297 -21.281 1 98.88 241 ILE A N 1
ATOM 1799 C CA . ILE A 1 241 ? 2.541 -12.984 -21.078 1 98.88 241 ILE A CA 1
ATOM 1800 C C . ILE A 1 241 ? 3.287 -12.242 -19.969 1 98.88 241 ILE A C 1
ATOM 1802 O O . ILE A 1 241 ? 3.627 -12.836 -18.938 1 98.88 241 ILE A O 1
ATOM 1806 N N . VAL A 1 242 ? 3.615 -10.992 -20.172 1 98.81 242 VAL A N 1
ATOM 1807 C CA . VAL A 1 242 ? 4.148 -10.141 -19.125 1 98.81 242 VAL A CA 1
ATOM 1808 C C . VAL A 1 242 ? 3 -9.484 -18.359 1 98.81 242 VAL A C 1
ATOM 1810 O O . VAL A 1 242 ? 2.158 -8.805 -18.953 1 98.81 242 VAL A O 1
ATOM 1813 N N . ALA A 1 243 ? 2.99 -9.703 -17.047 1 98.81 243 ALA A N 1
ATOM 1814 C CA . ALA A 1 243 ? 1.938 -9.102 -16.234 1 98.81 243 ALA A CA 1
ATOM 1815 C C . ALA A 1 243 ? 2.041 -7.578 -16.25 1 98.81 243 ALA A C 1
ATOM 1817 O O . ALA A 1 243 ? 3.127 -7.023 -16.062 1 98.81 243 ALA A O 1
ATOM 1818 N N . VAL A 1 244 ? 0.991 -6.98 -16.469 1 98.31 244 VAL A N 1
ATOM 1819 C CA . VAL A 1 244 ? 0.804 -5.539 -16.391 1 98.31 244 VAL A CA 1
ATOM 1820 C C . VAL A 1 244 ? -0.393 -5.223 -15.492 1 98.31 244 VAL A C 1
ATOM 1822 O O . VAL A 1 244 ? -1.436 -5.875 -15.594 1 98.31 244 VAL A O 1
ATOM 1825 N N . ASP A 1 245 ? -0.188 -4.238 -14.625 1 98.75 245 ASP A N 1
ATOM 1826 C CA . ASP A 1 245 ? -1.28 -3.889 -13.719 1 98.75 245 ASP A CA 1
ATOM 1827 C C . ASP A 1 245 ? -2.561 -3.586 -14.492 1 98.75 245 ASP A C 1
ATOM 1829 O O . ASP A 1 245 ? -2.525 -2.895 -15.516 1 98.75 245 ASP A O 1
ATOM 1833 N N . LEU A 1 246 ? -3.674 -4.191 -14.039 1 98.81 246 LEU A N 1
ATOM 1834 C CA . LEU A 1 246 ? -5.047 -3.979 -14.477 1 98.81 246 LEU A CA 1
ATOM 1835 C C . LEU A 1 246 ? -5.32 -4.719 -15.781 1 98.81 246 LEU A C 1
ATOM 1837 O O . LEU A 1 246 ? -6.422 -4.633 -16.328 1 98.81 246 LEU A O 1
ATOM 1841 N N . MET A 1 247 ? -4.312 -5.438 -16.281 1 98.69 247 MET A N 1
ATOM 1842 C CA . MET A 1 247 ? -4.57 -6.258 -17.453 1 98.69 247 MET A CA 1
ATOM 1843 C C . MET A 1 247 ? -5.547 -7.383 -17.125 1 98.69 247 MET A C 1
ATOM 1845 O O . MET A 1 247 ? -5.535 -7.922 -16.016 1 98.69 247 MET A O 1
ATOM 1849 N N . GLU A 1 248 ? -6.395 -7.719 -18.094 1 98.62 248 GLU A N 1
ATOM 1850 C CA . GLU A 1 248 ? -7.352 -8.812 -17.969 1 98.62 248 GLU A CA 1
ATOM 1851 C C . GLU A 1 248 ? -7.023 -9.953 -18.922 1 98.62 248 GLU A C 1
ATOM 1853 O O . GLU A 1 248 ? -6.676 -9.711 -20.078 1 98.62 248 GLU A O 1
ATOM 1858 N N . ILE A 1 249 ? -7.078 -11.141 -18.438 1 98.69 249 ILE A N 1
ATOM 1859 C CA . ILE A 1 249 ? -6.863 -12.344 -19.234 1 98.69 249 ILE A CA 1
ATOM 1860 C C . ILE A 1 249 ? -8.094 -13.242 -19.156 1 98.69 249 ILE A C 1
ATOM 1862 O O . ILE A 1 249 ? -8.453 -13.719 -18.078 1 98.69 249 ILE A O 1
ATOM 1866 N N . ASP A 1 250 ? -8.734 -13.547 -20.266 1 98.25 250 ASP A N 1
ATOM 1867 C CA . ASP A 1 250 ? -9.875 -14.453 -20.344 1 98.25 250 ASP A CA 1
ATOM 1868 C C . ASP A 1 250 ? -9.422 -15.883 -20.625 1 98.25 250 ASP A C 1
ATOM 1870 O O . ASP A 1 250 ? -8.562 -16.109 -21.484 1 98.25 250 ASP A O 1
ATOM 1874 N N . LEU A 1 251 ? -10 -16.75 -19.875 1 98.12 251 LEU A N 1
ATOM 1875 C CA . LEU A 1 251 ? -9.656 -18.172 -20.016 1 98.12 251 LEU A CA 1
ATOM 1876 C C . LEU A 1 251 ? -10.875 -18.984 -20.453 1 98.12 251 LEU A C 1
ATOM 1878 O O . LEU A 1 251 ? -11.992 -18.703 -20.016 1 98.12 251 LEU A O 1
ATOM 1882 N N . MET B 1 1 ? 14.18 31 -3.326 1 66.5 1 MET B N 1
ATOM 1883 C CA . MET B 1 1 ? 14.195 29.656 -3.898 1 66.5 1 MET B CA 1
ATOM 1884 C C . MET B 1 1 ? 12.945 28.875 -3.496 1 66.5 1 MET B C 1
ATOM 1886 O O . MET B 1 1 ? 12.406 29.078 -2.412 1 66.5 1 MET B O 1
ATOM 1890 N N . THR B 1 2 ? 12.094 28.156 -4.414 1 91.25 2 THR B N 1
ATOM 1891 C CA . THR B 1 2 ? 10.695 27.75 -4.344 1 91.25 2 THR B CA 1
ATOM 1892 C C . THR B 1 2 ? 10.547 26.453 -3.541 1 91.25 2 THR B C 1
ATOM 1894 O O . THR B 1 2 ? 11.406 25.578 -3.598 1 91.25 2 THR B O 1
ATOM 1897 N N . VAL B 1 3 ? 9.742 26.531 -2.463 1 98.44 3 VAL B N 1
ATOM 1898 C CA . VAL B 1 3 ? 9.305 25.328 -1.774 1 98.44 3 VAL B CA 1
ATOM 1899 C C . VAL B 1 3 ? 8.133 24.703 -2.521 1 98.44 3 VAL B C 1
ATOM 1901 O O . VAL B 1 3 ? 7.176 25.391 -2.877 1 98.44 3 VAL B O 1
ATOM 1904 N N . THR B 1 4 ? 8.273 23.375 -2.82 1 98.75 4 THR B N 1
ATOM 1905 C CA . THR B 1 4 ? 7.199 22.656 -3.502 1 98.75 4 THR B CA 1
ATOM 1906 C C . THR B 1 4 ? 6.656 21.531 -2.623 1 98.75 4 THR B C 1
ATOM 1908 O O . THR B 1 4 ? 7.422 20.797 -1.991 1 98.75 4 THR B O 1
ATOM 1911 N N . VAL B 1 5 ? 5.352 21.453 -2.533 1 98.88 5 VAL B N 1
ATOM 1912 C CA . VAL B 1 5 ? 4.691 20.312 -1.886 1 98.88 5 VAL B CA 1
ATOM 1913 C C . VAL B 1 5 ? 4 19.453 -2.936 1 98.88 5 VAL B C 1
ATOM 1915 O O . VAL B 1 5 ? 3.174 19.938 -3.707 1 98.88 5 VAL B O 1
ATOM 1918 N N . THR B 1 6 ? 4.367 18.219 -3.002 1 98.94 6 THR B N 1
ATOM 1919 C CA . THR B 1 6 ? 3.697 17.25 -3.863 1 98.94 6 THR B CA 1
ATOM 1920 C C . THR B 1 6 ? 2.805 16.328 -3.043 1 98.94 6 THR B C 1
ATOM 1922 O O . THR B 1 6 ? 3.26 15.711 -2.078 1 98.94 6 THR B O 1
ATOM 1925 N N . VAL B 1 7 ? 1.538 16.266 -3.414 1 98.94 7 VAL B N 1
ATOM 1926 C CA . VAL B 1 7 ? 0.625 15.312 -2.793 1 98.94 7 VAL B CA 1
ATOM 1927 C C . VAL B 1 7 ? 0.86 13.914 -3.373 1 98.94 7 VAL B C 1
ATOM 1929 O O . VAL B 1 7 ? 0.425 13.617 -4.488 1 98.94 7 VAL B O 1
ATOM 1932 N N . ILE B 1 8 ? 1.494 13.102 -2.6 1 98.94 8 ILE B N 1
ATOM 1933 C CA . ILE B 1 8 ? 1.753 11.742 -3.064 1 98.94 8 ILE B CA 1
ATOM 1934 C C . ILE B 1 8 ? 0.494 10.898 -2.904 1 98.94 8 ILE B C 1
ATOM 1936 O O . ILE B 1 8 ? 0.143 10.125 -3.797 1 98.94 8 ILE B O 1
ATOM 1940 N N . GLY B 1 9 ? -0.146 11.047 -1.804 1 98.88 9 GLY B N 1
ATOM 1941 C CA . GLY B 1 9 ? -1.419 10.414 -1.492 1 98.88 9 GLY B CA 1
ATOM 1942 C C . GLY B 1 9 ? -2.246 11.203 -0.492 1 98.88 9 GLY B C 1
ATOM 1943 O O . GLY B 1 9 ? -1.696 11.852 0.399 1 98.88 9 GLY B O 1
ATOM 1944 N N . SER B 1 10 ? -3.617 11.039 -0.614 1 98.75 10 SER B N 1
ATOM 1945 C CA . SER B 1 10 ? -4.438 11.945 0.182 1 98.75 10 SER B CA 1
ATOM 1946 C C . SER B 1 10 ? -5.699 11.258 0.687 1 98.75 10 SER B C 1
ATOM 1948 O O . SER B 1 10 ? -6.582 11.898 1.254 1 98.75 10 SER B O 1
ATOM 1950 N N . ALA B 1 11 ? -5.793 9.898 0.488 1 98.12 11 ALA B N 1
ATOM 1951 C CA . ALA B 1 11 ? -7.004 9.195 0.894 1 98.12 11 ALA B CA 1
ATOM 1952 C C . ALA B 1 11 ? -7.074 9.047 2.41 1 98.12 11 ALA B C 1
ATOM 1954 O O . ALA B 1 11 ? -6.047 8.844 3.066 1 98.12 11 ALA B O 1
ATOM 1955 N N . GLY B 1 12 ? -8.305 9.18 2.887 1 96.19 12 GLY B N 1
ATOM 1956 C CA . GLY B 1 12 ? -8.539 8.914 4.301 1 96.19 12 GLY B CA 1
ATOM 1957 C C . GLY B 1 12 ? -8.891 7.469 4.59 1 96.19 12 GLY B C 1
ATOM 1958 O O . GLY B 1 12 ? -9.703 6.867 3.879 1 96.19 12 GLY B O 1
ATOM 1959 N N . THR B 1 13 ? -8.25 6.934 5.52 1 94.62 13 THR B N 1
ATOM 1960 C CA . THR B 1 13 ? -8.594 5.656 6.133 1 94.62 13 THR B CA 1
ATOM 1961 C C . THR B 1 13 ? -8.133 4.492 5.262 1 94.62 13 THR B C 1
ATOM 1963 O O . THR B 1 13 ? -7.488 3.561 5.75 1 94.62 13 THR B O 1
ATOM 1966 N N . HIS B 1 14 ? -8.492 4.484 4.035 1 97.69 14 HIS B N 1
ATOM 1967 C CA . HIS B 1 14 ? -8.008 3.508 3.066 1 97.69 14 HIS B CA 1
ATOM 1968 C C . HIS B 1 14 ? -7.992 4.09 1.657 1 97.69 14 HIS B C 1
ATOM 1970 O O . HIS B 1 14 ? -8.641 5.105 1.394 1 97.69 14 HIS B O 1
ATOM 1976 N N . SER B 1 15 ? -7.242 3.467 0.796 1 98.44 15 SER B N 1
ATOM 1977 C CA . SER B 1 15 ? -7.168 3.938 -0.583 1 98.44 15 SER B CA 1
ATOM 1978 C C . SER B 1 15 ? -8.516 3.818 -1.281 1 98.44 15 SER B C 1
ATOM 1980 O O . SER B 1 15 ? -9.398 3.092 -0.819 1 98.44 15 SER B O 1
ATOM 1982 N N . SER B 1 16 ? -8.766 4.602 -2.309 1 98.12 16 SER B N 1
ATOM 1983 C CA . SER B 1 16 ? -9.867 4.516 -3.26 1 98.12 16 SER B CA 1
ATOM 1984 C C . SER B 1 16 ? -9.359 4.32 -4.684 1 98.12 16 SER B C 1
ATOM 1986 O O . SER B 1 16 ? -8.148 4.188 -4.902 1 98.12 16 SER B O 1
ATOM 1988 N N . ALA B 1 17 ? -10.273 4.203 -5.617 1 98 17 ALA B N 1
ATOM 1989 C CA . ALA B 1 17 ? -9.883 4.125 -7.023 1 98 17 ALA B CA 1
ATOM 1990 C C . ALA B 1 17 ? -9.156 5.395 -7.461 1 98 17 ALA B C 1
ATOM 1992 O O . ALA B 1 17 ? -8.375 5.371 -8.422 1 98 17 ALA B O 1
ATOM 1993 N N . GLU B 1 18 ? -9.312 6.492 -6.711 1 97.69 18 GLU B N 1
ATOM 1994 C CA . GLU B 1 18 ? -8.82 7.789 -7.156 1 97.69 18 GLU B CA 1
ATOM 1995 C C . GLU B 1 18 ? -7.578 8.203 -6.367 1 97.69 18 GLU B C 1
ATOM 1997 O O . GLU B 1 18 ? -6.762 8.992 -6.852 1 97.69 18 GLU B O 1
ATOM 2002 N N . ARG B 1 19 ? -7.453 7.656 -5.133 1 98.38 19 ARG B N 1
ATOM 2003 C CA . ARG B 1 19 ? -6.422 8.18 -4.238 1 98.38 19 ARG B CA 1
ATOM 2004 C C . ARG B 1 19 ? -5.785 7.055 -3.426 1 98.38 19 ARG B C 1
ATOM 2006 O O . ARG B 1 19 ? -6.473 6.133 -2.986 1 98.38 19 ARG B O 1
ATOM 2013 N N . VAL B 1 20 ? -4.484 7.18 -3.24 1 98.75 20 VAL B N 1
ATOM 2014 C CA . VAL B 1 20 ? -3.791 6.293 -2.309 1 98.75 20 VAL B CA 1
ATOM 2015 C C . VAL B 1 20 ? -3.689 6.965 -0.939 1 98.75 20 VAL B C 1
ATOM 2017 O O . VAL B 1 20 ? -4.172 8.086 -0.751 1 98.75 20 VAL B O 1
ATOM 2020 N N . CYS B 1 21 ? -3.096 6.309 0.016 1 98.75 21 CYS B N 1
ATOM 2021 C CA . CYS B 1 21 ? -3.15 6.75 1.405 1 98.75 21 CYS B CA 1
ATOM 2022 C C . CYS B 1 21 ? -2.135 7.855 1.667 1 98.75 21 CYS B C 1
ATOM 2024 O O . CYS B 1 21 ? -1.348 8.203 0.785 1 98.75 21 CYS B O 1
ATOM 2026 N N . SER B 1 22 ? -2.156 8.383 2.807 1 98.81 22 SER B N 1
ATOM 2027 C CA . SER B 1 22 ? -1.536 9.633 3.234 1 98.81 22 SER B CA 1
ATOM 2028 C C . SER B 1 22 ? -0.034 9.625 2.975 1 98.81 22 SER B C 1
ATOM 2030 O O . SER B 1 22 ? 0.681 8.75 3.465 1 98.81 22 SER B O 1
ATOM 2032 N N . SER B 1 23 ? 0.417 10.656 2.207 1 98.94 23 SER B N 1
ATOM 2033 C CA . SER B 1 23 ? 1.833 10.922 1.975 1 98.94 23 SER B CA 1
ATOM 2034 C C . SER B 1 23 ? 2.039 12.242 1.253 1 98.94 23 SER B C 1
ATOM 2036 O O . SER B 1 23 ? 1.314 12.562 0.307 1 98.94 23 SER B O 1
ATOM 2038 N N . TYR B 1 24 ? 2.996 13.078 1.656 1 98.94 24 TYR B N 1
ATOM 2039 C CA . TYR B 1 24 ? 3.299 14.391 1.098 1 98.94 24 TYR B CA 1
ATOM 2040 C C . TYR B 1 24 ? 4.805 14.609 1.019 1 98.94 24 TYR B C 1
ATOM 2042 O O . TYR B 1 24 ? 5.535 14.305 1.962 1 98.94 24 TYR B O 1
ATOM 2050 N N . LEU B 1 25 ? 5.23 15.102 -0.096 1 98.94 25 LEU B N 1
ATOM 2051 C CA . LEU B 1 25 ? 6.648 15.344 -0.322 1 98.94 25 LEU B CA 1
ATOM 2052 C C . LEU B 1 25 ? 6.945 16.844 -0.33 1 98.94 25 LEU B C 1
ATOM 2054 O O . LEU B 1 25 ? 6.375 17.594 -1.127 1 98.94 25 LEU B O 1
ATOM 2058 N N . VAL B 1 26 ? 7.723 17.281 0.603 1 98.94 26 VAL B N 1
ATOM 2059 C CA . VAL B 1 26 ? 8.188 18.656 0.638 1 98.94 26 VAL B CA 1
ATOM 2060 C C . VAL B 1 26 ? 9.594 18.75 0.039 1 98.94 26 VAL B C 1
ATOM 2062 O O . VAL B 1 26 ? 10.523 18.094 0.52 1 98.94 26 VAL B O 1
ATOM 2065 N N . THR B 1 27 ? 9.742 19.547 -0.981 1 98.75 27 THR B N 1
ATOM 2066 C CA . THR B 1 27 ? 11.008 19.656 -1.697 1 98.75 27 THR B CA 1
ATOM 2067 C C . THR B 1 27 ? 11.516 21.094 -1.684 1 98.75 27 THR B C 1
ATOM 2069 O O . THR B 1 27 ? 10.75 22.031 -1.92 1 98.75 27 THR B O 1
ATOM 2072 N N . HIS B 1 28 ? 12.75 21.266 -1.313 1 98.19 28 HIS B N 1
ATOM 2073 C CA . HIS B 1 28 ? 13.422 22.547 -1.394 1 98.19 28 HIS B CA 1
ATOM 2074 C C . HIS B 1 28 ? 14.914 22.375 -1.678 1 98.19 28 HIS B C 1
ATOM 2076 O O . HIS B 1 28 ? 15.625 21.75 -0.896 1 98.19 28 HIS B O 1
ATOM 2082 N N . GLU B 1 29 ? 15.438 23 -2.793 1 94.31 29 GLU B N 1
ATOM 2083 C CA . GLU B 1 29 ? 16.844 23.047 -3.15 1 94.31 29 GLU B CA 1
ATOM 2084 C C . GLU B 1 29 ? 17.516 21.688 -2.996 1 94.31 29 GLU B C 1
ATOM 2086 O O . GLU B 1 29 ? 18.562 21.562 -2.355 1 94.31 29 GLU B O 1
ATOM 2091 N N . GLY B 1 30 ? 16.875 20.594 -3.463 1 93.19 30 GLY B N 1
ATOM 2092 C CA . GLY B 1 30 ? 17.453 19.266 -3.508 1 93.19 30 GLY B CA 1
ATOM 2093 C C . GLY B 1 30 ? 17.188 18.453 -2.262 1 93.19 30 GLY B C 1
ATOM 2094 O O . GLY B 1 30 ? 17.578 17.281 -2.178 1 93.19 30 GLY B O 1
ATOM 2095 N N . THR B 1 31 ? 16.609 19.062 -1.229 1 97.69 31 THR B N 1
ATOM 2096 C CA . THR B 1 31 ? 16.203 18.328 -0.037 1 97.69 31 THR B CA 1
ATOM 2097 C C . THR B 1 31 ? 14.766 17.828 -0.176 1 97.69 31 THR B C 1
ATOM 2099 O O . THR B 1 31 ? 13.859 18.594 -0.511 1 97.69 31 THR B O 1
ATOM 2102 N N . ASP B 1 32 ? 14.586 16.531 0.037 1 98.69 32 ASP B N 1
ATOM 2103 C CA . ASP B 1 32 ? 13.273 15.898 -0.029 1 98.69 32 ASP B CA 1
ATOM 2104 C C . ASP B 1 32 ? 12.875 15.328 1.328 1 98.69 32 ASP B C 1
ATOM 2106 O O . ASP B 1 32 ? 13.523 14.414 1.84 1 98.69 32 ASP B O 1
ATOM 2110 N N . LEU B 1 33 ? 11.82 15.898 1.902 1 98.94 33 LEU B N 1
ATOM 2111 C CA . LEU B 1 33 ? 11.242 15.406 3.146 1 98.94 33 LEU B CA 1
ATOM 2112 C C . LEU B 1 33 ? 9.867 14.789 2.898 1 98.94 33 LEU B C 1
ATOM 2114 O O . LEU B 1 33 ? 8.969 15.453 2.369 1 98.94 33 LEU B O 1
ATOM 2118 N N . LEU B 1 34 ? 9.773 13.57 3.221 1 98.94 34 LEU B N 1
ATOM 2119 C CA . LEU B 1 34 ? 8.492 12.891 3.088 1 98.94 34 LEU B CA 1
ATOM 2120 C C . LEU B 1 34 ? 7.719 12.922 4.402 1 98.94 34 LEU B C 1
ATOM 2122 O O . LEU B 1 34 ? 8.289 12.703 5.469 1 98.94 34 LEU B O 1
ATOM 2126 N N . LEU B 1 35 ? 6.469 13.297 4.32 1 98.94 35 LEU B N 1
ATOM 2127 C CA . LEU B 1 35 ? 5.539 13.227 5.441 1 98.94 35 LEU B CA 1
ATOM 2128 C C . LEU B 1 35 ? 4.57 12.062 5.273 1 98.94 35 LEU B C 1
ATOM 2130 O O . LEU B 1 35 ? 3.777 12.039 4.328 1 98.94 35 LEU B O 1
ATOM 2134 N N . ASP B 1 36 ? 4.605 11.062 6.176 1 98.88 36 ASP B N 1
ATOM 2135 C CA . ASP B 1 36 ? 3.861 9.812 6.094 1 98.88 36 ASP B CA 1
ATOM 2136 C C . ASP B 1 36 ? 4.203 9.047 4.816 1 98.88 36 ASP B C 1
ATOM 2138 O O . ASP B 1 36 ? 4.75 9.625 3.873 1 98.88 36 ASP B O 1
ATOM 2142 N N . VAL B 1 37 ? 3.9 7.797 4.836 1 98.81 37 VAL B N 1
ATOM 2143 C CA . VAL B 1 37 ? 4.07 6.914 3.686 1 98.81 37 VAL B CA 1
ATOM 2144 C C . VAL B 1 37 ? 3.086 5.75 3.779 1 98.81 37 VAL B C 1
ATOM 2146 O O . VAL B 1 37 ? 3.488 4.605 3.998 1 98.81 37 VAL B O 1
ATOM 2149 N N . GLY B 1 38 ? 1.835 6.062 3.58 1 98.44 38 GLY B N 1
ATOM 2150 C CA . GLY B 1 38 ? 0.761 5.09 3.701 1 98.44 38 GLY B CA 1
ATOM 2151 C C . GLY B 1 38 ? 0.665 4.156 2.51 1 98.44 38 GLY B C 1
ATOM 2152 O O . GLY B 1 38 ? 1.431 4.285 1.552 1 98.44 38 GLY B O 1
ATOM 2153 N N . SER B 1 39 ? -0.244 3.273 2.562 1 97.69 39 SER B N 1
ATOM 2154 C CA . SER B 1 39 ? -0.407 2.248 1.538 1 97.69 39 SER B CA 1
ATOM 2155 C C . SER B 1 39 ? -0.587 2.869 0.157 1 97.69 39 SER B C 1
ATOM 2157 O O . SER B 1 39 ? -1.444 3.734 -0.033 1 97.69 39 SER B O 1
ATOM 2159 N N . GLY B 1 40 ? 0.185 2.379 -0.823 1 98.56 40 GLY B N 1
ATOM 2160 C CA . GLY B 1 40 ? 0.115 2.869 -2.191 1 98.56 40 GLY B CA 1
ATOM 2161 C C . GLY B 1 40 ? 0.987 4.086 -2.436 1 98.56 40 GLY B C 1
ATOM 2162 O O . GLY B 1 40 ? 1.233 4.457 -3.584 1 98.56 40 GLY B O 1
ATOM 2163 N N . ALA B 1 41 ? 1.489 4.695 -1.407 1 98.88 41 ALA B N 1
ATOM 2164 C CA . ALA B 1 41 ? 2.23 5.945 -1.528 1 98.88 41 ALA B CA 1
ATOM 2165 C C . ALA B 1 41 ? 3.555 5.734 -2.254 1 98.88 41 ALA B C 1
ATOM 2167 O O . ALA B 1 41 ? 3.992 6.59 -3.027 1 98.88 41 ALA B O 1
ATOM 2168 N N . LEU B 1 42 ? 4.25 4.621 -1.961 1 98.88 42 LEU B N 1
ATOM 2169 C CA . LEU B 1 42 ? 5.535 4.387 -2.607 1 98.88 42 LEU B CA 1
ATOM 2170 C C . LEU B 1 42 ? 5.383 4.344 -4.125 1 98.88 42 LEU B C 1
ATOM 2172 O O . LEU B 1 42 ? 6.223 4.875 -4.852 1 98.88 42 LEU B O 1
ATOM 2176 N N . HIS B 1 43 ? 4.312 3.688 -4.594 1 98.88 43 HIS B N 1
ATOM 2177 C CA . HIS B 1 43 ? 4.016 3.629 -6.02 1 98.88 43 HIS B CA 1
ATOM 2178 C C . HIS B 1 43 ? 3.924 5.027 -6.621 1 98.88 43 HIS B C 1
ATOM 2180 O O . HIS B 1 43 ? 4.547 5.309 -7.648 1 98.88 43 HIS B O 1
ATOM 2186 N N . ASN B 1 44 ? 3.189 5.945 -6.027 1 98.94 44 ASN B N 1
ATOM 2187 C CA . ASN B 1 44 ? 3.041 7.316 -6.504 1 98.94 44 ASN B CA 1
ATOM 2188 C C . ASN B 1 44 ? 4.34 8.102 -6.363 1 98.94 44 ASN B C 1
ATOM 2190 O O . ASN B 1 44 ? 4.707 8.875 -7.254 1 98.94 44 ASN B O 1
ATOM 2194 N N . LEU B 1 45 ? 5.02 7.891 -5.195 1 98.94 45 LEU B N 1
ATOM 2195 C CA . LEU B 1 45 ? 6.281 8.578 -4.965 1 98.94 45 LEU B CA 1
ATOM 2196 C C . LEU B 1 45 ? 7.266 8.312 -6.098 1 98.94 45 LEU B C 1
ATOM 2198 O O . LEU B 1 45 ? 7.902 9.234 -6.605 1 98.94 45 LEU B O 1
ATOM 2202 N N . LEU B 1 46 ? 7.34 7.109 -6.574 1 98.75 46 LEU B N 1
ATOM 2203 C CA . LEU B 1 46 ? 8.336 6.684 -7.551 1 98.75 46 LEU B CA 1
ATOM 2204 C C . LEU B 1 46 ? 7.992 7.203 -8.945 1 98.75 46 LEU B C 1
ATOM 2206 O O . LEU B 1 46 ? 8.812 7.133 -9.859 1 98.75 46 LEU B O 1
ATOM 2210 N N . LYS B 1 47 ? 6.785 7.727 -9.109 1 98.69 47 LYS B N 1
ATOM 2211 C CA . LYS B 1 47 ? 6.43 8.391 -10.359 1 98.69 47 LYS B CA 1
ATOM 2212 C C . LYS B 1 47 ? 7.094 9.758 -10.469 1 98.69 47 LYS B C 1
ATOM 2214 O O . LYS B 1 47 ? 7.23 10.305 -11.562 1 98.69 47 LYS B O 1
ATOM 2219 N N . VAL B 1 48 ? 7.512 10.289 -9.289 1 98.56 48 VAL B N 1
ATOM 2220 C CA . VAL B 1 48 ? 7.945 11.68 -9.344 1 98.56 48 VAL B CA 1
ATOM 2221 C C . VAL B 1 48 ? 9.352 11.812 -8.75 1 98.56 48 VAL B C 1
ATOM 2223 O O . VAL B 1 48 ? 10.031 12.812 -8.977 1 98.56 48 VAL B O 1
ATOM 2226 N N . ARG B 1 49 ? 9.758 10.844 -7.949 1 98.19 49 ARG B N 1
ATOM 2227 C CA . ARG B 1 49 ? 11.055 10.938 -7.285 1 98.19 49 ARG B CA 1
ATOM 2228 C C . ARG B 1 49 ? 11.695 9.562 -7.129 1 98.19 49 ARG B C 1
ATOM 2230 O O . ARG B 1 49 ? 11 8.57 -6.879 1 98.19 49 ARG B O 1
ATOM 2237 N N . ASP B 1 50 ? 13.023 9.5 -7.273 1 98 50 ASP B N 1
ATOM 2238 C CA . ASP B 1 50 ? 13.773 8.312 -6.875 1 98 50 ASP B CA 1
ATOM 2239 C C . ASP B 1 50 ? 13.953 8.258 -5.363 1 98 50 ASP B C 1
ATOM 2241 O O . ASP B 1 50 ? 14.172 9.289 -4.719 1 98 50 ASP B O 1
ATOM 2245 N N . VAL B 1 51 ? 13.93 7.082 -4.789 1 98.25 51 VAL B N 1
ATOM 2246 C CA . VAL B 1 51 ? 14.086 6.965 -3.342 1 98.25 51 VAL B CA 1
ATOM 2247 C C . VAL B 1 51 ? 15.469 7.461 -2.928 1 98.25 51 VAL B C 1
ATOM 2249 O O . VAL B 1 51 ? 15.672 7.855 -1.777 1 98.25 51 VAL B O 1
ATOM 2252 N N . ALA B 1 52 ? 16.422 7.414 -3.793 1 97.56 52 ALA B N 1
ATOM 2253 C CA . ALA B 1 52 ? 17.781 7.879 -3.521 1 97.56 52 ALA B CA 1
ATOM 2254 C C . ALA B 1 52 ? 17.797 9.375 -3.203 1 97.56 52 ALA B C 1
ATOM 2256 O O . ALA B 1 52 ? 18.766 9.883 -2.639 1 97.56 52 ALA B O 1
ATOM 2257 N N . ASP B 1 53 ? 16.719 10.07 -3.582 1 97.62 53 ASP B N 1
ATOM 2258 C CA . ASP B 1 53 ? 16.656 11.523 -3.41 1 97.62 53 ASP B CA 1
ATOM 2259 C C . ASP B 1 53 ? 16.062 11.883 -2.049 1 97.62 53 ASP B C 1
ATOM 2261 O O . ASP B 1 53 ? 16.094 13.047 -1.644 1 97.62 53 ASP B O 1
ATOM 2265 N N . LEU B 1 54 ? 15.531 10.914 -1.306 1 98.5 54 LEU B N 1
ATOM 2266 C CA . LEU B 1 54 ? 14.883 11.195 -0.03 1 98.5 54 LEU B CA 1
ATOM 2267 C C . LEU B 1 54 ? 15.914 11.523 1.046 1 98.5 54 LEU B C 1
ATOM 2269 O O . LEU B 1 54 ? 16.906 10.797 1.205 1 98.5 54 LEU B O 1
ATOM 2273 N N . ASP B 1 55 ? 15.648 12.602 1.787 1 98.69 55 ASP B N 1
ATOM 2274 C CA . ASP B 1 55 ? 16.594 13.016 2.822 1 98.69 55 ASP B CA 1
ATOM 2275 C C . ASP B 1 55 ? 16.031 12.734 4.215 1 98.69 55 ASP B C 1
ATOM 2277 O O . ASP B 1 55 ? 16.781 12.742 5.199 1 98.69 55 ASP B O 1
ATOM 2281 N N . GLY B 1 56 ? 14.758 12.477 4.309 1 98.75 56 GLY B N 1
ATOM 2282 C CA . GLY B 1 56 ? 14.148 12.172 5.594 1 98.75 56 GLY B CA 1
ATOM 2283 C C . GLY B 1 56 ? 12.672 11.828 5.488 1 98.75 56 GLY B C 1
ATOM 2284 O O . GLY B 1 56 ? 12.055 12.031 4.441 1 98.75 56 GLY B O 1
ATOM 2285 N N . LEU B 1 57 ? 12.148 11.266 6.527 1 98.88 57 LEU B N 1
ATOM 2286 C CA . LEU B 1 57 ? 10.758 10.844 6.641 1 98.88 57 LEU B CA 1
ATOM 2287 C C . LEU B 1 57 ? 10.211 11.148 8.031 1 98.88 57 LEU B C 1
ATOM 2289 O O . LEU B 1 57 ? 10.883 10.914 9.039 1 98.88 57 LEU B O 1
ATOM 2293 N N . VAL B 1 58 ? 9.07 11.797 8.094 1 98.94 58 VAL B N 1
ATOM 2294 C CA . VAL B 1 58 ? 8.328 11.945 9.344 1 98.94 58 VAL B CA 1
ATOM 2295 C C . VAL B 1 58 ? 7.035 11.125 9.273 1 98.94 58 VAL B C 1
ATOM 2297 O O . VAL B 1 58 ? 6.27 11.25 8.312 1 98.94 58 VAL B O 1
ATOM 2300 N N . ILE B 1 59 ? 6.816 10.25 10.203 1 98.75 59 ILE B N 1
ATOM 2301 C CA . ILE B 1 59 ? 5.578 9.5 10.328 1 98.75 59 ILE B CA 1
ATOM 2302 C C . ILE B 1 59 ? 4.719 10.102 11.438 1 98.75 59 ILE B C 1
ATOM 2304 O O . ILE B 1 59 ? 5.141 10.172 12.594 1 98.75 59 ILE B O 1
ATOM 2308 N N . SER B 1 60 ? 3.553 10.5 11.047 1 98.75 60 SER B N 1
ATOM 2309 C CA . SER B 1 60 ? 2.689 11.203 11.992 1 98.75 60 SER B CA 1
ATOM 2310 C C . SER B 1 60 ? 2.205 10.266 13.094 1 98.75 60 SER B C 1
ATOM 2312 O O . SER B 1 60 ? 2.195 10.633 14.273 1 98.75 60 SER B O 1
ATOM 2314 N N . HIS B 1 61 ? 1.754 9.07 12.719 1 97.25 61 HIS B N 1
ATOM 2315 C CA . HIS B 1 61 ? 1.27 8.102 13.695 1 97.25 61 HIS B CA 1
ATOM 2316 C C . HIS B 1 61 ? 1.144 6.711 13.078 1 97.25 61 HIS B C 1
ATOM 2318 O O . HIS B 1 61 ? 1.408 6.531 11.891 1 97.25 61 HIS B O 1
ATOM 2324 N N . MET B 1 62 ? 0.73 5.727 13.898 1 95.38 62 MET B N 1
ATOM 2325 C CA . MET B 1 62 ? 0.914 4.336 13.484 1 95.38 62 MET B CA 1
ATOM 2326 C C . MET B 1 62 ? -0.408 3.723 13.039 1 95.38 62 MET B C 1
ATOM 2328 O O . MET B 1 62 ? -0.611 2.514 13.172 1 95.38 62 MET B O 1
ATOM 2332 N N . HIS B 1 63 ? -1.366 4.512 12.547 1 95.19 63 HIS B N 1
ATOM 2333 C CA . HIS B 1 63 ? -2.416 3.895 11.75 1 95.19 63 HIS B CA 1
ATOM 2334 C C . HIS B 1 63 ? -1.881 3.438 10.391 1 95.19 63 HIS B C 1
ATOM 2336 O O . HIS B 1 63 ? -1.079 4.137 9.773 1 95.19 63 HIS B O 1
ATOM 2342 N N . PRO B 1 64 ? -2.359 2.324 9.898 1 94.12 64 PRO B N 1
ATOM 2343 C CA . PRO B 1 64 ? -1.802 1.701 8.695 1 94.12 64 PRO B CA 1
ATOM 2344 C C . PRO B 1 64 ? -1.798 2.641 7.492 1 94.12 64 PRO B C 1
ATOM 2346 O O . PRO B 1 64 ? -0.855 2.625 6.695 1 94.12 64 PRO B O 1
ATOM 2349 N N . ASP B 1 65 ? -2.781 3.441 7.324 1 96.56 65 ASP B N 1
ATOM 2350 C CA . ASP B 1 65 ? -2.891 4.301 6.148 1 96.56 65 ASP B CA 1
ATOM 2351 C C . ASP B 1 65 ? -1.899 5.461 6.223 1 96.56 65 ASP B C 1
ATOM 2353 O O . ASP B 1 65 ? -1.856 6.305 5.324 1 96.56 65 ASP B O 1
ATOM 2357 N N . HIS B 1 66 ? -1.005 5.441 7.203 1 97.88 66 HIS B N 1
ATOM 2358 C CA . HIS B 1 66 ? -0.028 6.52 7.301 1 97.88 66 HIS B CA 1
ATOM 2359 C C . HIS B 1 66 ? 1.396 5.98 7.227 1 97.88 66 HIS B C 1
ATOM 2361 O O . HIS B 1 66 ? 2.346 6.746 7.043 1 97.88 66 HIS B O 1
ATOM 2367 N N . TYR B 1 67 ? 1.587 4.617 7.32 1 96.88 67 TYR B N 1
ATOM 2368 C CA . TYR B 1 67 ? 2.988 4.227 7.418 1 96.88 67 TYR B CA 1
ATOM 2369 C C . TYR B 1 67 ? 3.238 2.906 6.695 1 96.88 67 TYR B C 1
ATOM 2371 O O . TYR B 1 67 ? 4.383 2.469 6.57 1 96.88 67 TYR B O 1
ATOM 2379 N N . MET B 1 68 ? 2.305 2.238 6.176 1 96.44 68 MET B N 1
ATOM 2380 C CA . MET B 1 68 ? 2.436 0.847 5.754 1 96.44 68 MET B CA 1
ATOM 2381 C C . MET B 1 68 ? 3.484 0.705 4.656 1 96.44 68 MET B C 1
ATOM 2383 O O . MET B 1 68 ? 4.129 -0.338 4.539 1 96.44 68 MET B O 1
ATOM 2387 N N . ASP B 1 69 ? 3.699 1.653 3.84 1 98.06 69 ASP B N 1
ATOM 2388 C CA . ASP B 1 69 ? 4.645 1.532 2.736 1 98.06 69 ASP B CA 1
ATOM 2389 C C . ASP B 1 69 ? 6.078 1.756 3.213 1 98.06 69 ASP B C 1
ATOM 2391 O O . ASP B 1 69 ? 7.012 1.771 2.408 1 98.06 69 ASP B O 1
ATOM 2395 N N . VAL B 1 70 ? 6.297 1.875 4.59 1 97.19 70 VAL B N 1
ATOM 2396 C CA . VAL B 1 70 ? 7.648 1.94 5.133 1 97.19 70 VAL B CA 1
ATOM 2397 C C . VAL B 1 70 ? 8.414 0.672 4.766 1 97.19 70 VAL B C 1
ATOM 2399 O O . VAL B 1 70 ? 9.617 0.72 4.508 1 97.19 70 VAL B O 1
ATOM 2402 N N . PHE B 1 71 ? 7.727 -0.405 4.703 1 96 71 PHE B N 1
ATOM 2403 C CA . PHE B 1 71 ? 8.352 -1.68 4.383 1 96 71 PHE B CA 1
ATOM 2404 C C . PHE B 1 71 ? 8.805 -1.711 2.926 1 96 71 PHE B C 1
ATOM 2406 O O . PHE B 1 71 ? 9.922 -2.129 2.623 1 96 71 PHE B O 1
ATOM 2413 N N . GLY B 1 72 ? 7.883 -1.274 2.033 1 96.88 72 GLY B N 1
ATOM 2414 C CA . GLY B 1 72 ? 8.273 -1.138 0.64 1 96.88 72 GLY B CA 1
ATOM 2415 C C . GLY B 1 72 ? 9.422 -0.164 0.434 1 96.88 72 GLY B C 1
ATOM 2416 O O . GLY B 1 72 ? 10.305 -0.407 -0.385 1 96.88 72 GLY B O 1
ATOM 2417 N N . LEU B 1 73 ? 9.359 0.916 1.167 1 97.94 73 LEU B N 1
ATOM 2418 C CA . LEU B 1 73 ? 10.43 1.905 1.096 1 97.94 73 LEU B CA 1
ATOM 2419 C C . LEU B 1 73 ? 11.766 1.293 1.51 1 97.94 73 LEU B C 1
ATOM 2421 O O . LEU B 1 73 ? 12.781 1.506 0.847 1 97.94 73 LEU B O 1
ATOM 2425 N N . ASN B 1 74 ? 11.781 0.562 2.602 1 96.44 74 ASN B N 1
ATOM 2426 C CA . ASN B 1 74 ? 12.984 -0.133 3.043 1 96.44 74 ASN B CA 1
ATOM 2427 C C . ASN B 1 74 ? 13.547 -1.035 1.949 1 96.44 74 ASN B C 1
ATOM 2429 O O . ASN B 1 74 ? 14.75 -1.047 1.706 1 96.44 74 ASN B O 1
ATOM 2433 N N . TYR B 1 75 ? 12.695 -1.78 1.28 1 95.5 75 TYR B N 1
ATOM 2434 C CA . TYR B 1 75 ? 13.125 -2.672 0.208 1 95.5 75 TYR B CA 1
ATOM 2435 C C . TYR B 1 75 ? 13.672 -1.878 -0.976 1 95.5 75 TYR B C 1
ATOM 2437 O O . TYR B 1 75 ? 14.664 -2.268 -1.587 1 95.5 75 TYR B O 1
ATOM 2445 N N . ALA B 1 76 ? 12.961 -0.79 -1.309 1 97.31 76 ALA B N 1
ATOM 2446 C CA . ALA B 1 76 ? 13.422 0.051 -2.412 1 97.31 76 ALA B CA 1
ATOM 2447 C C . ALA B 1 76 ? 14.82 0.589 -2.15 1 97.31 76 ALA B C 1
ATOM 2449 O O . ALA B 1 76 ? 15.648 0.663 -3.064 1 97.31 76 ALA B O 1
ATOM 2450 N N . LEU B 1 77 ? 15.102 0.973 -0.894 1 97.06 77 LEU B N 1
ATOM 2451 C CA . LEU B 1 77 ? 16.422 1.447 -0.512 1 97.06 77 LEU B CA 1
ATOM 2452 C C . LEU B 1 77 ? 17.438 0.31 -0.546 1 97.06 77 LEU B C 1
ATOM 2454 O O . LEU B 1 77 ? 18.531 0.467 -1.089 1 97.06 77 LEU B O 1
ATOM 2458 N N . ARG B 1 78 ? 17.094 -0.805 -0.049 1 94.31 78 ARG B N 1
ATOM 2459 C CA . ARG B 1 78 ? 17.969 -1.952 0.119 1 94.31 78 ARG B CA 1
ATOM 2460 C C . ARG B 1 78 ? 18.422 -2.494 -1.231 1 94.31 78 ARG B C 1
ATOM 2462 O O . ARG B 1 78 ? 19.594 -2.869 -1.395 1 94.31 78 ARG B O 1
ATOM 2469 N N . PHE B 1 79 ? 17.484 -2.533 -2.15 1 93.44 79 PHE B N 1
ATOM 2470 C CA . PHE B 1 79 ? 17.781 -3.225 -3.4 1 93.44 79 PHE B CA 1
ATOM 2471 C C . PHE B 1 79 ? 18.047 -2.227 -4.52 1 93.44 79 PHE B C 1
ATOM 2473 O O . PHE B 1 79 ? 18.141 -2.605 -5.688 1 93.44 79 PHE B O 1
ATOM 2480 N N . HIS B 1 80 ? 18.109 -0.979 -4.141 1 95.88 80 HIS B N 1
ATOM 2481 C CA . HIS B 1 80 ? 18.484 0.039 -5.117 1 95.88 80 HIS B CA 1
ATOM 2482 C C . HIS B 1 80 ? 19.797 -0.3 -5.793 1 95.88 80 HIS B C 1
ATOM 2484 O O . HIS B 1 80 ? 20.719 -0.831 -5.148 1 95.88 80 HIS B O 1
ATOM 2490 N N . PRO B 1 81 ? 19.891 -0.039 -7.094 1 94.62 81 PRO B N 1
ATOM 2491 C CA . PRO B 1 81 ? 21.125 -0.365 -7.805 1 94.62 81 PRO B CA 1
ATOM 2492 C C . PRO B 1 81 ? 22.344 0.332 -7.215 1 94.62 81 PRO B C 1
ATOM 2494 O O . PRO B 1 81 ? 23.469 -0.145 -7.379 1 94.62 81 PRO B O 1
ATOM 2497 N N . SER B 1 82 ? 22.109 1.479 -6.555 1 95.06 82 SER B N 1
ATOM 2498 C CA . SER B 1 82 ? 23.172 2.18 -5.859 1 95.06 82 SER B CA 1
ATOM 2499 C C . SER B 1 82 ? 23.156 1.891 -4.363 1 95.06 82 SER B C 1
ATOM 2501 O O . SER B 1 82 ? 22.109 1.52 -3.818 1 95.06 82 SER B O 1
ATOM 2503 N N . ASP B 1 83 ? 24.344 1.934 -3.773 1 93.44 83 ASP B N 1
ATOM 2504 C CA . ASP B 1 83 ? 24.391 1.885 -2.314 1 93.44 83 ASP B CA 1
ATOM 2505 C C . ASP B 1 83 ? 23.953 3.213 -1.702 1 93.44 83 ASP B C 1
ATOM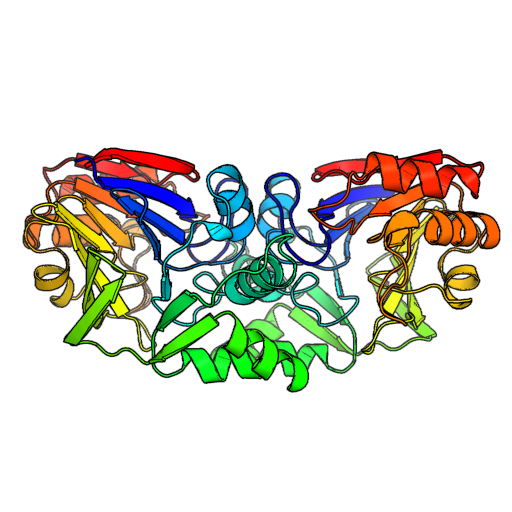 2507 O O . ASP B 1 83 ? 24.625 4.23 -1.867 1 93.44 83 ASP B O 1
ATOM 2511 N N . LEU B 1 84 ? 22.891 3.084 -1.064 1 94.62 84 LEU B N 1
ATOM 2512 C CA . LEU B 1 84 ? 22.312 4.324 -0.55 1 94.62 84 LEU B CA 1
ATOM 2513 C C . LEU B 1 84 ? 22.547 4.445 0.952 1 94.62 84 LEU B C 1
ATOM 2515 O O . LEU B 1 84 ? 22.547 3.443 1.668 1 94.62 84 LEU B O 1
ATOM 2519 N N . PRO B 1 85 ? 22.734 5.66 1.409 1 93 85 PRO B N 1
ATOM 2520 C CA . PRO B 1 85 ? 22.828 5.867 2.857 1 93 85 PRO B CA 1
ATOM 2521 C C . PRO B 1 85 ? 21.469 5.719 3.555 1 93 85 PRO B C 1
ATOM 2523 O O . PRO B 1 85 ? 20.422 5.797 2.906 1 93 85 PRO B O 1
ATOM 2526 N N . ALA B 1 86 ? 21.562 5.516 4.844 1 95.88 86 ALA B N 1
ATOM 2527 C CA . ALA B 1 86 ? 20.328 5.484 5.645 1 95.88 86 ALA B 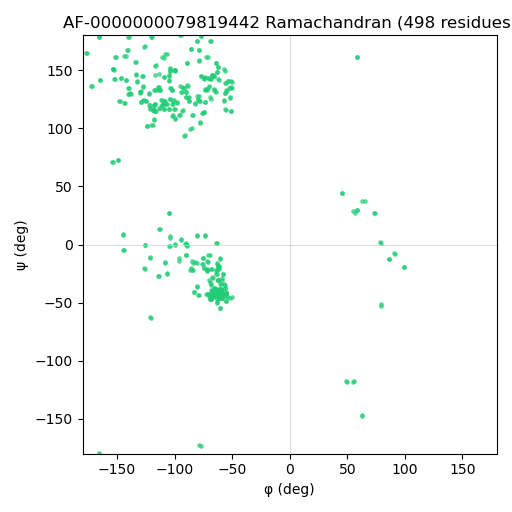CA 1
ATOM 2528 C C . ALA B 1 86 ? 19.672 6.859 5.688 1 95.88 86 ALA B C 1
ATOM 2530 O O . ALA B 1 86 ? 20.359 7.887 5.617 1 95.88 86 ALA B O 1
ATOM 2531 N N . ILE B 1 87 ? 18.359 6.824 5.711 1 96.81 87 ILE B N 1
ATOM 2532 C CA . ILE B 1 87 ? 17.688 8.102 5.891 1 96.81 87 ILE B CA 1
ATOM 2533 C C . ILE B 1 87 ? 17.062 8.164 7.281 1 96.81 87 ILE B C 1
ATOM 2535 O O . ILE B 1 87 ? 16.594 7.145 7.805 1 96.81 87 ILE B O 1
ATOM 2539 N N . PRO B 1 88 ? 17.062 9.367 7.93 1 98.38 88 PRO B N 1
ATOM 2540 C CA . PRO B 1 88 ? 16.391 9.508 9.227 1 98.38 88 PRO B CA 1
ATOM 2541 C C . PRO B 1 88 ? 14.875 9.43 9.117 1 98.38 88 PRO B C 1
ATOM 2543 O O . PRO B 1 88 ? 14.289 9.961 8.172 1 98.38 88 PRO B O 1
ATOM 2546 N N . VAL B 1 89 ? 14.297 8.688 10.023 1 98.62 89 VAL B N 1
ATOM 2547 C CA . VAL B 1 89 ? 12.852 8.562 10.148 1 98.62 89 VAL B CA 1
ATOM 2548 C C . VAL B 1 89 ? 12.414 9.008 11.547 1 98.62 89 VAL B C 1
ATOM 2550 O O . VAL B 1 89 ? 12.82 8.406 12.547 1 98.62 89 VAL B O 1
ATOM 2553 N N . PHE B 1 90 ? 11.625 10.062 11.602 1 98.75 90 PHE B N 1
ATOM 2554 C CA . PHE B 1 90 ? 11.109 10.562 12.875 1 98.75 90 PHE B CA 1
ATOM 2555 C C . PHE B 1 90 ? 9.664 10.141 13.078 1 98.75 90 PHE B C 1
ATOM 2557 O O . PHE B 1 90 ? 8.852 10.211 12.148 1 98.75 90 PHE B O 1
ATOM 2564 N N . GLY B 1 91 ? 9.273 9.664 14.141 1 98.38 91 GLY B N 1
ATOM 2565 C CA . GLY B 1 91 ? 7.906 9.258 14.422 1 98.38 91 GLY B CA 1
ATOM 2566 C C . GLY B 1 91 ? 7.645 9.039 15.898 1 98.38 91 GLY B C 1
ATOM 2567 O O . GLY B 1 91 ? 8.523 9.273 16.734 1 98.38 91 GLY B O 1
ATOM 2568 N N . PRO B 1 92 ? 6.418 8.664 16.234 1 97.94 92 PRO B N 1
ATOM 2569 C CA . PRO B 1 92 ? 6.039 8.523 17.641 1 97.94 92 PRO B CA 1
ATOM 2570 C C . PRO B 1 92 ? 6.734 7.352 18.328 1 97.94 92 PRO B C 1
ATOM 2572 O O . PRO B 1 92 ? 7.484 6.613 17.688 1 97.94 92 PRO B O 1
ATOM 2575 N N . ALA B 1 93 ? 6.539 7.195 19.609 1 96 93 ALA B N 1
ATOM 2576 C CA . ALA B 1 93 ? 7.27 6.262 20.469 1 96 93 ALA B CA 1
ATOM 2577 C C . ALA B 1 93 ? 7.035 4.82 20.016 1 96 93 ALA B C 1
ATOM 2579 O O . ALA B 1 93 ? 7.93 3.979 20.125 1 96 93 ALA B O 1
ATOM 2580 N N . ASP B 1 94 ? 5.902 4.539 19.469 1 93.06 94 ASP B N 1
ATOM 2581 C CA . ASP B 1 94 ? 5.539 3.164 19.141 1 93.06 94 ASP B CA 1
ATOM 2582 C C . ASP B 1 94 ? 6.012 2.793 17.734 1 93.06 94 ASP B C 1
ATOM 2584 O O . ASP B 1 94 ? 5.887 1.643 17.312 1 93.06 94 ASP B O 1
ATOM 2588 N N . MET B 1 95 ? 6.633 3.705 17.016 1 94.06 95 MET B N 1
ATOM 2589 C CA . MET B 1 95 ? 6.957 3.492 15.602 1 94.06 95 MET B CA 1
ATOM 2590 C C . MET B 1 95 ? 7.875 2.287 15.43 1 94.06 95 MET B C 1
ATOM 2592 O O . MET B 1 95 ? 7.504 1.306 14.781 1 94.06 95 MET B O 1
ATOM 2596 N N . TYR B 1 96 ? 9.039 2.273 16.156 1 91.75 96 TYR B N 1
ATOM 2597 C CA . TYR B 1 96 ? 10.023 1.218 15.945 1 91.75 96 TYR B CA 1
ATOM 2598 C C . TYR B 1 96 ? 9.492 -0.128 16.422 1 91.75 96 TYR B C 1
ATOM 2600 O O . TYR B 1 96 ? 9.555 -1.119 15.688 1 91.75 96 TYR B O 1
ATOM 2608 N N . PRO B 1 97 ? 8.828 -0.195 17.578 1 89.62 97 PRO B N 1
ATOM 2609 C CA . PRO B 1 97 ? 8.25 -1.467 18.031 1 89.62 97 PRO B CA 1
ATOM 2610 C C . PRO B 1 97 ? 7.215 -2.02 17.047 1 89.62 97 PRO B C 1
ATOM 2612 O O . PRO B 1 97 ? 7.211 -3.219 16.766 1 89.62 97 PRO B O 1
ATOM 2615 N N . VAL B 1 98 ? 6.383 -1.187 16.516 1 89.75 98 VAL B N 1
ATOM 2616 C CA . VAL B 1 98 ? 5.316 -1.635 15.633 1 89.75 98 VAL B CA 1
ATOM 2617 C C . VAL B 1 98 ? 5.914 -2.152 14.328 1 89.75 98 VAL B C 1
ATOM 2619 O O . VAL B 1 98 ? 5.559 -3.24 13.859 1 89.75 98 VAL B O 1
ATOM 2622 N N . VAL B 1 99 ? 6.824 -1.412 13.742 1 91.5 99 VAL B N 1
ATOM 2623 C CA . VAL B 1 99 ? 7.441 -1.788 12.469 1 91.5 99 VAL B CA 1
ATOM 2624 C C . VAL B 1 99 ? 8.273 -3.053 12.656 1 91.5 99 VAL B C 1
ATOM 2626 O O . VAL B 1 99 ? 8.234 -3.961 11.828 1 91.5 99 VAL B O 1
ATOM 2629 N N . SER B 1 100 ? 8.992 -3.178 13.766 1 87.69 100 SER B N 1
ATOM 2630 C CA . SER B 1 100 ? 9.875 -4.316 14.023 1 87.69 100 SER B CA 1
ATOM 2631 C C . SER B 1 100 ? 9.07 -5.59 14.258 1 87.69 100 SER B C 1
ATOM 2633 O O . SER B 1 100 ? 9.508 -6.684 13.891 1 87.69 100 SER B O 1
ATOM 2635 N N . ASN B 1 101 ? 7.934 -5.41 14.812 1 83.5 101 ASN B N 1
ATOM 2636 C CA . ASN B 1 101 ? 7.102 -6.57 15.117 1 83.5 101 ASN B CA 1
ATOM 2637 C C . ASN B 1 101 ? 6.445 -7.137 13.867 1 83.5 101 ASN B C 1
ATOM 2639 O O . ASN B 1 101 ? 5.93 -8.258 13.883 1 83.5 101 ASN B O 1
ATOM 2643 N N . THR B 1 102 ? 6.434 -6.395 12.875 1 81.75 102 THR B N 1
ATOM 2644 C CA . THR B 1 102 ? 5.809 -6.812 11.625 1 81.75 102 THR B CA 1
ATOM 2645 C C . THR B 1 102 ? 6.777 -7.633 10.781 1 81.75 102 THR B C 1
ATOM 2647 O O . THR B 1 102 ? 6.367 -8.312 9.844 1 81.75 102 THR B O 1
ATOM 2650 N N . LEU B 1 103 ? 8.047 -7.617 11.094 1 80.75 103 LEU B N 1
ATOM 2651 C CA . LEU B 1 103 ? 9.094 -8.242 10.289 1 80.75 103 LEU B CA 1
ATOM 2652 C C . LEU B 1 103 ? 9.781 -9.359 11.07 1 80.75 103 LEU B C 1
ATOM 2654 O O . LEU B 1 103 ? 9.898 -9.289 12.297 1 80.75 103 LEU B O 1
ATOM 2658 N N . PRO B 1 104 ? 10.164 -10.383 10.273 1 72.69 104 PRO B N 1
ATOM 2659 C CA . PRO B 1 104 ? 11.055 -11.328 10.945 1 72.69 104 PRO B CA 1
ATOM 2660 C C . PRO B 1 104 ? 12.305 -10.648 11.523 1 72.69 104 PRO B C 1
ATOM 2662 O O . PRO B 1 104 ? 12.766 -9.641 10.984 1 72.69 104 PRO B O 1
ATOM 2665 N N . GLU B 1 105 ? 12.812 -11.195 12.609 1 70.44 105 GLU B N 1
ATOM 2666 C CA . GLU B 1 105 ? 13.93 -10.602 13.344 1 70.44 105 GLU B CA 1
ATOM 2667 C C . GLU B 1 105 ? 15.086 -10.266 12.406 1 70.44 105 GLU B C 1
ATOM 2669 O O . GLU B 1 105 ? 15.664 -9.18 12.492 1 70.44 105 GLU B O 1
ATOM 2674 N N . GLU B 1 106 ? 15.445 -11.133 11.523 1 70.75 106 GLU B N 1
ATOM 2675 C CA . GLU B 1 106 ? 16.562 -10.914 10.617 1 70.75 106 GLU B CA 1
ATOM 2676 C C . GLU B 1 106 ? 16.312 -9.727 9.695 1 70.75 106 GLU B C 1
ATOM 2678 O O . GLU B 1 106 ? 17.25 -9.055 9.258 1 70.75 106 GLU B O 1
ATOM 2683 N N . SER B 1 107 ? 15.086 -9.43 9.586 1 80.25 107 SER B N 1
ATOM 2684 C CA . SER B 1 107 ? 14.695 -8.328 8.711 1 80.25 107 SER B CA 1
ATOM 2685 C C . SER B 1 107 ? 14.758 -6.992 9.438 1 80.25 107 SER B C 1
ATOM 2687 O O . SER B 1 107 ? 14.914 -5.945 8.812 1 80.25 107 SER B O 1
ATOM 2689 N N . VAL B 1 108 ? 14.695 -7.016 10.789 1 80.31 108 VAL B N 1
ATOM 2690 C CA . VAL B 1 108 ? 14.641 -5.797 11.586 1 80.31 108 VAL B CA 1
ATOM 2691 C C . VAL B 1 108 ? 15.992 -5.082 11.539 1 80.31 108 VAL B C 1
ATOM 2693 O O . VAL B 1 108 ? 16.047 -3.865 11.352 1 80.31 108 VAL B O 1
ATOM 2696 N N . GLU B 1 109 ? 17.031 -5.867 11.648 1 82.44 109 GLU B N 1
ATOM 2697 C CA . GLU B 1 109 ? 18.375 -5.289 11.602 1 82.44 109 GLU B CA 1
ATOM 2698 C C . GLU B 1 109 ? 18.656 -4.656 10.242 1 82.44 109 GLU B C 1
ATOM 2700 O O . GLU B 1 109 ? 19.188 -3.551 10.164 1 82.44 109 GLU B O 1
ATOM 2705 N N . LYS B 1 110 ? 18.297 -5.301 9.258 1 85.25 110 LYS B N 1
ATOM 2706 C CA . LYS B 1 110 ? 18.516 -4.809 7.906 1 85.25 110 LYS B CA 1
ATOM 2707 C C . LYS B 1 110 ? 17.703 -3.543 7.641 1 85.25 110 LYS B C 1
ATOM 2709 O O . LYS B 1 110 ? 18.188 -2.619 6.984 1 85.25 110 LYS B O 1
ATOM 2714 N N . MET B 1 111 ? 16.5 -3.549 8.203 1 89.44 111 MET B N 1
ATOM 2715 C CA . MET B 1 111 ? 15.664 -2.361 8.062 1 89.44 111 MET B CA 1
ATOM 2716 C C . MET B 1 111 ? 16.281 -1.167 8.773 1 89.44 111 MET B C 1
ATOM 2718 O O . MET B 1 111 ? 16.344 -0.066 8.227 1 89.44 111 MET B O 1
ATOM 2722 N N . ALA B 1 112 ? 16.875 -1.424 9.922 1 88.38 112 ALA B N 1
ATOM 2723 C CA . ALA B 1 112 ? 17.453 -0.354 10.742 1 88.38 112 ALA B CA 1
ATOM 2724 C C . ALA B 1 112 ? 18.719 0.2 10.109 1 88.38 112 ALA B C 1
ATOM 2726 O O . ALA B 1 112 ? 19.125 1.333 10.391 1 88.38 112 ALA B O 1
ATOM 2727 N N . ASP B 1 113 ? 19.328 -0.598 9.234 1 91.69 113 ASP B N 1
ATOM 2728 C CA . ASP B 1 113 ? 20.531 -0.167 8.539 1 91.69 113 ASP B CA 1
ATOM 2729 C C . ASP B 1 113 ? 20.219 0.891 7.484 1 91.69 113 ASP B C 1
ATOM 2731 O O . ASP B 1 113 ? 21.078 1.683 7.109 1 91.69 113 ASP B O 1
ATOM 2735 N N . LEU B 1 114 ? 18.938 0.925 7.023 1 95.19 114 LEU B N 1
ATOM 2736 C CA . LEU B 1 114 ? 18.578 1.801 5.906 1 95.19 114 LEU B CA 1
ATOM 2737 C C . LEU B 1 114 ? 17.625 2.893 6.355 1 95.19 114 LEU B C 1
ATOM 2739 O O . LEU B 1 114 ? 17.516 3.936 5.707 1 95.19 114 LEU B O 1
ATOM 2743 N N . LEU B 1 115 ? 16.875 2.609 7.379 1 97.12 115 LEU B N 1
ATOM 2744 C CA . LEU B 1 115 ? 15.969 3.566 8.008 1 97.12 115 LEU B CA 1
ATOM 2745 C C . LEU B 1 115 ? 16.375 3.816 9.461 1 97.12 115 LEU B C 1
ATOM 2747 O O . LEU B 1 115 ? 16.203 2.941 10.312 1 97.12 115 LEU B O 1
ATOM 2751 N N . HIS B 1 116 ? 16.938 4.984 9.711 1 97 116 HIS B N 1
ATOM 2752 C CA . HIS B 1 116 ? 17.344 5.336 11.062 1 97 116 HIS B CA 1
ATOM 2753 C C . HIS B 1 116 ? 16.188 5.922 11.859 1 97 116 HIS B C 1
ATOM 2755 O O . HIS B 1 116 ? 15.93 7.125 11.789 1 97 116 HIS B O 1
ATOM 2761 N N . PHE B 1 117 ? 15.586 5.121 12.68 1 96.88 117 PHE B N 1
ATOM 2762 C CA . PHE B 1 117 ? 14.391 5.496 13.43 1 96.88 117 PHE B CA 1
ATOM 2763 C C . PHE B 1 117 ? 14.758 6.363 14.633 1 96.88 117 PHE B C 1
ATOM 2765 O O . PHE B 1 117 ? 15.594 5.98 15.445 1 96.88 117 PHE B O 1
ATOM 2772 N N . HIS B 1 118 ? 14.172 7.512 14.672 1 97.88 118 HIS B N 1
ATOM 2773 C CA . HIS B 1 118 ? 14.281 8.422 15.812 1 97.88 118 HIS B CA 1
ATOM 2774 C C . HIS B 1 118 ? 12.922 8.648 16.453 1 97.88 118 HIS B C 1
ATOM 2776 O O . HIS B 1 118 ? 12 9.18 15.828 1 97.88 118 HIS B O 1
ATOM 2782 N N . THR B 1 119 ? 12.852 8.305 17.75 1 98.06 119 THR B N 1
ATOM 2783 C CA . THR B 1 119 ? 11.617 8.617 18.469 1 98.06 119 THR B CA 1
ATOM 2784 C C . THR B 1 119 ? 11.469 10.125 18.656 1 98.06 119 THR B C 1
ATOM 2786 O O . THR B 1 119 ? 12.391 10.789 19.141 1 98.06 119 THR B O 1
ATOM 2789 N N . ALA B 1 120 ? 10.328 10.617 18.234 1 98.12 120 ALA B N 1
ATOM 2790 C CA . ALA B 1 120 ? 10.016 12.031 18.391 1 98.12 120 ALA B CA 1
ATOM 2791 C C . ALA B 1 120 ? 8.812 12.227 19.297 1 98.12 120 ALA B C 1
ATOM 2793 O O . ALA B 1 120 ? 7.996 11.32 19.469 1 98.12 120 ALA B O 1
ATOM 2794 N N . ARG B 1 121 ? 8.742 13.406 19.953 1 98.06 121 ARG B N 1
ATOM 2795 C CA . ARG B 1 121 ? 7.637 13.789 20.812 1 98.06 121 ARG B CA 1
ATOM 2796 C C . ARG B 1 121 ? 7.172 15.211 20.531 1 98.06 121 ARG B C 1
ATOM 2798 O O . ARG B 1 121 ? 7.895 15.992 19.906 1 98.06 121 ARG B O 1
ATOM 2805 N N . ALA B 1 122 ? 5.922 15.398 20.922 1 98.44 122 ALA B N 1
ATOM 2806 C CA . ALA B 1 122 ? 5.453 16.781 20.828 1 98.44 122 ALA B CA 1
ATOM 2807 C C . ALA B 1 122 ? 6.414 17.734 21.516 1 98.44 122 ALA B C 1
ATOM 2809 O O . ALA B 1 122 ? 6.906 17.453 22.609 1 98.44 122 ALA B O 1
ATOM 2810 N N . GLY B 1 123 ? 6.695 18.781 20.859 1 98.44 123 GLY B N 1
ATOM 2811 C CA . GLY B 1 123 ? 7.609 19.766 21.422 1 98.44 123 GLY B CA 1
ATOM 2812 C C . GLY B 1 123 ? 9.023 19.641 20.875 1 98.44 123 GLY B C 1
ATOM 2813 O O . GLY B 1 123 ? 9.82 20.578 20.984 1 98.44 123 GLY B O 1
ATOM 2814 N N . ASP B 1 124 ? 9.375 18.469 20.297 1 98.62 124 ASP B N 1
ATOM 2815 C CA . ASP B 1 124 ? 10.703 18.281 19.734 1 98.62 124 ASP B CA 1
ATOM 2816 C C . ASP B 1 124 ? 10.914 19.156 18.5 1 98.62 124 ASP B C 1
ATOM 2818 O O . ASP B 1 124 ? 9.953 19.484 17.797 1 98.62 124 ASP B O 1
ATOM 2822 N N . ARG B 1 125 ? 12.125 19.625 18.312 1 98.44 125 ARG B N 1
ATOM 2823 C CA . ARG B 1 125 ? 12.602 20.281 17.109 1 98.44 125 ARG B CA 1
ATOM 2824 C C . ARG B 1 125 ? 13.734 19.484 16.469 1 98.44 125 ARG B C 1
ATOM 2826 O O . ARG B 1 125 ? 14.766 19.25 17.094 1 98.44 125 ARG B O 1
ATOM 2833 N N . VAL B 1 126 ? 13.523 19.062 15.25 1 98.19 126 VAL B N 1
ATOM 2834 C CA . VAL B 1 126 ? 14.539 18.297 14.531 1 98.19 126 VAL B CA 1
ATOM 2835 C C . VAL B 1 126 ? 14.812 18.953 13.18 1 98.19 126 VAL B C 1
ATOM 2837 O O . VAL B 1 126 ? 14.133 19.906 12.789 1 98.19 126 VAL B O 1
ATOM 2840 N N . HIS B 1 127 ? 15.875 18.469 12.523 1 98.19 127 HIS B N 1
ATOM 2841 C CA . HIS B 1 127 ? 16.25 19.047 11.242 1 98.19 127 HIS B CA 1
ATOM 2842 C C . HIS B 1 127 ? 16.516 17.969 10.203 1 98.19 127 HIS B C 1
ATOM 2844 O O . HIS B 1 127 ? 17.031 16.906 10.523 1 98.19 127 HIS B O 1
ATOM 2850 N N . VAL B 1 128 ? 16.109 18.188 9.062 1 98.38 128 VAL B N 1
ATOM 2851 C CA . VAL B 1 128 ? 16.578 17.516 7.855 1 98.38 128 VAL B CA 1
ATOM 2852 C C . VAL B 1 128 ? 17.188 18.531 6.883 1 98.38 128 VAL B C 1
ATOM 2854 O O . VAL B 1 128 ? 16.453 19.297 6.258 1 98.38 128 VAL B O 1
ATOM 2857 N N . ASN B 1 129 ? 18.469 18.547 6.859 1 97.62 129 ASN B N 1
ATOM 2858 C CA . ASN B 1 129 ? 19.203 19.594 6.156 1 97.62 129 ASN B CA 1
ATOM 2859 C C . ASN B 1 129 ? 18.703 20.984 6.551 1 97.62 129 ASN B C 1
ATOM 2861 O O . ASN B 1 129 ? 18.703 21.328 7.73 1 97.62 129 ASN B O 1
ATOM 2865 N N . GLU B 1 130 ? 18.172 21.766 5.617 1 96.75 130 GLU B N 1
ATOM 2866 C CA . GLU B 1 130 ? 17.797 23.141 5.902 1 96.75 130 GLU B CA 1
ATOM 2867 C C . GLU B 1 130 ? 16.344 23.234 6.387 1 96.75 130 GLU B C 1
ATOM 2869 O O . GLU B 1 130 ? 15.852 24.312 6.691 1 96.75 130 GLU B O 1
ATOM 2874 N N . MET B 1 131 ? 15.672 22.109 6.504 1 98.62 131 MET B N 1
ATOM 2875 C CA . MET B 1 131 ? 14.281 22.094 6.945 1 98.62 131 MET B CA 1
ATOM 2876 C C . MET B 1 131 ? 14.188 21.891 8.453 1 98.62 131 MET B C 1
ATOM 2878 O O . MET B 1 131 ? 14.625 20.859 8.969 1 98.62 131 MET B O 1
ATOM 2882 N N . ALA B 1 132 ? 13.672 22.938 9.109 1 98.81 132 ALA B N 1
ATOM 2883 C CA . ALA B 1 132 ? 13.398 22.797 10.539 1 98.81 132 ALA B CA 1
ATOM 2884 C C . ALA B 1 132 ? 12 22.234 10.773 1 98.81 132 ALA B C 1
ATOM 2886 O O . ALA B 1 132 ? 11.008 22.766 10.258 1 98.81 132 ALA B O 1
ATOM 2887 N N . ILE B 1 133 ? 11.914 21.156 11.562 1 98.94 133 ILE B N 1
ATOM 2888 C CA . ILE B 1 133 ? 10.648 20.484 11.797 1 98.94 133 ILE B CA 1
ATOM 2889 C C . ILE B 1 133 ? 10.297 20.547 13.281 1 98.94 133 ILE B C 1
ATOM 2891 O O . ILE B 1 133 ? 11.047 20.047 14.125 1 98.94 133 ILE B O 1
ATOM 2895 N N . GLU B 1 134 ? 9.266 21.188 13.602 1 98.94 134 GLU B N 1
ATOM 2896 C CA . GLU B 1 134 ? 8.719 21.188 14.953 1 98.94 134 GLU B CA 1
ATOM 2897 C C . GLU B 1 134 ? 7.48 20.297 15.047 1 98.94 134 GLU B C 1
ATOM 2899 O O . GLU B 1 134 ? 6.613 20.344 14.18 1 98.94 134 GLU B O 1
ATOM 2904 N N . LEU B 1 135 ? 7.426 19.5 16.078 1 98.88 135 LEU B N 1
ATOM 2905 C CA . LEU B 1 135 ? 6.348 18.516 16.203 1 98.88 135 LEU B CA 1
ATOM 2906 C C . LEU B 1 135 ? 5.332 18.969 17.25 1 98.88 135 LEU B C 1
ATOM 2908 O O . LEU B 1 135 ? 5.707 19.516 18.297 1 98.88 135 LEU B O 1
ATOM 2912 N N . PHE B 1 136 ? 4.09 18.75 17.016 1 98.88 136 PHE B N 1
ATOM 2913 C CA . PHE B 1 136 ? 2.979 19.141 17.875 1 98.88 136 PHE B CA 1
ATOM 2914 C C . PHE B 1 136 ? 2.072 17.938 18.156 1 98.88 136 PHE B C 1
ATOM 2916 O O . PHE B 1 136 ? 1.874 17.094 17.281 1 98.88 136 PHE B O 1
ATOM 2923 N N . ALA B 1 137 ? 1.516 17.875 19.359 1 98.75 137 ALA B N 1
ATOM 2924 C CA . ALA B 1 137 ? 0.535 16.844 19.656 1 98.75 137 ALA B CA 1
ATOM 2925 C C . ALA B 1 137 ? -0.79 17.109 18.953 1 98.75 137 ALA B C 1
ATOM 2927 O O . ALA B 1 137 ? -1.286 18.25 18.953 1 98.75 137 ALA B O 1
ATOM 2928 N N . MET B 1 138 ? -1.327 16.094 18.328 1 98.81 138 MET B N 1
ATOM 2929 C CA . MET B 1 138 ? -2.643 16.203 17.703 1 98.81 138 MET B CA 1
ATOM 2930 C C . MET B 1 138 ? -3.689 15.445 18.516 1 98.81 138 MET B C 1
ATOM 2932 O O . MET B 1 138 ? -3.35 14.703 19.438 1 98.81 138 MET B O 1
ATOM 2936 N N . ASN B 1 139 ? -4.957 15.727 18.25 1 98.69 139 ASN B N 1
ATOM 2937 C CA . ASN B 1 139 ? -6.082 15.078 18.906 1 98.69 139 ASN B CA 1
ATOM 2938 C C . ASN B 1 139 ? -6.559 13.852 18.125 1 98.69 139 ASN B C 1
ATOM 2940 O O . ASN B 1 139 ? -7.367 13.977 17.203 1 98.69 139 ASN B O 1
ATOM 2944 N N . HIS B 1 140 ? -6.082 12.734 18.453 1 97.62 140 HIS B N 1
ATOM 2945 C CA . HIS B 1 140 ? -6.348 11.438 17.828 1 97.62 140 HIS B CA 1
ATOM 2946 C C . HIS B 1 140 ? -6.164 10.297 18.828 1 97.62 140 HIS B C 1
ATOM 2948 O O . HIS B 1 140 ? -5.492 10.469 19.859 1 97.62 140 HIS B O 1
ATOM 2954 N N . PRO B 1 141 ? -6.855 9.188 18.734 1 93.75 141 PRO B N 1
ATOM 2955 C CA . PRO B 1 141 ? -6.93 8.156 19.781 1 93.75 141 PRO B CA 1
ATOM 2956 C C . PRO B 1 141 ? -5.574 7.512 20.062 1 93.75 141 PRO B C 1
ATOM 2958 O O . PRO B 1 141 ? -5.445 6.73 21.016 1 93.75 141 PRO B O 1
ATOM 2961 N N . MET B 1 142 ? -4.512 7.84 19.484 1 94.31 142 MET B N 1
ATOM 2962 C CA . MET B 1 142 ? -3.139 7.414 19.75 1 94.31 142 MET B CA 1
ATOM 2963 C C . MET B 1 142 ? -2.168 8.578 19.594 1 94.31 142 MET B C 1
ATOM 2965 O O . MET B 1 142 ? -2.557 9.664 19.141 1 94.31 142 MET B O 1
ATOM 2969 N N . GLU B 1 143 ? -0.963 8.359 20.062 1 97 143 GLU B N 1
ATOM 2970 C CA . GLU B 1 143 ? 0.026 9.414 19.906 1 97 143 GLU B CA 1
ATOM 2971 C C . GLU B 1 143 ? 0.167 9.812 18.438 1 97 143 GLU B C 1
ATOM 2973 O O . GLU B 1 143 ? 0.495 8.977 17.594 1 97 143 GLU B O 1
ATOM 2978 N N . THR B 1 144 ? -0.163 11.008 18.109 1 98.25 144 THR B N 1
ATOM 2979 C CA . THR B 1 144 ? -0.131 11.547 16.75 1 98.25 144 THR B CA 1
ATOM 2980 C C . THR B 1 144 ? 0.614 12.883 16.719 1 98.25 144 THR B C 1
ATOM 2982 O O . THR B 1 144 ? 0.367 13.758 17.562 1 98.25 144 THR B O 1
ATOM 2985 N N . LEU B 1 145 ? 1.526 12.992 15.805 1 98.88 145 LEU B N 1
ATOM 2986 C CA . LEU B 1 145 ? 2.396 14.164 15.719 1 98.88 145 LEU B CA 1
ATOM 2987 C C . LEU B 1 145 ? 2.107 14.961 14.453 1 98.88 145 LEU B C 1
ATOM 2989 O O . LEU B 1 145 ? 2.24 14.438 13.344 1 98.88 145 LEU B O 1
ATOM 2993 N N . GLY B 1 146 ? 1.659 16.203 14.586 1 98.88 146 GLY B N 1
ATOM 2994 C CA . GLY B 1 146 ? 1.688 17.156 13.484 1 98.88 146 GLY B CA 1
ATOM 2995 C C . GLY B 1 146 ? 3.057 17.766 13.266 1 98.88 146 GLY B C 1
ATOM 2996 O O . GLY B 1 146 ? 3.887 17.797 14.172 1 98.88 146 GLY B O 1
ATOM 2997 N N . SER B 1 147 ? 3.316 18.281 12.07 1 98.94 147 SER B N 1
ATOM 2998 C CA . SER B 1 147 ? 4.637 18.781 11.719 1 98.94 147 SER B CA 1
ATOM 2999 C C . SER B 1 147 ? 4.555 20.219 11.18 1 98.94 147 SER B C 1
ATOM 3001 O O . SER B 1 147 ? 3.795 20.484 10.25 1 98.94 147 SER B O 1
ATOM 3003 N N . ARG B 1 148 ? 5.273 21.125 11.766 1 98.94 148 ARG B N 1
ATOM 3004 C CA . ARG B 1 148 ? 5.551 22.438 11.219 1 98.94 148 ARG B CA 1
ATOM 3005 C C . ARG B 1 148 ? 6.934 22.5 10.578 1 98.94 148 ARG B C 1
ATOM 3007 O O . ARG B 1 148 ? 7.945 22.422 11.273 1 98.94 148 ARG B O 1
ATOM 3014 N N . ILE B 1 149 ? 6.992 22.578 9.266 1 98.94 149 ILE B N 1
ATOM 3015 C CA . ILE B 1 149 ? 8.25 22.609 8.531 1 98.94 149 ILE B CA 1
ATOM 3016 C C . ILE B 1 149 ? 8.57 24.047 8.133 1 98.94 149 ILE B C 1
ATOM 3018 O O . ILE B 1 149 ? 7.82 24.672 7.387 1 98.94 149 ILE B O 1
ATOM 3022 N N . THR B 1 150 ? 9.641 24.562 8.648 1 98.81 150 THR B N 1
ATOM 3023 C CA . THR B 1 150 ? 10.086 25.906 8.328 1 98.81 150 THR B CA 1
ATOM 3024 C C . THR B 1 150 ? 11.305 25.875 7.414 1 98.81 150 THR B C 1
ATOM 3026 O O . THR B 1 150 ? 12.312 25.25 7.734 1 98.81 150 THR B O 1
ATOM 3029 N N . ILE B 1 151 ? 11.18 26.469 6.281 1 98.56 151 ILE B N 1
ATOM 3030 C CA . ILE B 1 151 ? 12.234 26.625 5.289 1 98.56 151 ILE B CA 1
ATOM 3031 C C . ILE B 1 151 ? 12.438 28.094 4.961 1 98.56 151 ILE B C 1
ATOM 3033 O O . ILE B 1 151 ? 11.695 28.672 4.16 1 98.56 151 ILE B O 1
ATOM 3037 N N . GLY B 1 152 ? 13.508 28.703 5.539 1 96.81 152 GLY B N 1
ATOM 3038 C CA . GLY B 1 152 ? 13.578 30.156 5.438 1 96.81 152 GLY B CA 1
ATOM 3039 C C . GLY B 1 152 ? 12.344 30.844 5.969 1 96.81 152 GLY B C 1
ATOM 3040 O O . GLY B 1 152 ? 11.969 30.672 7.129 1 96.81 152 GLY B O 1
ATOM 3041 N N . ASP B 1 153 ? 11.656 31.562 5.086 1 97.06 153 ASP B N 1
ATOM 3042 C CA . ASP B 1 153 ? 10.469 32.281 5.504 1 97.06 153 ASP B CA 1
ATOM 3043 C C . ASP B 1 153 ? 9.195 31.516 5.145 1 97.06 153 ASP B C 1
ATOM 3045 O O . ASP B 1 153 ? 8.086 31.984 5.398 1 97.06 153 ASP B O 1
ATOM 3049 N N . THR B 1 154 ? 9.367 30.359 4.543 1 98.56 154 THR B N 1
ATOM 3050 C CA . THR B 1 154 ? 8.227 29.562 4.117 1 98.56 154 THR B CA 1
ATOM 3051 C C . THR B 1 154 ? 7.871 28.516 5.18 1 98.56 154 THR B C 1
ATOM 3053 O O . THR B 1 154 ? 8.758 27.875 5.746 1 98.56 154 THR B O 1
ATOM 3056 N N . VAL B 1 155 ? 6.562 28.375 5.457 1 98.81 155 VAL B N 1
ATOM 3057 C CA . VAL B 1 155 ? 6.109 27.422 6.469 1 98.81 155 VAL B CA 1
ATOM 3058 C C . VAL B 1 155 ? 5.082 26.469 5.855 1 98.81 155 VAL B C 1
ATOM 3060 O O . VAL B 1 155 ? 4.09 26.906 5.277 1 98.81 155 VAL B O 1
ATOM 3063 N N . VAL B 1 156 ? 5.336 25.156 5.918 1 98.94 156 VAL B N 1
ATOM 3064 C CA . VAL B 1 156 ? 4.383 24.109 5.59 1 98.94 156 VAL B CA 1
ATOM 3065 C C .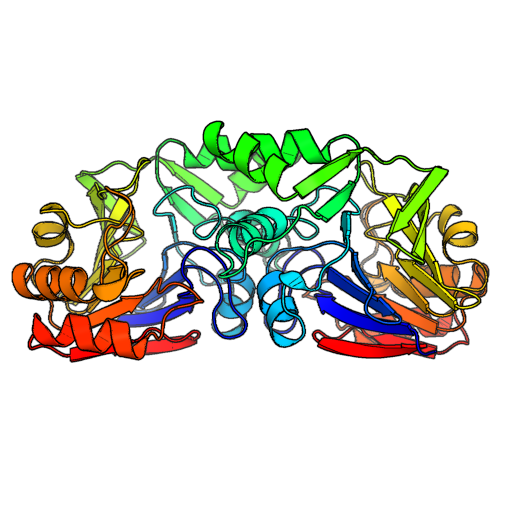 VAL B 1 156 ? 3.939 23.391 6.871 1 98.94 156 VAL B C 1
ATOM 3067 O O . VAL B 1 156 ? 4.77 22.922 7.648 1 98.94 156 VAL 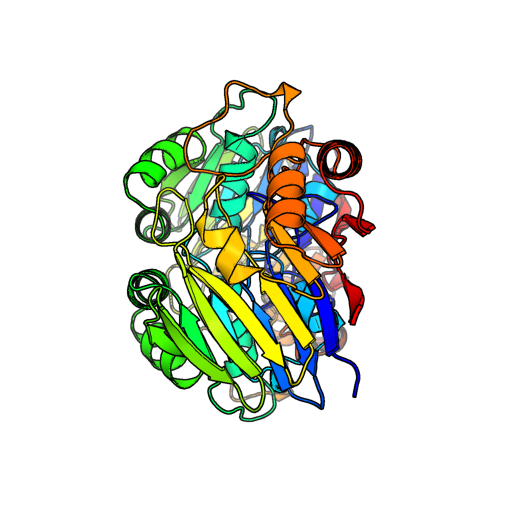B O 1
ATOM 3070 N N . ALA B 1 157 ? 2.682 23.375 7.098 1 99 157 ALA B N 1
ATOM 3071 C CA . ALA B 1 157 ? 2.127 22.703 8.273 1 99 157 ALA B CA 1
ATOM 3072 C C . ALA B 1 157 ? 1.312 21.484 7.875 1 99 157 ALA B C 1
ATOM 3074 O O . ALA B 1 157 ? 0.514 21.531 6.938 1 99 157 ALA B O 1
ATOM 3075 N N . PHE B 1 158 ? 1.522 20.375 8.531 1 99 158 PHE B N 1
ATOM 3076 C CA . PHE B 1 158 ? 0.831 19.125 8.289 1 99 158 PHE B CA 1
ATOM 3077 C C . PHE B 1 158 ? 0.268 18.547 9.578 1 99 158 PHE B C 1
ATOM 3079 O O . PHE B 1 158 ? 1.022 18.219 10.5 1 99 158 PHE B O 1
ATOM 3086 N N . THR B 1 159 ? -0.998 18.328 9.625 1 98.94 159 THR B N 1
ATOM 3087 C CA . THR B 1 159 ? -1.615 17.953 10.891 1 98.94 159 THR B CA 1
ATOM 3088 C C . THR B 1 159 ? -1.492 16.453 11.125 1 98.94 159 THR B C 1
ATOM 3090 O O . THR B 1 159 ? -1.545 15.984 12.266 1 98.94 159 THR B O 1
ATOM 3093 N N . GLY B 1 160 ? -1.3 15.648 10.078 1 98.69 160 GLY B N 1
ATOM 3094 C CA . GLY B 1 160 ? -1.704 14.258 10.219 1 98.69 160 GLY B CA 1
ATOM 3095 C C . GLY B 1 160 ? -3.195 14.086 10.438 1 98.69 160 GLY B C 1
ATOM 3096 O O . GLY B 1 160 ? -4.004 14.805 9.844 1 98.69 160 GLY B O 1
ATOM 3097 N N . ASP B 1 161 ? -3.508 13.039 11.211 1 98.69 161 ASP B N 1
ATOM 3098 C CA . ASP B 1 161 ? -4.906 12.883 11.609 1 98.69 161 ASP B CA 1
ATOM 3099 C C . ASP B 1 161 ? -5.199 13.633 12.906 1 98.69 161 ASP B C 1
ATOM 3101 O O . ASP B 1 161 ? -4.402 13.586 13.844 1 98.69 161 ASP B O 1
ATOM 3105 N N . THR B 1 162 ? -6.355 14.32 12.906 1 98.81 162 THR B N 1
ATOM 3106 C CA . THR B 1 162 ? -6.684 15.016 14.148 1 98.81 162 THR B CA 1
ATOM 3107 C C . THR B 1 162 ? -8.148 15.43 14.164 1 98.81 162 THR B C 1
ATOM 3109 O O . THR B 1 162 ? -8.703 15.828 13.133 1 98.81 162 THR B O 1
ATOM 3112 N N . ALA B 1 163 ? -8.75 15.32 15.32 1 98.62 163 ALA B N 1
ATOM 3113 C CA . ALA B 1 163 ? -9.93 16.125 15.633 1 98.62 163 ALA B CA 1
ATOM 3114 C C . ALA B 1 163 ? -9.539 17.547 16.031 1 98.62 163 ALA B C 1
ATOM 3116 O O . ALA B 1 163 ? -8.352 17.859 16.125 1 98.62 163 ALA B O 1
ATOM 3117 N N . PRO B 1 164 ? -10.578 18.484 16.094 1 98.44 164 PRO B N 1
ATOM 3118 C CA . PRO B 1 164 ? -10.227 19.859 16.453 1 98.44 164 PRO B CA 1
ATOM 3119 C C . PRO B 1 164 ? -9.375 19.938 17.719 1 98.44 164 PRO B C 1
ATOM 3121 O O . PRO B 1 164 ? -9.609 19.188 18.672 1 98.44 164 PRO B O 1
ATOM 3124 N N . THR B 1 165 ? -8.398 20.688 17.688 1 98.75 165 THR B N 1
ATOM 3125 C CA . THR B 1 165 ? -7.52 20.938 18.828 1 98.75 165 THR B CA 1
ATOM 3126 C C . THR B 1 165 ? -6.887 22.328 18.719 1 98.75 165 THR B C 1
ATOM 3128 O O . THR B 1 165 ? -6.539 22.781 17.625 1 98.75 165 THR B O 1
ATOM 3131 N N . PRO B 1 166 ? -6.727 23.031 19.875 1 98.25 166 PRO B N 1
ATOM 3132 C CA . PRO B 1 166 ? -6.082 24.344 19.844 1 98.25 166 PRO B CA 1
ATOM 3133 C C . PRO B 1 166 ? -4.629 24.266 19.375 1 98.25 166 PRO B C 1
ATOM 3135 O O . PRO B 1 166 ? -4.051 25.281 18.984 1 98.25 166 PRO B O 1
ATOM 3138 N N . GLU B 1 167 ? -3.977 23.094 19.375 1 98.75 167 GLU B N 1
ATOM 3139 C CA . GLU B 1 167 ? -2.572 22.922 19.016 1 98.75 167 GLU B CA 1
ATOM 3140 C C . GLU B 1 167 ? -2.328 23.297 17.562 1 98.75 167 GLU B C 1
ATOM 3142 O O . GLU B 1 167 ? -1.199 23.625 17.172 1 98.75 167 GLU B O 1
ATOM 3147 N N . ILE B 1 168 ? -3.385 23.266 16.734 1 98.88 168 ILE B N 1
ATOM 3148 C CA . ILE B 1 168 ? -3.23 23.578 15.328 1 98.88 168 ILE B CA 1
ATOM 3149 C C . ILE B 1 168 ? -2.867 25.062 15.164 1 98.88 168 ILE B C 1
ATOM 3151 O O . ILE B 1 168 ? -2.168 25.438 14.227 1 98.88 168 ILE B O 1
ATOM 3155 N N . ASP B 1 169 ? -3.314 25.953 16.141 1 98.75 169 ASP B N 1
ATOM 3156 C CA . ASP B 1 169 ? -3 27.375 16.062 1 98.75 169 ASP B CA 1
ATOM 3157 C C . ASP B 1 169 ? -1.49 27.594 16.047 1 98.75 169 ASP B C 1
ATOM 3159 O O . ASP B 1 169 ? -0.985 28.391 15.25 1 98.75 169 ASP B O 1
ATOM 3163 N N . GLY B 1 170 ? -0.795 26.875 16.984 1 98.69 170 GLY B N 1
ATOM 3164 C CA . GLY B 1 170 ? 0.656 26.953 17.016 1 98.69 170 GLY B CA 1
ATOM 3165 C C . GLY B 1 170 ? 1.313 26.266 15.836 1 98.69 170 GLY B C 1
ATOM 3166 O O . GLY B 1 170 ? 2.225 26.812 15.211 1 98.69 170 GLY B O 1
ATOM 3167 N N . LEU B 1 171 ? 0.884 25.094 15.453 1 98.81 171 LEU B N 1
ATOM 3168 C CA . LEU B 1 171 ? 1.419 24.281 14.367 1 98.81 171 LEU B CA 1
ATOM 3169 C C . LEU B 1 171 ? 1.391 25.031 13.047 1 98.81 171 LEU B C 1
ATOM 3171 O O . LEU B 1 171 ? 2.355 25 12.281 1 98.81 171 LEU B O 1
ATOM 3175 N N . ALA B 1 172 ? 0.271 25.734 12.789 1 98.88 172 ALA B N 1
ATOM 3176 C CA . ALA B 1 172 ? 0.02 26.297 11.469 1 98.88 172 ALA B CA 1
ATOM 3177 C C . ALA B 1 172 ? 0.047 27.828 11.508 1 98.88 172 ALA B C 1
ATOM 3179 O O . ALA B 1 172 ? -0.443 28.484 10.586 1 98.88 172 ALA B O 1
ATOM 3180 N N . ALA B 1 173 ? 0.566 28.422 12.633 1 98.75 173 ALA B N 1
ATOM 3181 C CA . ALA B 1 173 ? 0.622 29.875 12.742 1 98.75 173 ALA B CA 1
ATOM 3182 C C . ALA B 1 173 ? 1.273 30.5 11.508 1 98.75 173 ALA B C 1
ATOM 3184 O O . ALA B 1 173 ? 2.441 30.234 11.219 1 98.75 173 ALA B O 1
ATOM 3185 N N . ASP B 1 174 ? 0.507 31.281 10.742 1 98.06 174 ASP B N 1
ATOM 3186 C CA . ASP B 1 174 ? 0.934 32.031 9.57 1 98.06 174 ASP B CA 1
ATOM 3187 C C . ASP B 1 174 ? 1.569 31.125 8.523 1 98.06 174 ASP B C 1
ATOM 3189 O O . ASP B 1 174 ? 2.518 31.516 7.84 1 98.06 174 ASP B O 1
ATOM 3193 N N . ALA B 1 175 ? 1.183 29.859 8.508 1 98.88 175 ALA B N 1
ATOM 3194 C CA . ALA B 1 175 ? 1.717 28.906 7.535 1 98.88 175 ALA B CA 1
ATOM 3195 C C . ALA B 1 175 ? 1.372 29.328 6.109 1 98.88 175 ALA B C 1
ATOM 3197 O O . ALA B 1 175 ? 0.282 29.844 5.855 1 98.88 175 ALA B O 1
ATOM 3198 N N . ASP B 1 176 ? 2.316 29.125 5.195 1 98.88 176 ASP B N 1
ATOM 3199 C CA . ASP B 1 176 ? 2.035 29.328 3.779 1 98.88 176 ASP B CA 1
ATOM 3200 C C . ASP B 1 176 ? 1.057 28.281 3.252 1 98.88 176 ASP B C 1
ATOM 3202 O O . ASP B 1 176 ? 0.262 28.562 2.354 1 98.88 176 ASP B O 1
ATOM 3206 N N . LEU B 1 177 ? 1.134 27.094 3.773 1 98.94 177 LEU B N 1
ATOM 3207 C CA . LEU B 1 177 ? 0.234 26 3.445 1 98.94 177 LEU B CA 1
ATOM 3208 C C . LEU B 1 177 ? -0.06 25.141 4.68 1 98.94 177 LEU B C 1
ATOM 3210 O O . LEU B 1 177 ? 0.861 24.656 5.336 1 98.94 177 LEU B O 1
ATOM 3214 N N . LEU B 1 178 ? -1.301 25.047 4.992 1 98.94 178 LEU B N 1
ATOM 3215 C CA . LEU B 1 178 ? -1.757 24.094 5.996 1 98.94 178 LEU B CA 1
ATOM 3216 C C . LEU B 1 178 ? -2.381 22.859 5.336 1 98.94 178 LEU B C 1
ATOM 3218 O O . LEU B 1 178 ? -3.402 22.969 4.652 1 98.94 178 LEU B O 1
ATOM 3222 N N . ILE B 1 179 ? -1.72 21.719 5.441 1 99 179 ILE B N 1
ATOM 3223 C CA . ILE B 1 179 ? -2.266 20.422 5.055 1 99 179 ILE B CA 1
ATOM 3224 C C . ILE B 1 179 ? -3.084 19.844 6.207 1 99 179 ILE B C 1
ATOM 3226 O O . ILE B 1 179 ? -2.523 19.406 7.215 1 99 179 ILE B O 1
ATOM 3230 N N . CYS B 1 180 ? -4.387 19.75 6.043 1 98.94 180 CYS B N 1
ATOM 3231 C CA . CYS B 1 180 ? -5.219 19.562 7.227 1 98.94 180 CYS B CA 1
ATOM 3232 C C . CYS B 1 180 ? -6.184 18.406 7.027 1 98.94 180 CYS B C 1
ATOM 3234 O O . CYS B 1 180 ? -6.871 18.328 6.008 1 98.94 180 CYS B O 1
ATOM 3236 N N . ASP B 1 181 ? -6.23 17.531 7.996 1 98.81 181 ASP B N 1
ATOM 3237 C CA . ASP B 1 181 ? -7.23 16.469 8.078 1 98.81 181 ASP B CA 1
ATOM 3238 C C . ASP B 1 181 ? -8.641 17.031 7.934 1 98.81 181 ASP B C 1
ATOM 3240 O O . ASP B 1 181 ? -9.023 17.969 8.641 1 98.81 181 ASP B O 1
ATOM 3244 N N . ALA B 1 182 ? -9.383 16.484 7.016 1 98.62 182 ALA B N 1
ATOM 3245 C CA . ALA B 1 182 ? -10.789 16.828 6.812 1 98.62 182 ALA B CA 1
ATOM 3246 C C . ALA B 1 182 ? -11.578 15.633 6.289 1 98.62 182 ALA B C 1
ATOM 3248 O O . ALA B 1 182 ? -12.109 15.664 5.176 1 98.62 182 ALA B O 1
ATOM 3249 N N . THR B 1 183 ? -11.812 14.688 7.164 1 98.44 183 THR B N 1
ATOM 3250 C CA . THR B 1 183 ? -12.352 13.383 6.785 1 98.44 183 THR B CA 1
ATOM 3251 C C . THR B 1 183 ? -13.867 13.461 6.609 1 98.44 183 THR B C 1
ATOM 3253 O O . THR B 1 183 ? -14.422 12.875 5.676 1 98.44 183 THR B O 1
ATOM 3256 N N . TRP B 1 184 ? -14.508 14.266 7.441 1 98.25 184 TRP B N 1
ATOM 3257 C CA . TRP B 1 184 ? -15.961 14.156 7.59 1 98.25 184 TRP B CA 1
ATOM 3258 C C . TRP B 1 184 ? -16.656 15.367 6.996 1 98.25 184 TRP B C 1
ATOM 3260 O O . TRP B 1 184 ? -16.031 16.406 6.77 1 98.25 184 TRP B O 1
ATOM 3270 N N . LEU B 1 185 ? -17.938 15.156 6.742 1 98.44 185 LEU B N 1
ATOM 3271 C CA . LEU B 1 185 ? -18.891 16.234 6.496 1 98.44 185 LEU B CA 1
ATOM 3272 C C . LEU B 1 185 ? -19.703 16.531 7.75 1 98.44 185 LEU B C 1
ATOM 3274 O O . LEU B 1 185 ? -20.016 15.617 8.523 1 98.44 185 LEU B O 1
ATOM 3278 N N . GLU B 1 186 ? -20.109 17.797 7.891 1 98.25 186 GLU B N 1
ATOM 3279 C CA . GLU B 1 186 ? -20.938 18.188 9.023 1 98.25 186 GLU B CA 1
ATOM 3280 C C . GLU B 1 186 ? -22.25 17.391 9.055 1 98.25 186 GLU B C 1
ATOM 3282 O O . GLU B 1 186 ? -22.766 17.094 10.125 1 98.25 186 GLU B O 1
ATOM 3287 N N . SER B 1 187 ? -22.719 16.984 7.914 1 97.62 187 SER B N 1
ATOM 3288 C CA . SER B 1 187 ? -24 16.297 7.785 1 97.62 187 SER B CA 1
ATOM 3289 C C . SER B 1 187 ? -23.922 14.883 8.375 1 97.62 187 SER B C 1
ATOM 3291 O O . SER B 1 187 ? -24.938 14.227 8.562 1 97.62 187 SER B O 1
ATOM 3293 N N . GLN B 1 188 ? -22.75 14.406 8.727 1 96.75 188 GLN B N 1
ATOM 3294 C CA . GLN B 1 188 ? -22.562 13.047 9.219 1 96.75 188 GLN B CA 1
ATOM 3295 C C . GLN B 1 188 ? -22.594 13 10.742 1 96.75 188 GLN B C 1
ATOM 3297 O O . GLN B 1 188 ? -22.391 11.945 11.344 1 96.75 188 GLN B O 1
ATOM 3302 N N . ARG B 1 189 ? -22.844 14.016 11.383 1 96.38 189 ARG B N 1
ATOM 3303 C CA . ARG B 1 189 ? -22.922 14.039 12.844 1 96.38 189 ARG B CA 1
ATOM 3304 C C . ARG B 1 189 ? -24.047 13.141 13.344 1 96.38 189 ARG B C 1
ATOM 3306 O O . ARG B 1 189 ? -25.094 13.023 12.695 1 96.38 189 ARG B O 1
ATOM 3313 N N . PRO B 1 190 ? -23.984 12.617 14.484 1 96.69 190 PRO B N 1
ATOM 3314 C CA . PRO B 1 190 ? -22.828 12.711 15.383 1 96.69 190 PRO B CA 1
ATOM 3315 C C . PRO B 1 190 ? -21.625 11.938 14.867 1 96.69 190 PRO B C 1
ATOM 3317 O O . PRO B 1 190 ? -21.781 10.898 14.219 1 96.69 190 PRO B O 1
ATOM 3320 N N . LEU B 1 191 ? -20.453 12.484 15.062 1 94.5 191 LEU B N 1
ATOM 3321 C CA . LEU B 1 191 ? -19.188 11.906 14.633 1 94.5 191 LEU B CA 1
ATOM 3322 C C . LEU B 1 191 ? -18.438 11.297 15.812 1 94.5 191 LEU B C 1
ATOM 3324 O O . LEU B 1 191 ? -18.641 11.703 16.953 1 94.5 191 LEU B O 1
ATOM 3328 N N . PRO B 1 192 ? -17.594 10.258 15.516 1 91.88 192 PRO B N 1
ATOM 3329 C CA . PRO B 1 192 ? -16.734 9.781 16.594 1 91.88 192 PRO B CA 1
ATOM 3330 C C . PRO B 1 192 ? -15.867 10.891 17.188 1 91.88 192 PRO B C 1
ATOM 3332 O O . PRO B 1 192 ? -15.344 11.734 16.453 1 91.88 192 PRO B O 1
ATOM 3335 N N . ALA B 1 193 ? -15.766 10.844 18.484 1 92 193 ALA B N 1
ATOM 3336 C CA . ALA B 1 193 ? -14.977 11.867 19.172 1 92 193 ALA B CA 1
ATOM 3337 C C . ALA B 1 193 ? -13.484 11.641 18.953 1 92 193 ALA B C 1
ATOM 3339 O O . ALA B 1 193 ? -13.023 10.5 18.906 1 92 193 ALA B O 1
ATOM 3340 N N . ASP B 1 194 ? -12.719 12.703 18.828 1 96 194 ASP B N 1
ATOM 3341 C CA . ASP B 1 194 ? -11.258 12.727 18.891 1 96 194 ASP B CA 1
ATOM 3342 C C . ASP B 1 194 ? -10.641 11.906 17.766 1 96 194 ASP B C 1
ATOM 3344 O O . ASP B 1 194 ? -9.625 11.234 17.969 1 96 194 ASP B O 1
ATOM 3348 N N . VAL B 1 195 ? -11.25 11.938 16.562 1 96.38 195 VAL B N 1
ATOM 3349 C CA . VAL B 1 195 ? -10.711 11.086 15.516 1 96.38 195 VAL B CA 1
ATOM 3350 C C . VAL B 1 195 ? -10.273 11.945 14.328 1 96.38 195 VAL B C 1
ATOM 3352 O O . VAL B 1 195 ? -9.086 12.031 14.023 1 96.38 195 VAL B O 1
ATOM 3355 N N . HIS B 1 196 ? -11.25 12.648 13.68 1 98.5 196 HIS B N 1
ATOM 3356 C CA . HIS B 1 196 ? -10.961 13.445 12.492 1 98.5 196 HIS B CA 1
ATOM 3357 C C . HIS B 1 196 ? -11.773 14.734 12.477 1 98.5 196 HIS B C 1
ATOM 3359 O O . HIS B 1 196 ? -12.781 14.844 13.188 1 98.5 196 HIS B O 1
ATOM 3365 N N . CYS B 1 197 ? -11.383 15.68 11.695 1 98.75 197 CYS B N 1
ATOM 3366 C CA . CYS B 1 197 ? -12.078 16.953 11.5 1 98.75 197 CYS B CA 1
ATOM 3367 C C . CYS B 1 197 ? -13.102 16.844 10.375 1 98.75 197 CYS B C 1
ATOM 3369 O O . CYS B 1 197 ? -12.953 16.016 9.477 1 98.75 197 CYS B O 1
ATOM 3371 N N . THR B 1 198 ? -14.109 17.75 10.469 1 98.75 198 THR B N 1
ATOM 3372 C CA . THR B 1 198 ? -14.938 18.062 9.305 1 98.75 198 THR B CA 1
ATOM 3373 C C . THR B 1 198 ? -14.281 19.141 8.461 1 98.75 198 THR B C 1
ATOM 3375 O O . THR B 1 198 ? -13.32 19.781 8.891 1 98.75 198 THR B O 1
ATOM 3378 N N . GLY B 1 199 ? -14.852 19.312 7.223 1 98.81 199 GLY B N 1
ATOM 3379 C CA . GLY B 1 199 ? -14.414 20.438 6.426 1 98.81 199 GLY B CA 1
ATOM 3380 C C . GLY B 1 199 ? -14.555 21.766 7.148 1 98.81 199 GLY B C 1
ATOM 3381 O O . GLY B 1 199 ? -13.633 22.594 7.129 1 98.81 199 GLY B O 1
ATOM 3382 N N . ALA B 1 200 ? -15.633 22 7.848 1 98.88 200 ALA B N 1
ATOM 3383 C CA . ALA B 1 200 ? -15.883 23.234 8.594 1 98.88 200 ALA B CA 1
ATOM 3384 C C . ALA B 1 200 ? -14.836 23.422 9.68 1 98.88 200 ALA B C 1
ATOM 3386 O O . ALA B 1 200 ? -14.328 24.531 9.867 1 98.88 200 ALA B O 1
ATOM 3387 N N . GLU B 1 201 ? -14.539 22.391 10.352 1 98.88 201 GLU B N 1
ATOM 3388 C CA . GLU B 1 201 ? -13.57 22.453 11.445 1 98.88 201 GLU B CA 1
ATOM 3389 C C . GLU B 1 201 ? -12.164 22.734 10.914 1 98.88 201 GLU B C 1
ATOM 3391 O O . GLU B 1 201 ? -11.414 23.5 11.516 1 98.88 201 GLU B O 1
ATOM 3396 N N . ALA B 1 202 ? -11.805 22.125 9.781 1 98.94 202 ALA B N 1
ATOM 3397 C CA . ALA B 1 202 ? -10.531 22.422 9.133 1 98.94 202 ALA B CA 1
ATOM 3398 C C . ALA B 1 202 ? -10.453 23.891 8.727 1 98.94 202 ALA B C 1
ATOM 3400 O O . ALA B 1 202 ? -9.422 24.531 8.883 1 98.94 202 ALA B O 1
ATOM 3401 N N . GLY B 1 203 ? -11.555 24.391 8.18 1 98.94 203 GLY B N 1
ATOM 3402 C CA . GLY B 1 203 ? -11.617 25.797 7.828 1 98.94 203 GLY B CA 1
ATOM 3403 C C . GLY B 1 203 ? -11.422 26.719 9.016 1 98.94 203 GLY B C 1
ATOM 3404 O O . GLY B 1 203 ? -10.672 27.703 8.93 1 98.94 203 GLY B O 1
ATOM 3405 N N . ARG B 1 204 ? -12.102 26.422 10.141 1 98.88 204 ARG B N 1
ATOM 3406 C CA . ARG B 1 204 ? -11.953 27.219 11.352 1 98.88 204 ARG B CA 1
ATOM 3407 C C . ARG B 1 204 ? -10.508 27.203 11.852 1 98.88 204 ARG B C 1
ATOM 3409 O O . ARG B 1 204 ? -9.992 28.219 12.305 1 98.88 204 ARG B O 1
ATOM 3416 N N . ALA B 1 205 ? -9.906 26.031 11.766 1 98.88 205 ALA B N 1
ATOM 3417 C CA . ALA B 1 205 ? -8.516 25.906 12.188 1 98.88 205 ALA B CA 1
ATOM 3418 C C . ALA B 1 205 ? -7.594 26.766 11.336 1 98.88 205 ALA B C 1
ATOM 3420 O O . ALA B 1 205 ? -6.723 27.469 11.859 1 98.88 205 ALA B O 1
ATOM 3421 N N . ALA B 1 206 ? -7.781 26.688 10.016 1 98.88 206 ALA B N 1
ATOM 3422 C CA . ALA B 1 206 ? -6.965 27.484 9.102 1 98.88 206 ALA B CA 1
ATOM 3423 C C . ALA B 1 206 ? -7.113 28.969 9.391 1 98.88 206 ALA B C 1
ATOM 3425 O O . ALA B 1 206 ? -6.125 29.719 9.43 1 98.88 206 ALA B O 1
ATOM 3426 N N . ALA B 1 207 ? -8.367 29.406 9.609 1 98.81 207 ALA B N 1
ATOM 3427 C CA . ALA B 1 207 ? -8.656 30.812 9.906 1 98.81 207 ALA B CA 1
ATOM 3428 C C . ALA B 1 207 ? -7.996 31.234 11.211 1 98.81 207 ALA B C 1
ATOM 3430 O O . ALA B 1 207 ? -7.348 32.281 11.281 1 98.81 207 ALA B O 1
ATOM 3431 N N . SER B 1 208 ? -8.203 30.453 12.227 1 98.75 208 SER B N 1
ATOM 3432 C CA . SER B 1 208 ? -7.676 30.75 13.547 1 98.75 208 SER B CA 1
ATOM 3433 C C . SER B 1 208 ? -6.152 30.844 13.531 1 98.75 208 SER B C 1
ATOM 3435 O O . SER B 1 208 ? -5.57 31.703 14.195 1 98.75 208 SER B O 1
ATOM 3437 N N . ALA B 1 209 ? -5.465 30 12.758 1 98.75 209 ALA B N 1
ATOM 3438 C CA . ALA B 1 209 ? -4.008 29.922 12.727 1 98.75 209 ALA B CA 1
ATOM 3439 C C . ALA B 1 209 ? -3.42 31 11.828 1 98.75 209 ALA B C 1
ATOM 3441 O O . ALA B 1 209 ? -2.217 31.281 11.883 1 98.75 209 ALA B O 1
ATOM 3442 N N . GLY B 1 210 ? -4.285 31.609 10.984 1 98.62 210 GLY B N 1
ATOM 3443 C CA . GLY B 1 210 ? -3.812 32.594 10.016 1 98.62 210 GLY B CA 1
ATOM 3444 C C . GLY B 1 210 ? -3.053 31.969 8.859 1 98.62 210 GLY B C 1
ATOM 3445 O O . GLY B 1 210 ? -2.109 32.562 8.336 1 98.62 210 GLY B O 1
ATOM 3446 N N . ALA B 1 211 ? -3.332 30.75 8.523 1 98.81 211 ALA B N 1
ATOM 3447 C CA . ALA B 1 211 ? -2.693 30.094 7.375 1 98.81 211 ALA B CA 1
ATOM 3448 C C . ALA B 1 211 ? -3.057 30.812 6.074 1 98.81 211 ALA B C 1
ATOM 3450 O O . ALA B 1 211 ? -4.172 31.312 5.926 1 98.81 211 ALA B O 1
ATOM 3451 N N . ARG B 1 212 ? -2.186 30.812 5.113 1 98.62 212 ARG B N 1
ATOM 3452 C CA . ARG B 1 212 ? -2.414 31.5 3.85 1 98.62 212 ARG B CA 1
ATOM 3453 C C . ARG B 1 212 ? -3.234 30.641 2.896 1 98.62 212 ARG B C 1
ATOM 3455 O O . ARG B 1 212 ? -4.082 31.156 2.16 1 98.62 212 ARG B O 1
ATOM 3462 N N . ARG B 1 213 ? -2.939 29.359 2.852 1 98.88 213 ARG B N 1
ATOM 3463 C CA . ARG B 1 213 ? -3.652 28.375 2.043 1 98.88 213 ARG B CA 1
ATOM 3464 C C . ARG B 1 213 ? -3.975 27.125 2.859 1 98.88 213 ARG B C 1
ATOM 3466 O O . ARG B 1 213 ? -3.209 26.734 3.744 1 98.88 213 ARG B O 1
ATOM 3473 N N . LEU B 1 214 ? -5.109 26.562 2.527 1 98.94 214 LEU B N 1
ATOM 3474 C CA . LEU B 1 214 ? -5.57 25.344 3.197 1 98.94 214 LEU B CA 1
ATOM 3475 C C . LEU B 1 214 ? -5.719 24.203 2.207 1 98.94 214 LEU B C 1
ATOM 3477 O O . LEU B 1 214 ? -6.465 24.312 1.231 1 98.94 214 LEU B O 1
ATOM 3481 N N . LEU B 1 215 ? -4.934 23.172 2.369 1 98.94 215 LEU B N 1
ATOM 3482 C CA . LEU B 1 215 ? -5.074 21.938 1.604 1 98.94 215 LEU B CA 1
ATOM 3483 C C . LEU B 1 215 ? -5.902 20.922 2.373 1 98.94 215 LEU B C 1
ATOM 3485 O O . LEU B 1 215 ? -5.434 20.359 3.367 1 98.94 215 LEU B O 1
ATOM 3489 N N . ILE B 1 216 ? -7.074 20.656 1.879 1 98.62 216 ILE B N 1
ATOM 3490 C CA . ILE B 1 216 ? -7.965 19.656 2.453 1 98.62 216 ILE B CA 1
ATOM 3491 C C . ILE B 1 216 ? -7.531 18.25 2.002 1 98.62 216 ILE B C 1
ATOM 3493 O O . ILE B 1 216 ? -7.445 17.984 0.802 1 98.62 216 ILE B O 1
ATOM 3497 N N . THR B 1 217 ? -7.301 17.391 3.027 1 98.69 217 THR B N 1
ATOM 3498 C CA . THR B 1 217 ? -6.84 16.047 2.701 1 98.69 217 THR B CA 1
ATOM 3499 C C . THR B 1 217 ? -7.504 15.008 3.604 1 98.69 217 THR B C 1
ATOM 3501 O O . THR B 1 217 ? -8.367 15.352 4.414 1 98.69 217 THR B O 1
ATOM 3504 N N . HIS B 1 218 ? -7.176 13.727 3.381 1 98.75 218 HIS B N 1
ATOM 3505 C CA . HIS B 1 218 ? -7.656 12.602 4.176 1 98.75 218 HIS B CA 1
ATOM 3506 C C . HIS B 1 218 ? -9.18 12.531 4.168 1 98.75 218 HIS B C 1
ATOM 3508 O O . HIS B 1 218 ? -9.797 12.219 5.191 1 98.75 218 HIS B O 1
ATOM 3514 N N . VAL B 1 219 ? -9.789 12.984 3.111 1 98.56 219 VAL B N 1
ATOM 3515 C CA . VAL B 1 219 ? -11.242 12.898 2.949 1 98.56 219 VAL B CA 1
ATOM 3516 C C . VAL B 1 219 ? -11.664 11.438 2.842 1 98.56 219 VAL B C 1
ATOM 3518 O O . VAL B 1 219 ? -11.016 10.648 2.148 1 98.56 219 VAL B O 1
ATOM 3521 N N . SER B 1 220 ? -12.695 11.055 3.566 1 97.19 220 SER B N 1
ATOM 3522 C CA . SER B 1 220 ? -13.234 9.703 3.447 1 97.19 220 SER B CA 1
ATOM 3523 C C . SER B 1 220 ? -13.5 9.344 1.991 1 97.19 220 SER B C 1
ATOM 3525 O O . SER B 1 220 ? -14.016 10.156 1.225 1 97.19 220 SER B O 1
ATOM 3527 N N . PRO B 1 221 ? -13.188 8.078 1.629 1 95.88 221 PRO B N 1
ATOM 3528 C CA . PRO B 1 221 ? -13.445 7.66 0.25 1 95.88 221 PRO B CA 1
ATOM 3529 C C . PRO B 1 221 ? -14.922 7.746 -0.128 1 95.88 221 PRO B C 1
ATOM 3531 O O . PRO B 1 221 ? -15.258 7.684 -1.312 1 95.88 221 PRO B O 1
ATOM 3534 N N . TYR B 1 222 ? -15.797 7.934 0.811 1 95.44 222 TYR B N 1
ATOM 3535 C CA . TYR B 1 222 ? -17.234 7.922 0.555 1 95.44 222 TYR B CA 1
ATOM 3536 C C . TYR B 1 222 ? -17.797 9.336 0.577 1 95.44 222 TYR B C 1
ATOM 3538 O O . TYR B 1 222 ? -19.016 9.531 0.415 1 95.44 222 TYR B O 1
ATOM 3546 N N . ASN B 1 223 ? -16.984 10.32 0.836 1 97.44 223 ASN B N 1
ATOM 3547 C CA . ASN B 1 223 ? -17.391 11.719 0.803 1 97.44 223 ASN B CA 1
ATOM 3548 C C . ASN B 1 223 ? -16.891 12.422 -0.458 1 97.44 223 ASN B C 1
ATOM 3550 O O . ASN B 1 223 ? -15.852 12.055 -1.008 1 97.44 223 ASN B O 1
ATOM 3554 N N . ASP B 1 224 ? -17.641 13.383 -0.916 1 97.31 224 ASP B N 1
ATOM 3555 C CA . ASP B 1 224 ? -17.203 14.266 -1.992 1 97.31 224 ASP B CA 1
ATOM 3556 C C . ASP B 1 224 ? -16.188 15.297 -1.483 1 97.31 224 ASP B C 1
ATOM 3558 O O . ASP B 1 224 ? -16.547 16.203 -0.722 1 97.31 224 ASP B O 1
ATOM 3562 N N . PRO B 1 225 ? -14.969 15.18 -1.959 1 98.06 225 PRO B N 1
ATOM 3563 C CA . PRO B 1 225 ? -13.961 16.109 -1.45 1 98.06 225 PRO B CA 1
ATOM 3564 C C . PRO B 1 225 ? -14.344 17.578 -1.669 1 98.06 225 PRO B C 1
ATOM 3566 O O . PRO B 1 225 ? -14 18.438 -0.852 1 98.06 225 PRO B O 1
ATOM 3569 N N . GLN B 1 226 ? -15 17.828 -2.738 1 98.19 226 GLN B N 1
ATOM 3570 C CA . GLN B 1 226 ? -15.414 19.203 -2.994 1 98.19 226 GLN B CA 1
ATOM 3571 C C . GLN B 1 226 ? -16.422 19.688 -1.952 1 98.19 226 GLN B C 1
ATOM 3573 O O . GLN B 1 226 ? -16.391 20.844 -1.545 1 98.19 226 GLN B O 1
ATOM 3578 N N . ALA B 1 227 ? -17.328 18.812 -1.546 1 98.75 227 ALA B N 1
ATOM 3579 C CA . ALA B 1 227 ? -18.281 19.172 -0.5 1 98.75 227 ALA B CA 1
ATOM 3580 C C . ALA B 1 227 ? -17.562 19.5 0.807 1 98.75 227 ALA B C 1
ATOM 3582 O O . ALA B 1 227 ? -17.953 20.422 1.518 1 98.75 227 ALA B O 1
ATOM 3583 N N . VAL B 1 228 ? -16.531 18.75 1.074 1 98.81 228 VAL B N 1
ATOM 3584 C CA . VAL B 1 228 ? -15.734 19 2.271 1 98.81 228 VAL B CA 1
ATOM 3585 C C . VAL B 1 228 ? -15.031 20.344 2.166 1 98.81 228 VAL B C 1
ATOM 3587 O O . VAL B 1 228 ? -15.016 21.125 3.121 1 98.81 228 VAL B O 1
ATOM 3590 N N . ALA B 1 229 ? -14.461 20.609 1.023 1 98.75 229 ALA B N 1
ATOM 3591 C CA . ALA B 1 229 ? -13.789 21.875 0.779 1 98.75 229 ALA B CA 1
ATOM 3592 C C . ALA B 1 229 ? -14.766 23.047 0.899 1 98.75 229 ALA B C 1
ATOM 3594 O O . ALA B 1 229 ? -14.406 24.109 1.421 1 98.75 229 ALA B O 1
ATOM 3595 N N . ASP B 1 230 ? -15.961 22.859 0.375 1 98.75 230 ASP B N 1
ATOM 3596 C CA . ASP B 1 230 ? -16.984 23.891 0.46 1 98.75 230 ASP B CA 1
ATOM 3597 C C . ASP B 1 230 ? -17.312 24.219 1.915 1 98.75 230 ASP B C 1
ATOM 3599 O O . ASP B 1 230 ? -17.5 25.391 2.268 1 98.75 230 ASP B O 1
ATOM 3603 N N . GLU B 1 231 ? -17.406 23.203 2.75 1 98.81 231 GLU B N 1
ATOM 3604 C CA . GLU B 1 231 ? -17.609 23.422 4.176 1 98.81 231 GLU B CA 1
ATOM 3605 C C . GLU B 1 231 ? -16.484 24.25 4.777 1 98.81 231 GLU B C 1
ATOM 3607 O O . GLU B 1 231 ? -16.734 25.172 5.57 1 98.81 231 GLU B O 1
ATOM 3612 N N . ALA B 1 232 ? -15.266 23.891 4.41 1 98.88 232 ALA B N 1
ATOM 3613 C CA . ALA B 1 232 ? -14.109 24.625 4.918 1 98.88 232 ALA B CA 1
ATOM 3614 C C . ALA B 1 232 ? -14.172 26.094 4.52 1 98.88 232 ALA B C 1
ATOM 3616 O O . ALA B 1 232 ? -13.891 26.984 5.336 1 98.88 232 ALA B O 1
ATOM 3617 N N . ALA B 1 233 ? -14.57 26.359 3.332 1 98.69 233 ALA B N 1
ATOM 3618 C CA . ALA B 1 233 ? -14.586 27.703 2.756 1 98.69 233 ALA B CA 1
ATOM 3619 C C . ALA B 1 233 ? -15.609 28.594 3.455 1 98.69 233 ALA B C 1
ATOM 3621 O O . ALA B 1 233 ? -15.523 29.812 3.393 1 98.69 233 ALA B O 1
ATOM 3622 N N . THR B 1 234 ? -16.578 28.016 4.102 1 98.62 234 THR B N 1
ATOM 3623 C CA . THR B 1 234 ? -17.562 28.781 4.828 1 98.62 234 THR B CA 1
ATOM 3624 C C . THR B 1 234 ? -16.969 29.406 6.086 1 98.62 234 THR B C 1
ATOM 3626 O O . THR B 1 234 ? -17.531 30.344 6.66 1 98.62 234 THR B O 1
ATOM 3629 N N . HIS B 1 235 ? -15.789 28.922 6.48 1 98.69 235 HIS B N 1
ATOM 3630 C CA . HIS B 1 235 ? -15.211 29.359 7.742 1 98.69 235 HIS B CA 1
ATOM 3631 C C . HIS B 1 235 ? -13.797 29.906 7.539 1 98.69 235 HIS B C 1
ATOM 3633 O O . HIS B 1 235 ? -13.109 30.234 8.508 1 98.69 235 HIS B O 1
ATOM 3639 N N . TYR B 1 236 ? -13.359 29.891 6.414 1 98.62 236 TYR B N 1
ATOM 3640 C CA . TYR B 1 236 ? -12.008 30.297 6.039 1 98.62 236 TYR B CA 1
ATOM 3641 C C . TYR B 1 236 ? -12.023 31.109 4.746 1 98.62 236 TYR B C 1
ATOM 3643 O O . TYR B 1 236 ? -12.562 30.656 3.732 1 98.62 236 TYR B O 1
ATOM 3651 N N . ASP B 1 237 ? -11.352 32.312 4.703 1 98.25 237 ASP B N 1
ATOM 3652 C CA . ASP B 1 237 ? -11.453 33.25 3.58 1 98.25 237 ASP B CA 1
ATOM 3653 C C . ASP B 1 237 ? -10.289 33.062 2.607 1 98.25 237 ASP B C 1
ATOM 3655 O O . ASP B 1 237 ? -10.281 33.656 1.529 1 98.25 237 ASP B O 1
ATOM 3659 N N . GLY B 1 238 ? -9.242 32.344 3 1 98.44 238 GLY B N 1
ATOM 3660 C CA . GLY B 1 238 ? -8.125 32.094 2.105 1 98.44 238 GLY B CA 1
ATOM 3661 C C . GLY B 1 238 ? -8.414 31.016 1.067 1 98.44 238 GLY B C 1
ATOM 3662 O O . GLY B 1 238 ? -9.562 30.594 0.91 1 98.44 238 GLY B O 1
ATOM 3663 N N . GLU B 1 239 ? -7.441 30.641 0.313 1 98.62 239 GLU B N 1
ATOM 3664 C CA . GLU B 1 239 ? -7.582 29.625 -0.739 1 98.62 239 GLU B CA 1
ATOM 3665 C C . GLU B 1 239 ? -7.711 28.234 -0.152 1 98.62 239 GLU B C 1
ATOM 3667 O O . GLU B 1 239 ? -6.844 27.781 0.608 1 98.62 239 GLU B O 1
ATOM 3672 N N . VAL B 1 240 ? -8.805 27.547 -0.489 1 98.88 240 VAL B N 1
ATOM 3673 C CA . VAL B 1 240 ? -9.008 26.141 -0.118 1 98.88 240 VAL B CA 1
ATOM 3674 C C . VAL B 1 240 ? -8.703 25.234 -1.312 1 98.88 240 VAL B C 1
ATOM 3676 O O . VAL B 1 240 ? -9.266 25.422 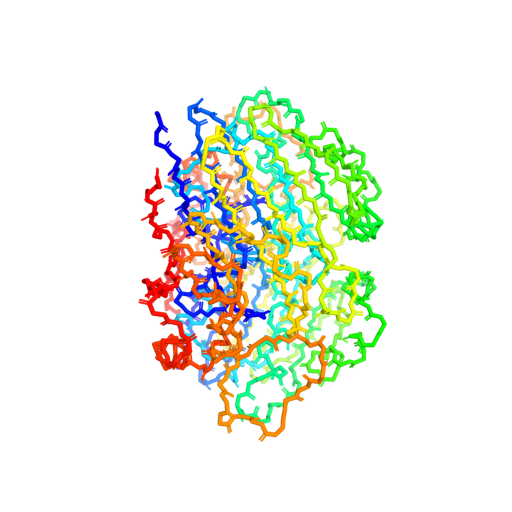-2.395 1 98.88 240 VAL B O 1
ATOM 3679 N N . ILE B 1 241 ? -7.82 24.312 -1.156 1 98.88 241 ILE B N 1
ATOM 3680 C CA . ILE B 1 241 ? -7.41 23.375 -2.203 1 98.88 241 ILE B CA 1
ATOM 3681 C C . ILE B 1 241 ? -7.812 21.953 -1.815 1 98.88 241 ILE B C 1
ATOM 3683 O O . ILE B 1 241 ? -7.648 21.547 -0.664 1 98.88 241 ILE B O 1
ATOM 3687 N N . VAL B 1 242 ? -8.406 21.219 -2.727 1 98.81 242 VAL B N 1
ATOM 3688 C CA . VAL B 1 242 ? -8.656 19.797 -2.525 1 98.81 242 VAL B CA 1
ATOM 3689 C C . VAL B 1 242 ? -7.438 18.984 -2.973 1 98.81 242 VAL B C 1
ATOM 3691 O O . VAL B 1 242 ? -6.996 19.109 -4.121 1 98.81 242 VAL B O 1
ATOM 3694 N N . ALA B 1 243 ? -6.914 18.188 -2.053 1 98.81 243 ALA B N 1
ATOM 3695 C CA . ALA B 1 243 ? -5.754 17.359 -2.395 1 98.81 243 ALA B CA 1
ATOM 3696 C C . ALA B 1 243 ? -6.105 16.344 -3.467 1 98.81 243 ALA B C 1
ATOM 3698 O O . ALA B 1 243 ? -7.133 15.664 -3.375 1 98.81 243 ALA B O 1
ATOM 3699 N N . VAL B 1 244 ? -5.324 16.281 -4.41 1 98.31 244 VAL B N 1
ATOM 3700 C CA . VAL B 1 244 ? -5.359 15.281 -5.477 1 98.31 244 VAL B CA 1
ATOM 3701 C C . VAL B 1 244 ? -3.988 14.625 -5.617 1 98.31 244 VAL B C 1
ATOM 3703 O O . VAL B 1 244 ? -2.961 15.305 -5.578 1 98.31 244 VAL B O 1
ATOM 3706 N N . ASP B 1 245 ? -4.023 13.297 -5.758 1 98.75 245 ASP B N 1
ATOM 3707 C CA . ASP B 1 245 ? -2.75 12.594 -5.875 1 98.75 245 ASP B CA 1
ATOM 3708 C C . ASP B 1 245 ? -1.909 13.164 -7.016 1 98.75 245 ASP B C 1
ATOM 3710 O O . ASP B 1 245 ? -2.428 13.438 -8.102 1 98.75 245 ASP B O 1
ATOM 3714 N N . LEU B 1 246 ? -0.626 13.414 -6.711 1 98.81 246 LEU B N 1
ATOM 3715 C CA . LEU B 1 246 ? 0.436 13.82 -7.625 1 98.81 246 LEU B CA 1
ATOM 3716 C C . LEU B 1 246 ? 0.333 15.305 -7.957 1 98.81 246 LEU B C 1
ATOM 3718 O O . LEU B 1 246 ? 1.128 15.828 -8.742 1 98.81 246 LEU B O 1
ATOM 3722 N N . MET B 1 247 ? -0.647 15.977 -7.355 1 98.69 247 MET B N 1
ATOM 3723 C CA . MET B 1 247 ? -0.705 17.422 -7.539 1 98.69 247 MET B CA 1
ATOM 3724 C C . MET B 1 247 ? 0.496 18.094 -6.895 1 98.69 247 MET B C 1
ATOM 3726 O O . MET B 1 247 ? 0.977 17.656 -5.848 1 98.69 247 MET B O 1
ATOM 3730 N N . GLU B 1 248 ? 0.981 19.172 -7.516 1 98.62 248 GLU B N 1
ATOM 3731 C CA . GLU B 1 248 ? 2.088 19.969 -7 1 98.62 248 GLU B CA 1
ATOM 3732 C C . GLU B 1 248 ? 1.627 21.375 -6.621 1 98.62 248 GLU B C 1
ATOM 3734 O O . GLU B 1 248 ? 0.845 21.984 -7.348 1 98.62 248 GLU B O 1
ATOM 3739 N N . ILE B 1 249 ? 2.062 21.828 -5.5 1 98.69 249 ILE B N 1
ATOM 3740 C CA . ILE B 1 249 ? 1.778 23.172 -5.012 1 98.69 249 ILE B CA 1
ATOM 3741 C C . ILE B 1 249 ? 3.088 23.906 -4.762 1 98.69 249 ILE B C 1
ATOM 3743 O O . ILE B 1 249 ? 3.883 23.516 -3.91 1 98.69 249 ILE B O 1
ATOM 3747 N N . ASP B 1 250 ? 3.316 25.031 -5.438 1 98.25 250 ASP B N 1
ATOM 3748 C CA . ASP B 1 250 ? 4.488 25.875 -5.23 1 98.25 250 ASP B CA 1
ATOM 3749 C C . ASP B 1 250 ? 4.203 26.969 -4.199 1 98.25 250 ASP B C 1
ATOM 3751 O O . ASP B 1 250 ? 3.141 27.578 -4.223 1 98.25 250 ASP B O 1
ATOM 3755 N N . LEU B 1 251 ? 5.145 27.094 -3.332 1 98.19 251 LEU B N 1
ATOM 3756 C CA . LEU B 1 251 ? 5.008 28.094 -2.275 1 98.19 251 LEU B CA 1
ATOM 3757 C C . LEU B 1 251 ? 6.102 29.141 -2.381 1 98.19 251 LEU B C 1
ATOM 3759 O O . LEU B 1 251 ? 7.242 28.828 -2.729 1 98.19 251 LEU B O 1
#

Foldseek 3Di:
DKKKKWFLFFAAPQADPFTAFGKIWIDDPLETEMEFQAPPSVVSCVVPDQLLSYQEYEFFAPDRSGHVCLLVSLVSQLPPPDPHAAHEYEYAPCVLVVVCVVDDVVVSVSSCRRYPYDHDAQQDWDDRVQWIWHWHAAQAPDTGTKIWIDHPPATETERPFHEDDPRLLVRQQQHQEYEAFAADDPVPPPDDPRTHHHLLSQLQSCANNNHQEYEYGNYHPVDDQVNRQVNSVVRHVHHYHYDGRRDMDID/DKKKKWFLFFAAPQADPFTAFGKIWIDDPLETEMEFQAPPSVVSCVVPDQLLSYQEYEFFAPDRSGHVCLVVSLVSQLPPPDPHAAHEYEYAPCVLVVVCVVDDVVVSVSSCRRYPYDHDAQQDWDDRVQWIWHWHAAQAPDTGTWIWIDHPPATETERPFHEQDPRLLVRQQQHQEYEAFAADDPVPPPDDPRTHHHLLSQLQSCANNNHQEYEYGNYHPVDDQVNRQVNSVVRHVHHYHYDGRRDMDID

Solvent-accessible surface area (backbone atoms only — not comparable to full-atom values): 23962 Å² total; per-residue (Å²): 136,65,39,35,40,33,29,34,10,30,20,18,74,22,47,31,59,82,24,26,4,26,16,34,38,41,36,44,95,83,41,26,39,32,38,30,29,0,36,27,13,56,24,46,38,43,65,78,43,62,76,88,53,51,53,28,36,38,35,26,34,85,52,59,35,24,38,55,24,51,61,36,49,47,44,50,51,72,67,37,96,55,91,64,76,56,27,47,31,38,23,33,77,59,45,64,63,45,59,42,61,58,39,60,71,79,49,37,58,57,40,48,64,46,41,40,77,37,77,46,48,62,73,42,74,49,69,51,86,78,35,38,37,38,31,32,60,37,32,31,92,51,76,26,37,15,40,25,36,36,44,89,92,45,29,44,16,36,38,48,60,19,17,86,53,78,52,49,37,71,47,20,49,62,8,55,32,28,40,34,29,20,36,37,53,78,88,58,60,84,66,74,79,48,44,52,12,26,12,42,53,37,12,40,46,38,46,72,13,47,29,51,27,35,34,40,26,30,30,30,75,88,51,59,58,65,60,23,46,52,38,12,50,76,46,22,91,55,54,74,41,73,62,45,55,69,40,74,46,82,90,136,65,38,33,39,32,28,33,10,32,21,18,74,24,47,31,60,81,25,26,4,27,15,36,37,40,36,45,94,83,42,27,38,32,39,30,30,0,36,28,12,56,26,46,38,43,65,79,43,62,77,87,52,51,53,28,36,38,35,26,35,84,52,58,35,24,39,55,25,51,59,35,48,45,43,50,51,71,66,35,97,56,92,63,77,54,27,48,32,37,22,32,78,59,46,64,61,43,60,42,61,59,38,60,69,80,48,39,59,58,41,49,63,46,41,40,77,39,76,45,50,61,72,43,75,50,70,52,86,78,35,38,36,37,29,33,61,37,33,33,92,51,76,26,36,16,40,22,36,36,46,89,92,44,29,43,15,35,38,46,58,19,17,86,53,78,53,48,36,71,48,21,49,61,9,55,33,27,39,34,30,19,34,35,52,76,86,57,59,85,66,76,79,48,44,52,13,25,11,42,54,37,13,40,46,37,46,72,14,47,28,51,25,38,34,41,25,30,31,31,74,87,50,58,58,64,61,23,45,52,38,13,49,76,45,22,90,55,54,74,40,73,62,46,56,69,40,74,45,82,92

Secondary structure (DSSP, 8-state):
---EEEEEE-BSSS--SS--BSEEEEEETTEEEEE---TTHHHHHTTT--GGG--EEE----SHHHHTTHHHHHHHHHT-SS----EEEEE-TTHHHHHHHTS-HHHHHHHHHHEEEEE--TT-EEEETTEEEEEEE-BSSS--EEEEEEETTEEEEE--S-BS-THHHHHTTT-SEEEEE--B-GGGPSPPTTS--BHHHHHHHHHHHT-SEEEEE-B-TTS-HHHHHHHHHTT--SEEEE--TT-EEE-/---EEEEEE-BSSS--SS--BSEEEEEETTEEEEE---TTHHHHHHHH--GGG--EEE----SHHHHTTHHHHHHHHHT-SS----EEEEE-TTHHHHHHHTS-HHHHHHHHHHEEEEE--TT-EEEETTEEEEEEE-BSSS--EEEEEEETTEEEEE--S-BS-THHHHHTTT-SEEEEE--B-GGGPSPPTTS--BHHHHHHHHHHHT-SEEEEE-B-TTS-HHHHHHHHHTT--SEEEE--TT-EEE-

InterPro domains:
  IPR001279 Metallo-beta-lactamase [PF12706] (45-218)
  IPR001279 Metallo-beta-lactamase [SM00849] (20-199)
  IPR036866 Ribonuclease Z/Hydroxyacylglutathione hydrolase-like [G3DSA:3.60.15.10] (3-250)
  IPR036866 Ribonuclease Z/Hydroxyacylglutathione hydrolase-like [SSF56281] (5-251)

pLDDT: mean 96.74, std 4.73, range [66.25, 99.0]

Organism: NCBI:txid1608957

Nearest PDB structures (foldseek):
  6kns-assembly1_A  TM=9.254E-01  e=1.963E-25  Bacillus subtilis
  6kns-assembly3_C-2  TM=9.372E-01  e=5.072E-25  Bacillus subtilis
  6kns-assembly2_B-2  TM=9.221E-01  e=3.770E-25  Bacillus subtilis
  1zkp-assembly1_C  TM=9.211E-01  e=3.348E-25  Bacillus anthracis str. Ames
  6kns-assembly4_D-2  TM=9.349E-01  e=3.815E-24  Bacillus subtilis